Protein AF-0000000067840274 (afdb_homodimer)

Foldseek 3Di:
DADDPVLCVVQQDLVLLQLLLLCQVVLELCRSCVVVVHDSVVSVVSQVSNCVSRVHHQWDQDPVHIHGDPVNVVSNVVSVVVVVVVVQVVQLVCCVVVVAAHEAEEEEEPQCVVLLVVLVVVLCVVGVRYHYHYHYDAPAVRLVCQVVVVHQKYWYFLVNYPCSVQKDWDFQDFWFKFKKAACPAPLNPPPADEPVVLLPFAEEEEPCPGLRRVQVCVRCVVVVHDHDPDHRYDSDPVVRLVVRVVPRRYMYMDTPSSQVVCVVVNSMGTGNYDGDIRPTTITMMGGPVDDRRSSRVSSNVSSRVVSD/DADDPVLCVVQQDLVLLQLLLLCQVVLELCRSCVVSVHDSVVSVVSQVSNCVSRVHHQWDQDPVHIHGDPVNVVSNVVSVVVVVVVVLVVQLVCCVVVVAAHEAEEEEEPQCVVLLVVLVVVLCVVGVRYHYHYHYDAPAVRLVCQVVVVHQKYWYFLVNYPCSVQKDWDFQDFWFKFKKAACPAPQNPPPADEPVVLLPFAEEEEPCPGLRNVQVCVRCVVVVHDHDPDHRYDSDPVVRLVVRVVPRRYMYMDTPSVQVVCVVVNSMGTGNYDGDIRPTTIGMMGGPVDDRRSSRVSSNVSSRVVSD

Secondary structure (DSSP, 8-state):
----HHHHHHH--HHHHHHHHHHHHHSSHHHHHHHHT--HHHHHHHHHHHHHHHTS--EEEETTEEEE-HHHHHHHHHHHHHHHHHHHHHHHHHHHHHSS--EEEEEE-GGGHHHHHHHHHHHHHH-SS-EEEEEE--HHHHHHHHHTTS-SEEEE-GGGSS-GGGEEEEEEE---EEEEE-TT-TTTT-S---GGGGTTS-EEE--TTSHHHHHHHHHHHHTTPPPPSS-EEE--HHHHHHHHHH-TT-EEEEEHHHHHHHHHTTS-EE-S---PPPSS-EEEEEETTSPPPHHHHHHHHHHHHTT-/----HHHHHHH--HHHHHHHHHHHHHSSHHHHHHHHT--HHHHHHHHHHHHHHHTS--EEEETTEEEE-HHHHHHHHHHHHHHHHHHHHHHHHHHHHHSS--EEEEEE-GGGHHHHHHHHHHHHHH-SS-EEEEEE--HHHHHHHHHTTS-SEEEE-GGGSS-GGGEEEEEEE---EEEEE-TT-TTTT-S---GGGGTTS-EEE--TTSHHHHHHHHHHHHTTPPPPSS-EEE--HHHHHHHHHH-TT-EEEEEHHHHHHHHHTTS-EE-S---PPPSSPEEEEEETTSPPPHHHHHHHHHHHHTT-

InterPro domains:
  IPR000847 LysR, HTH, N-terminal domain [PF00126] (14-72)
  IPR000847 LysR, HTH, N-terminal domain [PR00039] (29-40)
  IPR000847 LysR, HTH, N-terminal domain [PR00039] (40-50)
  IPR000847 LysR, HTH, N-terminal domain [PR00039] (50-61)
  IPR000847 LysR, HTH, N-terminal domain [PS50931] (12-69)
  IPR005119 LysR, substrate-binding [PF03466] (98-304)
  IPR036388 Winged helix-like DNA-binding domain superfamily [G3DSA:1.10.10.10] (12-96)
  IPR036390 Winged helix DNA-binding domain superfamily [SSF46785] (11-116)
  IPR050950 HTH-type LysR transcriptional regulators [PTHR30419] (11-305)

Radius of gyration: 25.47 Å; Cα contacts (8 Å, |Δi|>4): 1169; chains: 2; bounding box: 73×76×60 Å

Sequence (616 aa):
MIPSLDAIFSRLRLRQLRLLIELDRCGSLHKAAEAMAISQPGATKALREVEEVLGVPLFQRMPSGLVANDVGRCVVRYARLIHSDLGHLREEVLGIVQGQGGRLAVGSIMGAMPTLVSALGRLRRKQPQLAVEIAENTSANLLAQLDEGRLDLAICRPGLGRNAAEYGFVELTQEPLAVVAHPQHPLAGAAALKISDLSHYRWVVYPANMPMRQALERELSEAGVEVSRYPLETFSTFATFMLLEDDPTLVAVIPRAVAAFAEQRGLLVSLAVPLRALSEPFGIVHRVAAPLSPAARLLVEELTAGEVMIPSLDAIFSRLRLRQLRLLIELDRCGSLHKAAEAMAISQPGATKALREVEEVLGVPLFQRMPSGLVANDVGRCVVRYARLIHSDLGHLREEVLGIVQGQGGRLAVGSIMGAMPTLVSALGRLRRKQPQLAVEIAENTSANLLAQLDEGRLDLAICRPGLGRNAAEYGFVELTQEPLAVVAHPQHPLAGAAALKISDLSHYRWVVYPANMPMRQALERELSEAGVEVSRYPLETFSTFATFMLLEDDPTLVAVIPRAVAAFAEQRGLLVSLAVPLRALSEPFGIVHRVAAPLSPAARLLVEELTAGEV

pLDDT: mean 84.51, std 11.59, range [33.91, 97.69]

Nearest PDB structures (foldseek):
  1ixc-as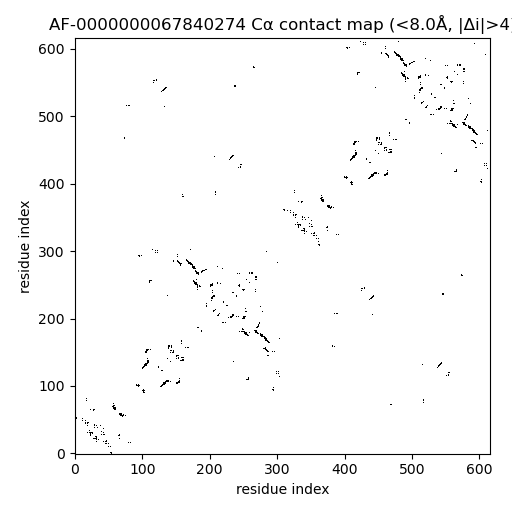sembly1_A-2  TM=7.335E-01  e=5.601E-19  Cupriavidus necator
  3k1n-assembly1_A  TM=5.564E-01  e=6.432E-20  Acinetobacter baylyi ADP1
  3k1m-assembly1_B  TM=5.172E-01  e=4.074E-19  Acinetobacter baylyi ADP1
  2esn-assembly1_A  TM=5.665E-01  e=5.838E-17  Pseudomonas aeruginosa
  2esn-assembly1_B  TM=5.688E-01  e=1.103E-16  Pseudomonas aeruginosa

Structure (mmCIF, N/CA/C/O backbone):
data_AF-0000000067840274-model_v1
#
loop_
_entity.id
_entity.type
_entity.pdbx_description
1 polymer 'Transcriptional regulator, LysR family'
#
loop_
_atom_site.group_PDB
_atom_site.id
_atom_site.type_symbol
_atom_site.label_atom_id
_atom_site.label_alt_id
_atom_site.label_comp_id
_atom_site.label_asym_id
_atom_site.label_entity_id
_atom_site.label_seq_id
_atom_site.pdbx_PDB_ins_code
_atom_site.Cartn_x
_atom_site.Cartn_y
_atom_site.Cartn_z
_atom_site.occupancy
_atom_site.B_iso_or_equiv
_atom_site.auth_seq_id
_atom_site.auth_comp_id
_atom_site.auth_asym_id
_atom_site.auth_atom_id
_atom_site.pdbx_PDB_model_num
ATOM 1 N N . MET A 1 1 ? 12.57 33.219 -7.852 1 52.06 1 MET A N 1
ATOM 2 C CA . MET A 1 1 ? 13.469 32.406 -7.02 1 52.06 1 MET A CA 1
ATOM 3 C C . MET A 1 1 ? 12.695 31.703 -5.91 1 52.06 1 MET A C 1
ATOM 5 O O . MET A 1 1 ? 11.781 32.281 -5.316 1 52.06 1 MET A O 1
ATOM 9 N N . ILE A 1 2 ? 12.836 30.531 -5.812 1 59.97 2 ILE A N 1
ATOM 10 C CA . ILE A 1 2 ? 12.148 29.766 -4.777 1 59.97 2 ILE A CA 1
ATOM 11 C C . ILE A 1 2 ? 12.742 30.109 -3.408 1 59.97 2 ILE A C 1
ATOM 13 O O . ILE A 1 2 ? 13.953 30.031 -3.213 1 59.97 2 ILE A O 1
ATOM 17 N N . PRO A 1 3 ? 11.961 30.75 -2.615 1 66.06 3 PRO A N 1
ATOM 18 C CA . PRO A 1 3 ? 12.461 31.141 -1.29 1 66.06 3 PRO A CA 1
ATOM 19 C C . PRO A 1 3 ? 13.062 29.953 -0.525 1 66.06 3 PRO A C 1
ATOM 21 O O . PRO A 1 3 ? 12.75 28.797 -0.819 1 66.06 3 PRO A O 1
ATOM 24 N N . SER A 1 4 ? 14.047 30.391 0.32 1 65.06 4 SER A N 1
ATOM 25 C CA . SER A 1 4 ? 14.641 29.359 1.179 1 65.06 4 SER A CA 1
ATOM 26 C C . SER A 1 4 ? 13.602 28.781 2.133 1 65.06 4 SER A C 1
ATOM 28 O O . SER A 1 4 ? 12.562 29.391 2.379 1 65.06 4 SER A O 1
ATOM 30 N N . LEU A 1 5 ? 13.922 27.703 2.609 1 65.06 5 LEU A N 1
ATOM 31 C CA . LEU A 1 5 ? 13.039 27.062 3.572 1 65.06 5 LEU A CA 1
ATOM 32 C C . LEU A 1 5 ? 12.859 27.938 4.812 1 65.06 5 LEU A C 1
ATOM 34 O O . LEU A 1 5 ? 11.75 28.062 5.332 1 65.06 5 LEU A O 1
ATOM 38 N N . ASP A 1 6 ? 13.953 28.453 5.25 1 64.62 6 ASP A N 1
ATOM 39 C CA . ASP A 1 6 ? 13.891 29.312 6.426 1 64.62 6 ASP A CA 1
ATOM 40 C C . ASP A 1 6 ? 13 30.531 6.176 1 64.62 6 ASP A C 1
ATOM 42 O O . ASP A 1 6 ? 12.258 30.953 7.062 1 64.62 6 ASP A O 1
ATOM 46 N N . ALA A 1 7 ? 13.141 31 5.02 1 67.44 7 ALA A N 1
ATOM 47 C CA . ALA A 1 7 ? 12.328 32.156 4.656 1 67.44 7 ALA A CA 1
ATOM 48 C C . ALA A 1 7 ? 10.844 31.797 4.637 1 67.44 7 ALA A C 1
ATOM 50 O O . ALA A 1 7 ? 10 32.562 5.102 1 67.44 7 ALA A O 1
ATOM 51 N N . ILE A 1 8 ? 10.562 30.672 4.141 1 70.81 8 ILE A N 1
ATOM 52 C CA . ILE A 1 8 ? 9.18 30.203 4.094 1 70.81 8 ILE A CA 1
ATOM 53 C C . ILE A 1 8 ? 8.641 30.031 5.516 1 70.81 8 ILE A C 1
ATOM 55 O O . ILE A 1 8 ? 7.555 30.5 5.836 1 70.81 8 ILE A O 1
ATOM 59 N N . PHE A 1 9 ? 9.438 29.469 6.367 1 64.94 9 PHE A N 1
ATOM 60 C CA . PHE A 1 9 ? 9.023 29.203 7.742 1 64.94 9 PHE A CA 1
ATOM 61 C C . PHE A 1 9 ? 8.805 30.516 8.492 1 64.94 9 PHE A C 1
ATOM 63 O O . PHE A 1 9 ? 7.93 30.594 9.359 1 64.94 9 PHE A O 1
ATOM 70 N N . SER A 1 10 ? 9.523 31.453 8.117 1 69.5 10 SER A N 1
ATOM 71 C CA . SER A 1 10 ? 9.469 32.688 8.859 1 69.5 10 SER A CA 1
ATOM 72 C C . SER A 1 10 ? 8.297 33.562 8.398 1 69.5 10 SER A C 1
ATOM 74 O O . SER A 1 10 ? 7.77 34.375 9.164 1 69.5 10 SER A O 1
ATOM 76 N N . ARG A 1 11 ? 7.91 33.344 7.219 1 73.12 11 ARG A N 1
ATOM 77 C CA . ARG A 1 11 ? 6.984 34.312 6.652 1 73.12 11 ARG A CA 1
ATOM 78 C C . ARG A 1 11 ? 5.594 33.719 6.48 1 73.12 11 ARG A C 1
ATOM 80 O O . ARG A 1 11 ? 4.594 34.438 6.496 1 73.12 11 ARG A O 1
ATOM 87 N N . LEU A 1 12 ? 5.547 32.406 6.324 1 78.56 12 LEU A N 1
ATOM 88 C CA . LEU A 1 12 ? 4.25 31.781 6.078 1 78.56 12 LEU A CA 1
ATOM 89 C C . LEU A 1 12 ? 3.535 31.484 7.395 1 78.56 12 LEU A C 1
ATOM 91 O O . LEU A 1 12 ? 4.164 31.047 8.359 1 78.56 12 LEU A O 1
ATOM 95 N N . ARG A 1 13 ? 2.25 31.891 7.434 1 78.81 13 ARG A N 1
ATOM 96 C CA . ARG A 1 13 ? 1.4 31.594 8.586 1 78.81 13 ARG A CA 1
ATOM 97 C C . ARG A 1 13 ? 0.48 30.422 8.297 1 78.81 13 ARG A C 1
ATOM 99 O O . ARG A 1 13 ? 0.031 30.234 7.16 1 78.81 13 ARG A O 1
ATOM 106 N N . LEU A 1 14 ? 0.16 29.703 9.328 1 80.75 14 LEU A N 1
ATOM 107 C CA . LEU A 1 14 ? -0.664 28.516 9.195 1 80.75 14 LEU A CA 1
ATOM 108 C C . LEU A 1 14 ? -2.064 28.859 8.711 1 80.75 14 LEU A C 1
ATOM 110 O O . LEU A 1 14 ? -2.676 28.109 7.953 1 80.75 14 LEU A O 1
ATOM 114 N N . ARG A 1 15 ? -2.508 29.984 9.102 1 81.62 15 ARG A N 1
ATOM 115 C CA . ARG A 1 15 ? -3.834 30.438 8.688 1 81.62 15 ARG A CA 1
ATOM 116 C C . ARG A 1 15 ? -3.887 30.641 7.176 1 81.62 15 ARG A C 1
ATOM 118 O O . ARG A 1 15 ? -4.926 30.422 6.547 1 81.62 15 ARG A O 1
ATOM 125 N N . GLN A 1 16 ? -2.803 31.062 6.648 1 85.81 16 GLN A N 1
ATOM 126 C CA . GLN A 1 16 ? -2.725 31.25 5.207 1 85.81 16 GLN A CA 1
ATOM 127 C C . GLN A 1 16 ? -2.852 29.922 4.465 1 85.81 16 GLN A C 1
ATOM 129 O O . GLN A 1 16 ? -3.469 29.844 3.4 1 85.81 16 GLN A O 1
ATOM 134 N N . LEU A 1 17 ? -2.273 28.891 5.051 1 81.44 17 LEU A N 1
ATOM 135 C CA . LEU A 1 17 ? -2.412 27.562 4.469 1 81.44 17 LEU A CA 1
ATOM 136 C C . LEU A 1 17 ? -3.863 27.094 4.516 1 81.44 17 LEU A C 1
ATOM 138 O O . LEU A 1 17 ? -4.352 26.469 3.568 1 81.44 17 LEU A O 1
ATOM 142 N N . ARG A 1 18 ? -4.531 27.375 5.578 1 83.31 18 ARG A N 1
ATOM 143 C CA . ARG A 1 18 ? -5.953 27.047 5.695 1 83.31 18 ARG A CA 1
ATOM 144 C C . ARG A 1 18 ? -6.77 27.781 4.637 1 83.31 18 ARG A C 1
ATOM 146 O O . ARG A 1 18 ? -7.723 27.219 4.09 1 83.31 18 ARG A O 1
ATOM 153 N N . LEU A 1 19 ? -6.402 28.984 4.371 1 89.81 19 LEU A N 1
ATOM 154 C CA . LEU A 1 19 ? -7.086 29.75 3.34 1 89.81 19 LEU A CA 1
ATOM 155 C C . LEU A 1 19 ? -6.969 29.062 1.979 1 89.81 19 LEU A C 1
ATOM 157 O O . LEU A 1 19 ? -7.941 29 1.227 1 89.81 19 LEU A O 1
ATOM 161 N N . LEU A 1 20 ? -5.801 28.578 1.679 1 89.19 20 LEU A N 1
ATOM 162 C CA . LEU A 1 20 ? -5.582 27.906 0.399 1 89.19 20 LEU A CA 1
ATOM 163 C C . LEU A 1 20 ? -6.48 26.688 0.262 1 89.19 20 LEU A C 1
ATOM 165 O O . LEU A 1 20 ? -7.023 26.422 -0.814 1 89.19 20 LEU A O 1
ATOM 169 N N . ILE A 1 21 ? -6.605 26 1.336 1 81.81 21 ILE A N 1
ATOM 170 C CA . ILE A 1 21 ? -7.445 24.812 1.342 1 81.81 21 ILE A CA 1
ATOM 171 C C . ILE A 1 21 ? -8.898 25.203 1.081 1 81.81 21 ILE A C 1
ATOM 173 O O . ILE A 1 21 ? -9.57 24.609 0.231 1 81.81 21 ILE A O 1
ATOM 177 N N . GLU A 1 22 ? -9.375 26.172 1.753 1 84.75 22 GLU A N 1
ATOM 178 C CA . GLU A 1 22 ? -10.758 26.625 1.611 1 84.75 22 GLU A CA 1
ATOM 179 C C . GLU A 1 22 ? -11.008 27.203 0.223 1 84.75 22 GLU A C 1
ATOM 181 O O . GLU A 1 22 ? -12.086 27.031 -0.342 1 84.75 22 GLU A O 1
ATOM 186 N N . LEU A 1 23 ? -10.047 27.906 -0.236 1 89.5 23 LEU A N 1
ATOM 187 C CA . LEU A 1 23 ? -10.172 28.484 -1.568 1 89.5 23 LEU A CA 1
ATOM 188 C C . LEU A 1 23 ? -10.305 27.391 -2.627 1 89.5 23 LEU A C 1
ATOM 190 O O . LEU A 1 23 ? -11.102 27.516 -3.562 1 89.5 23 LEU A O 1
ATOM 194 N N . ASP A 1 24 ? -9.539 26.469 -2.49 1 83.88 24 ASP A N 1
ATOM 195 C CA . ASP A 1 24 ? -9.594 25.344 -3.426 1 83.88 24 ASP A CA 1
ATOM 196 C C . ASP A 1 24 ? -10.945 24.641 -3.355 1 83.88 24 ASP A C 1
ATOM 198 O O . ASP A 1 24 ? -11.461 24.172 -4.371 1 83.88 24 ASP A O 1
ATOM 202 N N . ARG A 1 25 ? -11.438 24.531 -2.197 1 76.44 25 ARG A N 1
ATOM 203 C CA . ARG A 1 25 ? -12.711 23.859 -1.944 1 76.44 25 ARG A CA 1
ATOM 204 C C . ARG A 1 25 ? -13.875 24.688 -2.484 1 76.44 25 ARG A C 1
ATOM 206 O O . ARG A 1 25 ? -14.781 24.141 -3.127 1 76.44 25 ARG A O 1
ATOM 213 N N . CYS A 1 26 ? -13.82 25.984 -2.242 1 80.88 26 CYS A N 1
ATOM 214 C CA . CYS A 1 26 ? -14.961 26.859 -2.512 1 80.88 26 CYS A CA 1
ATOM 215 C C . CYS A 1 26 ? -14.891 27.422 -3.922 1 80.88 26 CYS A C 1
ATOM 217 O O . CYS A 1 26 ? -15.914 27.797 -4.5 1 80.88 26 CYS A O 1
ATOM 219 N N . GLY A 1 27 ? -13.625 27.594 -4.496 1 86.06 27 GLY A N 1
ATOM 220 C CA . GLY A 1 27 ? -13.422 28.156 -5.816 1 86.06 27 GLY A CA 1
ATOM 221 C C . GLY A 1 27 ? -13.68 29.656 -5.867 1 86.06 27 GLY A C 1
ATOM 222 O O . GLY A 1 27 ? -13.82 30.234 -6.949 1 86.06 27 GLY A O 1
ATOM 223 N N . SER A 1 28 ? -13.922 30.234 -4.719 1 91.12 28 SER A N 1
ATOM 224 C CA . SER A 1 28 ? -14.18 31.672 -4.609 1 91.12 28 SER A CA 1
ATOM 225 C C . SER A 1 28 ? -13.539 32.25 -3.354 1 91.12 28 SER A C 1
ATOM 227 O O . SER A 1 28 ? -13.609 31.656 -2.279 1 91.12 28 SER A O 1
ATOM 229 N N . LEU A 1 29 ? -12.938 33.438 -3.512 1 91.69 29 LEU A N 1
ATOM 230 C CA . LEU A 1 29 ? -12.281 34.062 -2.381 1 91.69 29 LEU A CA 1
ATOM 231 C C . LEU A 1 29 ? -13.305 34.531 -1.341 1 91.69 29 LEU A C 1
ATOM 233 O O . LEU A 1 29 ? -13.047 34.438 -0.138 1 91.69 29 LEU A O 1
ATOM 237 N N . HIS A 1 30 ? -14.445 34.969 -1.853 1 91.94 30 HIS A N 1
ATOM 238 C CA . HIS A 1 30 ? -15.492 35.406 -0.944 1 91.94 30 HIS A CA 1
ATOM 239 C C . HIS A 1 30 ? -16.016 34.25 -0.099 1 91.94 30 HIS A C 1
ATOM 241 O O . HIS A 1 30 ? -16.141 34.375 1.121 1 91.94 30 HIS A O 1
ATOM 247 N N . LYS A 1 31 ? -16.266 33.219 -0.733 1 91.19 31 LYS A N 1
ATOM 248 C CA . LYS A 1 31 ? -16.797 32.062 -0.036 1 91.19 31 LYS A CA 1
ATOM 249 C C . LYS A 1 31 ? -15.758 31.484 0.934 1 91.19 31 LYS A C 1
ATOM 251 O O . LYS A 1 31 ? -16.109 31.047 2.033 1 91.19 31 LYS A O 1
ATOM 256 N N . ALA A 1 32 ? -14.523 31.484 0.496 1 90.56 32 ALA A N 1
ATOM 257 C CA . ALA A 1 32 ? -13.453 31.016 1.368 1 90.56 32 ALA A CA 1
ATOM 258 C C . ALA A 1 32 ? -13.312 31.906 2.598 1 90.56 32 ALA A C 1
ATOM 260 O O . ALA A 1 32 ? -13.125 31.406 3.713 1 90.56 32 ALA A O 1
ATOM 261 N N . ALA A 1 33 ? -13.383 33.219 2.434 1 91.44 33 ALA A N 1
ATOM 262 C CA . ALA A 1 33 ? -13.32 34.156 3.537 1 91.44 33 ALA A CA 1
ATOM 263 C C . ALA A 1 33 ? -14.461 33.938 4.523 1 91.44 33 ALA A C 1
ATOM 265 O O . ALA A 1 33 ? -14.242 33.938 5.738 1 91.44 33 ALA A O 1
ATOM 266 N N . GLU A 1 34 ? -15.617 33.719 3.994 1 90.06 34 GLU A N 1
ATOM 267 C CA . GLU A 1 34 ? -16.781 33.438 4.832 1 90.06 34 GLU A CA 1
ATOM 268 C C . GLU A 1 34 ? -16.578 32.156 5.645 1 90.06 34 GLU A C 1
ATOM 270 O O . GLU A 1 34 ? -16.875 32.125 6.844 1 90.06 34 GLU A O 1
ATOM 275 N N . ALA A 1 35 ? -16.062 31.203 4.977 1 83.31 35 ALA A N 1
ATOM 276 C CA . ALA A 1 35 ? -15.852 29.922 5.633 1 83.31 35 ALA A CA 1
ATOM 277 C C . ALA A 1 35 ? -14.844 30.047 6.77 1 83.31 35 ALA A C 1
ATOM 279 O O . ALA A 1 35 ? -14.93 29.328 7.77 1 83.31 35 ALA A O 1
ATOM 280 N N . MET A 1 36 ? -13.922 31 6.645 1 86.38 36 MET A N 1
ATOM 281 C CA . MET A 1 36 ? -12.867 31.188 7.641 1 86.38 36 MET A CA 1
ATOM 282 C C . MET A 1 36 ? -13.203 32.312 8.586 1 86.38 36 MET A C 1
ATOM 284 O O . MET A 1 36 ? -12.422 32.625 9.492 1 86.38 36 MET A O 1
ATOM 288 N N . ALA A 1 37 ? -14.32 32.969 8.344 1 89.56 37 ALA A N 1
ATOM 289 C CA . ALA A 1 37 ? -14.781 34.094 9.164 1 89.56 37 ALA A CA 1
ATOM 290 C C . ALA A 1 37 ? -13.773 35.219 9.133 1 89.56 37 ALA A C 1
ATOM 292 O O . ALA A 1 37 ? -13.398 35.75 10.188 1 89.56 37 ALA A O 1
ATOM 293 N N . ILE A 1 38 ? -13.297 35.562 8 1 87.5 38 ILE A N 1
ATOM 294 C CA . ILE A 1 38 ? -12.445 36.719 7.781 1 87.5 38 ILE A CA 1
ATOM 295 C C . ILE A 1 38 ? -13.016 37.562 6.652 1 87.5 38 ILE A C 1
ATOM 297 O O . ILE A 1 38 ? -13.953 37.156 5.969 1 87.5 38 ILE A O 1
ATOM 301 N N . SER A 1 39 ? -12.5 38.75 6.605 1 91.25 39 SER A N 1
ATOM 302 C CA . SER A 1 39 ? -12.961 39.656 5.547 1 91.25 39 SER A CA 1
ATOM 303 C C . SER A 1 39 ? -12.359 39.281 4.199 1 91.25 39 SER A C 1
ATOM 305 O O . SER A 1 39 ? -11.266 38.688 4.141 1 91.25 39 SER A O 1
ATOM 307 N N . GLN A 1 40 ? -13.156 39.438 3.17 1 90.81 40 GLN A N 1
ATOM 308 C CA . GLN A 1 40 ? -12.688 39.156 1.822 1 90.81 40 GLN A CA 1
ATOM 309 C C . GLN A 1 40 ? -11.398 39.875 1.509 1 90.81 40 GLN A C 1
ATOM 311 O O . GLN A 1 40 ? -10.461 39.312 0.939 1 90.81 40 GLN A O 1
ATOM 316 N N . PRO A 1 41 ? -11.242 41.25 1.883 1 92.44 41 PRO A N 1
ATOM 317 C CA . PRO A 1 41 ? -9.945 41.906 1.664 1 92.44 41 PRO A CA 1
ATOM 318 C C . PRO A 1 41 ? -8.812 41.219 2.416 1 92.44 41 PRO A C 1
ATOM 320 O O . PRO A 1 41 ? -7.695 41.125 1.9 1 92.44 41 PRO A O 1
ATOM 323 N N . GLY A 1 42 ? -9.18 40.844 3.592 1 90.81 42 GLY A N 1
ATOM 324 C CA . GLY A 1 42 ? -8.195 40.062 4.359 1 90.81 42 GLY A CA 1
ATOM 325 C C . GLY A 1 42 ? -7.762 38.781 3.678 1 90.81 42 GLY A C 1
ATOM 326 O O . GLY A 1 42 ? -6.57 38.469 3.658 1 90.81 42 GLY A O 1
ATOM 327 N N . ALA A 1 43 ? -8.719 38.062 3.143 1 92.56 43 ALA A N 1
ATOM 328 C CA . ALA A 1 43 ? -8.422 36.812 2.414 1 92.56 43 ALA A CA 1
ATOM 329 C C . ALA A 1 43 ? -7.59 37.094 1.168 1 92.56 43 ALA A C 1
ATOM 331 O O . ALA A 1 43 ? -6.676 36.344 0.84 1 92.56 43 ALA A O 1
ATOM 332 N N . THR A 1 44 ? -7.883 38.125 0.47 1 93.19 44 THR A N 1
ATOM 333 C CA . THR A 1 44 ? -7.145 38.5 -0.725 1 93.19 44 THR A CA 1
ATOM 334 C C . THR A 1 44 ? -5.691 38.844 -0.383 1 93.19 44 THR A C 1
ATOM 336 O O . THR A 1 44 ? -4.773 38.406 -1.075 1 93.19 44 THR A O 1
ATOM 339 N N . LYS A 1 45 ? -5.586 39.625 0.669 1 92.31 45 LYS A N 1
ATOM 340 C CA . LYS A 1 45 ? -4.246 40 1.119 1 92.31 45 LYS A CA 1
ATOM 341 C C . LYS A 1 45 ? -3.443 38.75 1.509 1 92.31 45 LYS A C 1
ATOM 343 O O . LYS A 1 45 ? -2.266 38.625 1.168 1 92.31 45 LYS A O 1
ATOM 348 N N . ALA A 1 46 ? -4.074 37.969 2.211 1 90.94 46 ALA A N 1
ATOM 349 C CA . ALA A 1 46 ? -3.426 36.719 2.662 1 90.94 46 ALA A CA 1
ATOM 350 C C . ALA A 1 46 ? -2.961 35.906 1.476 1 90.94 46 ALA A C 1
ATOM 352 O O . ALA A 1 46 ? -1.857 35.344 1.49 1 90.94 46 ALA A O 1
ATOM 353 N N . LEU A 1 47 ? -3.826 35.688 0.481 1 93 47 LEU A N 1
ATOM 354 C CA . LEU A 1 47 ? -3.451 34.938 -0.709 1 93 47 LEU A CA 1
ATOM 355 C C . LEU A 1 47 ? -2.26 35.594 -1.41 1 93 47 LEU A C 1
ATOM 357 O O . LEU A 1 47 ? -1.322 34.875 -1.814 1 93 47 LEU A O 1
ATOM 361 N N . ARG A 1 48 ? -2.268 36.875 -1.552 1 92.12 48 ARG A N 1
ATOM 362 C CA . ARG A 1 48 ? -1.18 37.594 -2.191 1 92.12 48 ARG A CA 1
ATOM 363 C C . ARG A 1 48 ? 0.13 37.406 -1.433 1 92.12 48 ARG A C 1
ATOM 365 O O . ARG A 1 48 ? 1.191 37.281 -2.043 1 92.12 48 ARG A O 1
ATOM 372 N N . GLU A 1 49 ? 0 37.469 -0.154 1 88.38 49 GLU A N 1
ATOM 373 C CA . GLU A 1 49 ? 1.187 37.281 0.677 1 88.38 49 GLU A CA 1
ATOM 374 C C . GLU A 1 49 ? 1.806 35.906 0.453 1 88.38 49 GLU A C 1
ATOM 376 O O . GLU A 1 49 ? 3.029 35.781 0.37 1 88.38 49 GLU A O 1
ATOM 381 N N . VAL A 1 50 ? 1.022 34.875 0.429 1 88.75 50 VAL A N 1
ATOM 382 C CA . VAL A 1 50 ? 1.526 33.531 0.213 1 88.75 50 VAL A CA 1
ATOM 383 C C . VAL A 1 50 ? 2.193 33.438 -1.157 1 88.75 50 VAL A C 1
ATOM 385 O O . VAL A 1 50 ? 3.266 32.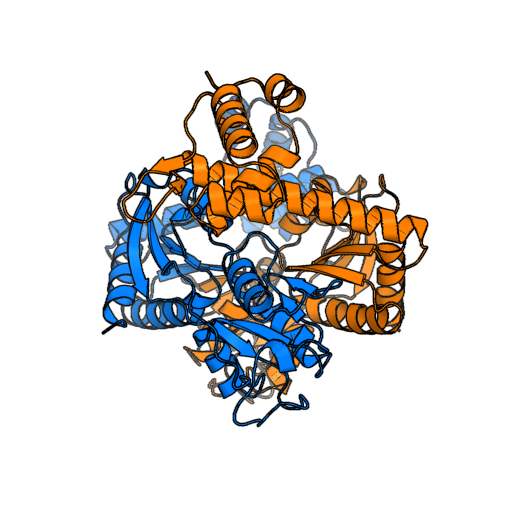844 -1.294 1 88.75 50 VAL A O 1
ATOM 388 N N . GLU A 1 51 ? 1.488 33.969 -2.143 1 90.44 51 GLU A N 1
ATOM 389 C CA . GLU A 1 51 ? 2.033 33.938 -3.498 1 90.44 51 GLU A CA 1
ATOM 390 C C . GLU A 1 51 ? 3.336 34.719 -3.586 1 90.44 51 GLU A C 1
ATOM 392 O O . GLU A 1 51 ? 4.258 34.312 -4.305 1 90.44 51 GLU A O 1
ATOM 397 N N . GLU A 1 52 ? 3.439 35.781 -2.838 1 86.38 52 GLU A N 1
ATOM 398 C CA . GLU A 1 52 ? 4.66 36.594 -2.781 1 86.38 52 GLU A CA 1
ATOM 399 C C . GLU A 1 52 ? 5.797 35.812 -2.125 1 86.38 52 GLU A C 1
ATOM 401 O O . GLU A 1 52 ? 6.934 35.844 -2.6 1 86.38 52 GLU A O 1
ATOM 406 N N . VAL A 1 53 ? 5.508 35.188 -1.083 1 81.38 53 VAL A N 1
ATOM 407 C CA . VAL A 1 53 ? 6.516 34.438 -0.359 1 81.38 53 VAL A CA 1
ATOM 408 C C . VAL A 1 53 ? 7.047 33.312 -1.246 1 81.38 53 VAL A C 1
ATOM 410 O O . VAL A 1 53 ? 8.25 33.062 -1.267 1 81.38 53 VAL A O 1
ATOM 413 N N . LEU A 1 54 ? 6.129 32.719 -1.956 1 82 54 LEU A N 1
ATOM 414 C CA . LEU A 1 54 ? 6.527 31.562 -2.777 1 82 54 LEU A CA 1
ATOM 415 C C . LEU A 1 54 ? 7.027 32.031 -4.141 1 82 54 LEU A C 1
ATOM 417 O O . LEU A 1 54 ? 7.652 31.266 -4.875 1 82 54 LEU A O 1
ATOM 421 N N . GLY A 1 55 ? 6.703 33.188 -4.512 1 81.81 55 GLY A N 1
ATOM 422 C CA . GLY A 1 55 ? 7.23 33.844 -5.711 1 81.81 55 GLY A CA 1
ATOM 423 C C . GLY A 1 55 ? 6.469 33.469 -6.969 1 81.81 55 GLY A C 1
ATOM 424 O O . GLY A 1 55 ? 6.926 33.719 -8.078 1 81.81 55 GLY A O 1
ATOM 425 N N . VAL A 1 56 ? 5.348 32.781 -6.805 1 85.25 56 VAL A N 1
ATOM 426 C CA . VAL A 1 56 ? 4.562 32.344 -7.949 1 85.25 56 VAL A CA 1
ATOM 427 C C . VAL A 1 56 ? 3.074 32.438 -7.633 1 85.25 56 VAL A C 1
ATOM 429 O O . VAL A 1 56 ? 2.66 32.25 -6.492 1 85.25 56 VAL A O 1
ATOM 432 N N . PRO A 1 57 ? 2.303 32.75 -8.641 1 89.75 57 PRO A N 1
ATOM 433 C CA . PRO A 1 57 ? 0.855 32.688 -8.43 1 89.75 57 PRO A CA 1
ATOM 434 C C . PRO A 1 57 ? 0.371 31.234 -8.227 1 89.75 57 PRO A C 1
ATOM 436 O O . PRO A 1 57 ? 0.92 30.312 -8.812 1 89.75 57 PRO A O 1
ATOM 439 N N . LEU A 1 58 ? -0.629 31.141 -7.383 1 89.88 58 LEU A N 1
ATOM 440 C CA . LEU A 1 58 ? -1.119 29.812 -7.051 1 89.88 58 LEU A CA 1
ATOM 441 C C . LEU A 1 58 ? -2.488 29.562 -7.672 1 89.88 58 LEU A C 1
ATOM 443 O O . LEU A 1 58 ? -2.867 28.406 -7.91 1 89.88 58 LEU A O 1
ATOM 447 N N . PHE A 1 59 ? -3.223 30.609 -7.887 1 92.19 59 PHE A N 1
ATOM 448 C CA . PHE A 1 59 ? -4.578 30.484 -8.406 1 92.19 59 PHE A CA 1
ATOM 449 C C . PHE A 1 59 ? -4.777 31.375 -9.633 1 92.19 59 PHE A C 1
ATOM 451 O O . PHE A 1 59 ? -4.113 32.406 -9.773 1 92.19 59 PHE A O 1
ATOM 458 N N . GLN A 1 60 ? -5.652 30.844 -10.469 1 90.25 60 GLN A N 1
ATOM 459 C CA . GLN A 1 60 ? -5.988 31.609 -11.672 1 90.25 60 GLN A CA 1
ATOM 460 C C . GLN A 1 60 ? -7.496 31.75 -11.82 1 90.25 60 GLN A C 1
ATOM 462 O O . GLN A 1 60 ? -8.258 30.891 -11.391 1 90.25 60 GLN A O 1
ATOM 467 N N . ARG A 1 61 ? -7.867 32.812 -12.391 1 87.75 61 ARG A N 1
ATOM 468 C CA . ARG A 1 61 ? -9.281 33.094 -12.633 1 87.75 61 ARG A CA 1
ATOM 469 C C . ARG A 1 61 ? -9.766 32.375 -13.898 1 87.75 61 ARG A C 1
ATOM 471 O O . ARG A 1 61 ? -9.148 32.5 -14.953 1 87.75 61 ARG A O 1
ATOM 478 N N . MET A 1 62 ? -10.664 31.578 -13.742 1 83.12 62 MET A N 1
ATOM 479 C CA . MET A 1 62 ? -11.359 30.891 -14.836 1 83.12 62 MET A CA 1
ATOM 480 C C . MET A 1 62 ? -12.852 31.203 -14.82 1 83.12 62 MET A C 1
ATOM 482 O O . MET A 1 62 ? -13.359 31.75 -13.836 1 83.12 62 MET A O 1
ATOM 486 N N . PRO A 1 63 ? -13.516 30.906 -15.922 1 80.12 63 PRO A N 1
ATOM 487 C CA . PRO A 1 63 ? -14.961 31.125 -15.914 1 80.12 63 PRO A CA 1
ATOM 488 C C . PRO A 1 63 ? -15.664 30.391 -14.766 1 80.12 63 PRO A C 1
ATOM 490 O O . PRO A 1 63 ? -16.672 30.875 -14.242 1 80.12 63 PRO A O 1
ATOM 493 N N . SER A 1 64 ? -15.117 29.375 -14.352 1 77.5 64 SER A N 1
ATOM 494 C CA . SER A 1 64 ? -15.711 28.562 -13.305 1 77.5 64 SER A CA 1
ATOM 495 C C . SER A 1 64 ? -15.359 29.094 -11.922 1 77.5 64 SER A C 1
ATOM 497 O O . SER A 1 64 ? -15.875 28.609 -10.914 1 77.5 64 SER A O 1
ATOM 499 N N . GLY A 1 65 ? -14.523 30.141 -11.922 1 85.56 65 GLY A N 1
ATOM 500 C CA . GLY A 1 65 ? -14.086 30.703 -10.648 1 85.56 65 GLY A CA 1
ATOM 501 C C . GLY A 1 65 ? -12.57 30.703 -10.492 1 85.56 65 GLY A C 1
ATOM 502 O O . GLY A 1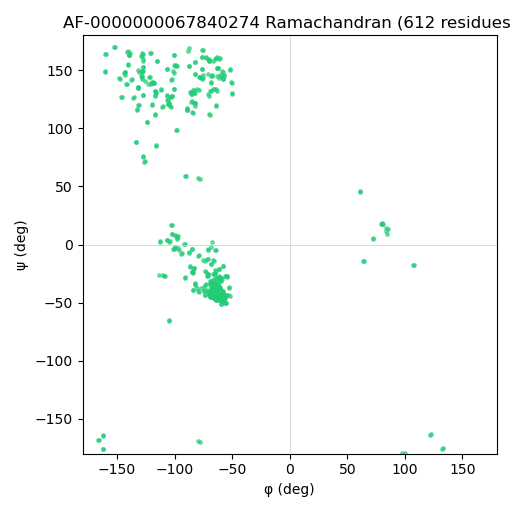 65 ? -11.836 30.703 -11.484 1 85.56 65 GLY A O 1
ATOM 503 N N . LEU A 1 66 ? -12.219 30.875 -9.242 1 88 66 LEU A N 1
ATOM 504 C CA . LEU A 1 66 ? -10.797 30.844 -8.922 1 88 66 LEU A CA 1
ATOM 505 C C . LEU A 1 66 ? -10.305 29.422 -8.719 1 88 66 LEU A C 1
ATOM 507 O O . LEU A 1 66 ? -10.758 28.719 -7.801 1 88 66 LEU A O 1
ATOM 511 N N . VAL A 1 67 ? -9.445 28.984 -9.617 1 86.94 67 VAL A N 1
ATOM 512 C CA . VAL A 1 67 ? -8.992 27.594 -9.594 1 86.94 67 VAL A CA 1
ATOM 513 C C . VAL A 1 67 ? -7.48 27.531 -9.398 1 86.94 67 VAL A C 1
ATOM 515 O O . VAL A 1 67 ? -6.75 28.344 -9.961 1 86.94 67 VAL A O 1
ATOM 518 N N . ALA A 1 68 ? -7.066 26.609 -8.625 1 84.38 68 ALA A N 1
ATOM 519 C CA . ALA A 1 68 ? -5.633 26.422 -8.414 1 84.38 68 ALA A CA 1
ATOM 520 C C . ALA A 1 68 ? -4.938 26.016 -9.711 1 84.38 68 ALA A C 1
ATOM 522 O O . ALA A 1 68 ? -5.438 25.172 -10.453 1 84.38 68 ALA A O 1
ATOM 523 N N . ASN A 1 69 ? -3.779 26.672 -10.016 1 78.75 69 ASN A N 1
ATOM 524 C CA . ASN A 1 69 ? -2.941 26.203 -11.117 1 78.75 69 ASN A CA 1
ATOM 525 C C . ASN A 1 69 ? -2.086 25.016 -10.695 1 78.75 69 ASN A C 1
ATOM 527 O O . ASN A 1 69 ? -2.289 24.453 -9.617 1 78.75 69 ASN A O 1
ATOM 531 N N . ASP A 1 70 ? -1.177 24.672 -11.5 1 65.19 70 ASP A N 1
ATOM 532 C CA . ASP A 1 70 ? -0.395 23.469 -11.227 1 65.19 70 ASP A CA 1
ATOM 533 C C . ASP A 1 70 ? 0.392 23.609 -9.922 1 65.19 70 ASP A C 1
ATOM 535 O O . ASP A 1 70 ? 0.376 22.703 -9.086 1 65.19 70 ASP A O 1
ATOM 539 N N . VAL A 1 71 ? 1.034 24.703 -9.781 1 72.44 71 VAL A N 1
ATOM 540 C CA . VAL A 1 71 ? 1.79 24.953 -8.562 1 72.44 71 VAL A CA 1
ATOM 541 C C . VAL A 1 71 ? 0.832 25.078 -7.375 1 72.44 71 VAL A C 1
ATOM 543 O O . VAL A 1 71 ? 1.124 24.609 -6.277 1 72.44 71 VAL A O 1
ATOM 546 N N . GLY A 1 72 ? -0.286 25.734 -7.652 1 81.31 72 GLY A N 1
ATOM 547 C CA . GLY A 1 72 ? -1.305 25.875 -6.625 1 81.31 72 GLY A CA 1
ATOM 548 C C . GLY A 1 72 ? -1.817 24.547 -6.109 1 81.31 72 GLY A C 1
ATOM 549 O O . GLY A 1 72 ? -1.979 24.359 -4.902 1 81.31 72 GLY A O 1
ATOM 550 N N . ARG A 1 73 ? -2.023 23.656 -6.969 1 72.06 73 ARG A N 1
ATOM 551 C CA . ARG A 1 73 ? -2.48 22.328 -6.582 1 72.06 73 ARG A CA 1
ATOM 552 C C . ARG A 1 73 ? -1.458 21.641 -5.684 1 72.06 73 ARG A C 1
ATOM 554 O O . ARG A 1 73 ? -1.823 20.984 -4.703 1 72.06 73 ARG A O 1
ATOM 561 N N . CYS A 1 74 ? -0.24 21.812 -6.031 1 67.5 74 CYS A N 1
ATOM 562 C CA . CYS A 1 74 ? 0.837 21.25 -5.219 1 67.5 74 CYS A CA 1
ATOM 563 C C . CYS A 1 74 ? 0.852 21.875 -3.83 1 67.5 74 CYS A C 1
ATOM 565 O O . CYS A 1 74 ? 0.901 21.156 -2.826 1 67.5 74 CYS A O 1
ATOM 567 N N . VAL A 1 75 ? 0.743 23.141 -3.799 1 75.31 75 VAL A N 1
ATOM 568 C CA . VAL A 1 75 ? 0.816 23.859 -2.531 1 75.31 75 VAL A CA 1
ATOM 569 C C . VAL A 1 75 ? -0.4 23.516 -1.672 1 75.31 75 VAL A C 1
ATOM 571 O O . VAL A 1 75 ? -0.277 23.312 -0.459 1 75.31 75 VAL A O 1
ATOM 574 N N . VAL A 1 76 ? -1.554 23.391 -2.303 1 79.19 76 VAL A N 1
ATOM 575 C CA . VAL A 1 76 ? -2.77 23.047 -1.573 1 79.19 76 VAL A CA 1
ATOM 576 C C . VAL A 1 76 ? -2.643 21.641 -0.989 1 79.19 76 VAL A C 1
ATOM 578 O O . VAL A 1 76 ? -3.061 21.406 0.145 1 79.19 76 VAL A O 1
ATOM 581 N N . ARG A 1 77 ? -2.1 20.812 -1.775 1 66.75 77 ARG A N 1
ATOM 582 C CA . ARG A 1 77 ? -1.872 19.453 -1.289 1 66.75 77 ARG A CA 1
ATOM 583 C C . ARG A 1 77 ? -1.014 19.469 -0.029 1 66.75 77 ARG A C 1
ATOM 585 O O . ARG A 1 77 ? -1.357 18.828 0.966 1 66.75 77 ARG A O 1
ATOM 592 N N . TYR A 1 78 ? 0.091 20.156 -0.054 1 65.38 78 TYR A N 1
ATOM 593 C CA . TYR A 1 78 ? 0.971 20.203 1.107 1 65.38 78 TYR A CA 1
ATOM 594 C C . TYR A 1 78 ? 0.32 20.969 2.252 1 65.38 78 TYR A C 1
ATOM 596 O O . TYR A 1 78 ? 0.532 20.641 3.424 1 65.38 78 TYR A O 1
ATOM 604 N N . ALA A 1 79 ? -0.468 21.969 1.896 1 75.75 79 ALA A N 1
ATOM 605 C CA . ALA A 1 79 ? -1.224 22.672 2.936 1 75.75 79 ALA A CA 1
ATOM 606 C C . ALA A 1 79 ? -2.145 21.703 3.68 1 75.75 79 ALA A C 1
ATOM 608 O O . ALA A 1 79 ? -2.24 21.75 4.91 1 75.75 79 ALA A O 1
ATOM 609 N N . ARG A 1 80 ? -2.76 20.875 2.959 1 71.19 80 ARG A N 1
ATOM 610 C CA . ARG A 1 80 ? -3.645 19.875 3.559 1 71.19 80 ARG A CA 1
ATOM 611 C C . ARG A 1 80 ? -2.861 18.906 4.438 1 71.19 80 ARG A C 1
ATOM 613 O O . ARG A 1 80 ? -3.314 18.547 5.523 1 71.19 80 ARG A O 1
ATOM 620 N N . LEU A 1 81 ? -1.704 18.5 3.98 1 63.22 81 LEU A N 1
ATOM 621 C CA . LEU A 1 81 ? -0.858 17.609 4.758 1 63.22 81 LEU A CA 1
ATOM 622 C C . LEU A 1 81 ? -0.431 18.266 6.066 1 63.22 81 LEU A C 1
ATOM 624 O O . LEU A 1 81 ? -0.516 17.641 7.133 1 63.22 81 LEU A O 1
ATOM 628 N N . ILE A 1 82 ? -0.002 19.484 5.98 1 65.06 82 ILE A N 1
ATOM 629 C CA . ILE A 1 82 ? 0.433 20.234 7.16 1 65.06 82 ILE A CA 1
ATOM 630 C C . ILE A 1 82 ? -0.741 20.406 8.117 1 65.06 82 ILE A C 1
ATOM 632 O O . ILE A 1 82 ? -0.59 20.234 9.328 1 65.06 82 ILE A O 1
ATOM 636 N N . HIS A 1 83 ? -1.871 20.75 7.535 1 69 83 HIS A N 1
ATOM 637 C CA . HIS A 1 83 ? -3.062 20.906 8.359 1 69 83 HIS A CA 1
ATOM 638 C C . HIS A 1 83 ? -3.406 19.594 9.078 1 69 83 HIS A C 1
ATOM 640 O O . HIS A 1 83 ? -3.746 19.609 10.258 1 69 83 HIS A O 1
ATOM 646 N N . SER A 1 84 ? -3.344 18.578 8.359 1 64.5 84 SER A N 1
ATOM 647 C CA . SER A 1 84 ? -3.582 17.25 8.945 1 64.5 84 SER A CA 1
ATOM 648 C C . SER A 1 84 ? -2.57 16.953 10.039 1 64.5 84 SER A C 1
ATOM 650 O O . SER A 1 84 ? -2.936 16.453 11.109 1 64.5 84 SER A O 1
ATOM 652 N N . ASP A 1 85 ? -1.312 17.25 9.781 1 60.12 85 ASP A N 1
ATOM 653 C CA . ASP A 1 85 ? -0.259 17.016 10.766 1 60.12 85 ASP A CA 1
ATOM 654 C C . ASP A 1 85 ? -0.511 17.812 12.039 1 60.12 85 ASP A C 1
ATOM 656 O O . ASP A 1 85 ? -0.299 17.312 13.141 1 60.12 85 ASP A O 1
ATOM 660 N N . LEU A 1 86 ? -0.985 19 11.836 1 64.25 86 LEU A N 1
ATOM 661 C CA . LEU A 1 86 ? -1.306 19.844 12.984 1 64.25 86 LEU A CA 1
ATOM 662 C C . LEU A 1 86 ? -2.488 19.281 13.758 1 64.25 86 LEU A C 1
ATOM 664 O O . LEU A 1 86 ? -2.516 19.344 14.992 1 64.25 86 LEU A O 1
ATOM 668 N N . GLY A 1 87 ? -3.477 18.781 13.008 1 63.84 87 GLY A N 1
ATOM 669 C CA . GLY A 1 87 ? -4.578 18.078 13.648 1 63.84 87 GLY A CA 1
ATOM 670 C C . GLY A 1 87 ? -4.129 16.875 14.461 1 63.84 87 GLY A C 1
ATOM 671 O O . GLY A 1 87 ? -4.574 16.688 15.594 1 63.84 87 GLY A O 1
ATOM 672 N N . HIS A 1 88 ? -3.275 16.188 13.867 1 60.66 88 HIS A N 1
ATOM 673 C CA . HIS A 1 88 ? -2.715 15.039 14.57 1 60.66 88 HIS A CA 1
ATOM 674 C C . HIS A 1 88 ? -1.971 15.469 15.828 1 60.66 88 HIS A C 1
ATOM 676 O O . HIS A 1 88 ? -2.086 14.828 16.875 1 60.66 88 HIS A O 1
ATOM 682 N N . LEU A 1 89 ? -1.207 16.516 15.695 1 58.94 89 LEU A N 1
ATOM 683 C CA . LEU A 1 89 ? -0.492 17.062 16.844 1 58.94 89 LEU A CA 1
ATOM 684 C C . LEU A 1 89 ? -1.459 17.422 17.969 1 58.94 89 LEU A C 1
ATOM 686 O O . LEU A 1 89 ? -1.219 17.078 19.125 1 58.94 89 LEU A O 1
ATOM 690 N N . ARG A 1 90 ? -2.459 18.062 17.594 1 62.56 90 ARG A N 1
ATOM 691 C CA . ARG A 1 90 ? -3.457 18.484 18.578 1 62.56 90 ARG A CA 1
ATOM 692 C C . ARG A 1 90 ? -4.055 17.266 19.281 1 62.56 90 ARG A C 1
ATOM 694 O O . ARG A 1 90 ? -4.176 17.266 20.5 1 62.56 90 ARG A O 1
ATOM 701 N N . GLU A 1 91 ? -4.418 16.328 18.547 1 61.78 91 GLU A N 1
ATOM 702 C CA . GLU A 1 91 ? -5.027 15.125 19.109 1 61.78 91 GLU A CA 1
ATOM 703 C C . GLU A 1 91 ? -4.059 14.406 20.047 1 61.78 91 GLU A C 1
ATOM 705 O O . GLU A 1 91 ? -4.461 13.906 21.094 1 61.78 91 GLU A O 1
ATOM 710 N N . GLU A 1 92 ? -2.891 14.383 19.641 1 57.78 92 GLU A N 1
ATOM 711 C CA . GLU A 1 92 ? -1.876 13.766 20.484 1 57.78 92 GLU A CA 1
ATOM 712 C C . GLU A 1 92 ? -1.729 14.516 21.797 1 57.78 92 GLU A C 1
ATOM 714 O O . GLU A 1 92 ? -1.647 13.898 22.875 1 57.78 92 GLU A O 1
ATOM 719 N N . VAL A 1 93 ? -1.663 15.828 21.688 1 60.28 93 VAL A N 1
ATOM 720 C CA . VAL A 1 93 ? -1.528 16.672 22.875 1 60.28 93 VAL A CA 1
ATOM 721 C C . VAL A 1 93 ? -2.742 16.469 23.781 1 60.28 93 VAL A C 1
ATOM 723 O O . VAL A 1 93 ? -2.602 16.344 25 1 60.28 93 VAL A O 1
ATOM 726 N N . LEU A 1 94 ? -3.893 16.453 23.203 1 60.81 94 LEU A N 1
ATOM 727 C CA . LEU A 1 94 ? -5.117 16.25 23.969 1 60.81 94 LEU A CA 1
ATOM 728 C C . LEU A 1 94 ? -5.094 14.891 24.672 1 60.81 94 LEU A C 1
ATOM 730 O O . LEU A 1 94 ? -5.488 14.789 25.828 1 60.81 94 LEU A O 1
ATOM 734 N N . GLY A 1 95 ? -4.691 13.93 23.953 1 58.09 95 GLY A N 1
ATOM 735 C CA . GLY A 1 95 ? -4.578 12.609 24.547 1 58.09 95 GLY A CA 1
ATOM 736 C C . GLY A 1 95 ? -3.637 12.578 25.75 1 58.09 95 GLY A C 1
ATOM 737 O O . GLY A 1 95 ? -3.93 11.938 26.75 1 58.09 95 GLY A O 1
ATOM 738 N N . ILE A 1 96 ? -2.641 13.266 25.594 1 56.12 96 ILE A N 1
ATOM 739 C CA . ILE A 1 96 ? -1.647 13.312 26.656 1 56.12 96 ILE A CA 1
ATOM 740 C C . ILE A 1 96 ? -2.217 14.07 27.859 1 56.12 96 ILE A C 1
ATOM 742 O O . ILE A 1 96 ? -2.086 13.617 29 1 56.12 96 ILE A O 1
ATOM 746 N N . VAL A 1 97 ? -2.838 15.172 27.562 1 58.53 97 VAL A N 1
ATOM 747 C CA . VAL A 1 97 ? -3.328 16.047 28.625 1 58.53 97 VAL A CA 1
ATOM 748 C C . VAL A 1 97 ? -4.523 15.383 29.312 1 58.53 97 VAL A C 1
ATOM 750 O O . VAL A 1 97 ? -4.66 15.453 30.531 1 58.53 97 VAL A O 1
ATOM 753 N N . GLN A 1 98 ? -5.352 14.758 28.516 1 59.84 98 GLN A N 1
ATOM 754 C CA . GLN A 1 98 ? -6.582 14.195 29.062 1 59.84 98 GLN A CA 1
ATOM 755 C C . GLN A 1 98 ? -6.383 12.75 29.5 1 59.84 98 GLN A C 1
ATOM 757 O O . GLN A 1 98 ? -7.254 12.164 30.156 1 59.84 98 GLN A O 1
ATOM 762 N N . GLY A 1 99 ? -5.227 12.289 29.328 1 54.47 99 GLY A N 1
ATOM 763 C CA . GLY A 1 99 ? -4.941 10.906 29.688 1 54.47 99 GLY A CA 1
ATOM 764 C C . GLY A 1 99 ? -5.73 9.906 28.875 1 54.47 99 GLY A C 1
ATOM 765 O O . GLY A 1 99 ? -5.703 8.703 29.156 1 54.47 99 GLY A O 1
ATOM 766 N N . GLN A 1 100 ? -6.801 10.484 28.156 1 56.75 100 GLN A N 1
ATOM 767 C CA . GLN A 1 100 ? -7.645 9.68 27.281 1 56.75 100 GLN A CA 1
ATOM 768 C C . GLN A 1 100 ? -7.742 10.297 25.891 1 56.75 100 GLN A C 1
ATOM 770 O O . GLN A 1 100 ? -7.543 11.508 25.719 1 56.75 100 GLN A O 1
ATOM 775 N N . GLY A 1 101 ? -7.758 9.492 24.938 1 62.28 101 GLY A N 1
ATOM 776 C CA . GLY A 1 101 ? -7.824 9.992 23.578 1 62.28 101 GLY A CA 1
ATOM 777 C C . GLY A 1 101 ? -6.477 10.016 22.875 1 62.28 101 GLY A C 1
ATOM 778 O O . GLY A 1 101 ? -5.555 9.297 23.281 1 62.28 101 GLY A O 1
ATOM 779 N N . GLY A 1 102 ? -6.512 10.422 21.781 1 74.12 102 GLY A N 1
ATOM 780 C CA . GLY A 1 102 ? -5.25 10.594 21.078 1 74.12 102 GLY A CA 1
ATOM 781 C C . GLY A 1 102 ? -5.262 10.023 19.672 1 74.12 102 GLY A C 1
ATOM 782 O O . GLY A 1 102 ? -6.328 9.781 19.109 1 74.12 102 GLY A O 1
ATOM 783 N N . ARG A 1 103 ? -4.141 10.125 19.188 1 81.19 103 ARG A N 1
ATOM 784 C CA . ARG A 1 103 ? -3.926 9.633 17.828 1 81.19 103 ARG A CA 1
ATOM 785 C C . ARG A 1 103 ? -2.863 8.539 17.797 1 81.19 103 ARG A C 1
ATOM 787 O O . ARG A 1 103 ? -1.89 8.602 18.562 1 81.19 103 ARG A O 1
ATOM 794 N N . LEU A 1 104 ? -3.162 7.59 17.031 1 89.62 104 LEU A N 1
ATOM 795 C CA . LEU A 1 104 ? -2.24 6.469 16.875 1 89.62 104 LEU A CA 1
ATOM 796 C C . LEU A 1 104 ? -2.02 6.148 15.406 1 89.62 104 LEU A C 1
ATOM 798 O O . LEU A 1 104 ? -2.982 5.965 14.656 1 89.62 104 LEU A O 1
ATOM 802 N N . ALA A 1 105 ? -0.819 6.234 14.953 1 90.5 105 ALA A N 1
ATOM 803 C CA . ALA A 1 105 ? -0.445 5.801 13.609 1 90.5 105 ALA A CA 1
ATOM 804 C C . ALA A 1 105 ? 0.279 4.457 13.648 1 90.5 105 ALA A C 1
ATOM 806 O O . ALA A 1 105 ? 1.379 4.355 14.203 1 90.5 105 ALA A O 1
ATOM 807 N N . VAL A 1 106 ? -0.329 3.418 12.977 1 96.31 106 VAL A N 1
ATOM 808 C CA . VAL A 1 106 ? 0.237 2.076 13.07 1 96.31 106 VAL A CA 1
ATOM 809 C C . VAL A 1 106 ? 0.351 1.467 11.672 1 96.31 106 VAL A C 1
ATOM 811 O O . VAL A 1 106 ? -0.539 1.644 10.836 1 96.31 106 VAL A O 1
ATOM 814 N N . GLY A 1 107 ? 1.44 0.884 11.406 1 97.06 107 GLY A N 1
ATOM 815 C CA . GLY A 1 107 ? 1.657 0.139 10.18 1 97.06 107 GLY A CA 1
ATOM 816 C C . GLY A 1 107 ? 1.663 -1.364 10.383 1 97.06 107 GLY A C 1
ATOM 817 O O . GLY A 1 107 ? 2.072 -1.85 11.438 1 97.06 107 GLY A O 1
ATOM 818 N N . SER A 1 108 ? 1.262 -2.076 9.344 1 97.06 108 SER A N 1
ATOM 819 C CA . SER A 1 108 ? 1.228 -3.531 9.438 1 97.06 108 SER A CA 1
ATOM 820 C C . SER A 1 108 ? 1.521 -4.184 8.094 1 97.06 108 SER A C 1
ATOM 822 O O . SER A 1 108 ? 1.083 -3.693 7.051 1 97.06 108 SER A O 1
ATOM 824 N N . ILE A 1 109 ? 2.211 -5.254 8.18 1 95.12 109 ILE A N 1
ATOM 825 C CA . ILE A 1 109 ? 2.318 -6.129 7.016 1 95.12 109 ILE A CA 1
ATOM 826 C C . ILE A 1 109 ? 1.025 -6.922 6.848 1 95.12 109 ILE A C 1
ATOM 828 O O . ILE A 1 109 ? 0.208 -6.992 7.766 1 95.12 109 ILE A O 1
ATOM 832 N N . MET A 1 110 ? 0.898 -7.547 5.707 1 93.06 110 MET A N 1
ATOM 833 C CA . MET A 1 110 ? -0.317 -8.266 5.332 1 93.06 110 MET A CA 1
ATOM 834 C C . MET A 1 110 ? -0.671 -9.312 6.383 1 93.06 110 MET A C 1
ATOM 836 O O . MET A 1 110 ? -1.797 -9.344 6.879 1 93.06 110 MET A O 1
ATOM 840 N N . GLY A 1 111 ? 0.294 -10.109 6.734 1 93.69 111 GLY A N 1
ATOM 841 C CA . GLY A 1 111 ? 0.044 -11.25 7.594 1 93.69 111 GLY A CA 1
ATOM 842 C C . GLY A 1 111 ? -0.336 -10.867 9.008 1 93.69 111 GLY A C 1
ATOM 843 O O . GLY A 1 111 ? -0.894 -11.68 9.75 1 93.69 111 GLY A O 1
ATOM 844 N N . ALA A 1 112 ? -0.068 -9.68 9.344 1 95.75 112 ALA A N 1
ATOM 845 C CA . ALA A 1 112 ? -0.312 -9.242 10.719 1 95.75 112 ALA A CA 1
ATOM 846 C C . ALA A 1 112 ? -1.605 -8.438 10.812 1 95.75 112 ALA A C 1
ATOM 848 O O . ALA A 1 112 ? -2.037 -8.078 11.914 1 95.75 112 ALA A O 1
ATOM 849 N N . MET A 1 113 ? -2.227 -8.195 9.734 1 95.62 113 MET A N 1
ATOM 850 C CA . MET A 1 113 ? -3.389 -7.316 9.695 1 95.62 113 MET A CA 1
ATOM 851 C C . MET A 1 113 ? -4.527 -7.879 10.531 1 95.62 113 MET A C 1
ATOM 853 O O . MET A 1 113 ? -5.164 -7.148 11.297 1 95.62 113 MET A O 1
ATOM 857 N N . PRO A 1 114 ? -4.809 -9.195 10.477 1 94.31 114 PRO A N 1
ATOM 858 C CA . PRO A 1 114 ? -5.875 -9.727 11.328 1 94.31 114 PRO A CA 1
ATOM 859 C C . PRO A 1 114 ? -5.613 -9.492 12.812 1 94.31 114 PRO A C 1
ATOM 861 O O . PRO A 1 114 ? -6.523 -9.102 13.555 1 94.31 114 PRO A O 1
ATOM 864 N N . THR A 1 115 ? -4.395 -9.695 13.188 1 94.56 115 THR A N 1
ATOM 865 C CA . THR A 1 115 ? -4.004 -9.477 14.57 1 94.56 115 THR A CA 1
ATOM 866 C C . THR A 1 115 ? -4.16 -8.008 14.961 1 94.56 115 THR A C 1
ATOM 868 O O . THR A 1 115 ? -4.668 -7.699 16.047 1 94.56 115 THR A O 1
ATOM 871 N N . LEU A 1 116 ? -3.719 -7.129 14.109 1 97 116 LEU A N 1
ATOM 872 C CA . LEU A 1 116 ? -3.803 -5.699 14.375 1 97 116 LEU A CA 1
ATOM 873 C C . LEU A 1 116 ? -5.258 -5.254 14.5 1 97 116 LEU A C 1
ATOM 875 O O . LEU A 1 116 ? -5.613 -4.527 15.43 1 97 116 LEU A O 1
ATOM 879 N N . VAL A 1 117 ? -6.094 -5.652 13.594 1 96.5 117 VAL A N 1
ATOM 880 C CA . VAL A 1 117 ? -7.488 -5.219 13.562 1 96.5 117 VAL A CA 1
ATOM 881 C C . VAL A 1 117 ? -8.203 -5.703 14.82 1 96.5 117 VAL A C 1
ATOM 883 O O . VAL A 1 117 ? -8.953 -4.949 15.445 1 96.5 117 VAL A O 1
ATOM 886 N N . SER A 1 118 ? -7.961 -6.941 15.195 1 95 118 SER A N 1
ATOM 887 C CA . SER A 1 118 ? -8.57 -7.484 16.406 1 95 118 SER A CA 1
ATOM 888 C C . SER A 1 118 ? -8.141 -6.699 17.641 1 95 118 SER A C 1
ATOM 890 O O . SER A 1 118 ? -8.977 -6.352 18.484 1 95 118 SER A O 1
ATOM 892 N N . ALA A 1 119 ? -6.871 -6.441 17.703 1 96.62 119 ALA A N 1
ATOM 893 C CA . ALA A 1 119 ? -6.34 -5.688 18.844 1 96.62 119 ALA A CA 1
ATOM 894 C C . ALA A 1 119 ? -6.918 -4.277 18.875 1 96.62 119 ALA A C 1
ATOM 896 O O . ALA A 1 119 ? -7.234 -3.758 19.953 1 96.62 119 ALA A O 1
ATOM 897 N N . LEU A 1 120 ? -6.977 -3.648 17.719 1 95.81 120 LEU A N 1
ATOM 898 C CA . LEU A 1 120 ? -7.543 -2.305 17.641 1 95.81 120 LEU A CA 1
ATOM 899 C C . LEU A 1 120 ? -9.008 -2.303 18.078 1 95.81 120 LEU A C 1
ATOM 901 O O . LEU A 1 120 ? -9.469 -1.352 18.703 1 95.81 120 LEU A O 1
ATOM 905 N N . GLY A 1 121 ? -9.719 -3.354 17.672 1 94.38 121 GLY A N 1
ATOM 906 C CA . GLY A 1 121 ? -11.094 -3.48 18.125 1 94.38 121 GLY A CA 1
ATOM 907 C C . GLY A 1 121 ? -11.234 -3.484 19.641 1 94.38 121 GLY A C 1
ATOM 908 O O . GLY A 1 121 ? -12.055 -2.756 20.188 1 94.38 121 GLY A O 1
ATOM 909 N N . ARG A 1 122 ? -10.422 -4.234 20.281 1 94.62 122 ARG A N 1
ATOM 910 C CA . ARG A 1 122 ? -10.43 -4.305 21.734 1 94.62 122 ARG A CA 1
ATOM 911 C C . ARG A 1 122 ? -10.031 -2.969 22.344 1 94.62 122 ARG A C 1
ATOM 913 O O . ARG A 1 122 ? -10.648 -2.514 23.312 1 94.62 122 ARG A O 1
ATOM 920 N N . LEU A 1 123 ? -9.039 -2.385 21.797 1 93.75 123 LEU A N 1
ATOM 921 C CA . LEU A 1 123 ? -8.547 -1.114 22.312 1 93.75 123 LEU A CA 1
ATOM 922 C C . LEU A 1 123 ? -9.609 -0.03 22.203 1 93.75 123 LEU A C 1
ATOM 924 O O . LEU A 1 123 ? -9.805 0.746 23.156 1 93.75 123 LEU A O 1
ATOM 928 N N . ARG A 1 124 ? -10.234 0.028 21.094 1 91.81 124 ARG A N 1
ATOM 929 C CA . ARG A 1 124 ? -11.195 1.097 20.844 1 91.81 124 ARG A CA 1
ATOM 930 C C . ARG A 1 124 ? -12.453 0.91 21.688 1 91.81 124 ARG A C 1
ATOM 932 O O . ARG A 1 124 ? -13.195 1.866 21.938 1 91.81 124 ARG A O 1
ATOM 939 N N . ARG A 1 125 ? -12.75 -0.304 22.078 1 90 125 ARG A N 1
ATOM 940 C CA . ARG A 1 125 ? -13.836 -0.531 23.031 1 90 125 ARG A CA 1
ATOM 941 C C . ARG A 1 125 ? -13.5 0.068 24.391 1 90 125 ARG A C 1
ATOM 943 O O . ARG A 1 125 ? -14.375 0.587 25.094 1 90 125 ARG A O 1
ATOM 950 N N . LYS A 1 126 ? -12.242 0.022 24.688 1 88.25 126 LYS A N 1
ATOM 951 C CA . LYS A 1 126 ? -11.766 0.573 25.953 1 88.25 126 LYS A CA 1
ATOM 952 C C . LYS A 1 126 ? -11.57 2.084 25.859 1 88.25 126 LYS A C 1
ATOM 954 O O . LYS A 1 126 ? -11.758 2.803 26.844 1 88.25 126 LYS A O 1
ATOM 959 N N . GLN A 1 127 ? -11.195 2.488 24.719 1 87.38 127 GLN A N 1
ATOM 960 C CA . GLN A 1 127 ? -10.93 3.9 24.453 1 87.38 127 GLN A CA 1
ATOM 961 C C . GLN A 1 127 ? -11.578 4.352 23.156 1 87.38 127 GLN A C 1
ATOM 963 O O . GLN A 1 127 ? -10.898 4.535 22.141 1 87.38 127 GLN A O 1
ATOM 968 N N . PRO A 1 128 ? -12.734 4.754 23.234 1 84.06 128 PRO A N 1
ATOM 969 C CA . PRO A 1 128 ? -13.469 5.094 22.016 1 84.06 128 PRO A CA 1
ATOM 970 C C . PRO A 1 128 ? -12.992 6.398 21.375 1 84.06 128 PRO A C 1
ATOM 972 O O . PRO A 1 128 ? -13.188 6.617 20.172 1 84.06 128 PRO A O 1
ATOM 975 N N . GLN A 1 129 ? -12.391 7.23 22.219 1 83.19 129 GLN A N 1
ATOM 976 C CA . GLN A 1 129 ? -11.922 8.516 21.703 1 83.19 129 GLN A CA 1
ATOM 977 C C . GLN A 1 129 ? -10.484 8.414 21.203 1 83.19 129 GLN A C 1
ATOM 979 O O . GLN A 1 129 ? -9.609 9.141 21.672 1 83.19 129 GLN A O 1
ATOM 984 N N . LEU A 1 130 ? -10.312 7.531 20.25 1 87.44 130 LEU A N 1
ATOM 985 C CA . LEU A 1 130 ? -8.992 7.293 19.688 1 87.44 130 LEU A CA 1
ATOM 986 C C . LEU A 1 130 ? -9.055 7.285 18.156 1 87.44 130 LEU A C 1
ATOM 988 O O . LEU A 1 130 ? -9.781 6.484 17.562 1 87.44 130 LEU A O 1
ATOM 992 N N . ALA A 1 131 ? -8.352 8.273 17.609 1 86.94 131 ALA A N 1
ATOM 993 C CA . ALA A 1 131 ? -8.172 8.25 16.156 1 86.94 131 ALA A CA 1
ATOM 994 C C . ALA A 1 131 ? -7 7.359 15.766 1 86.94 131 ALA A C 1
ATOM 996 O O . ALA A 1 131 ? -5.941 7.395 16.391 1 86.94 131 ALA A O 1
ATOM 997 N N . VAL A 1 132 ? -7.25 6.512 14.781 1 92.56 132 VAL A N 1
ATOM 998 C CA . VAL A 1 132 ? -6.207 5.562 14.391 1 92.56 132 VAL A CA 1
ATOM 999 C C . VAL A 1 132 ? -5.965 5.648 12.891 1 92.56 132 VAL A C 1
ATOM 1001 O O . VAL A 1 132 ? -6.91 5.652 12.094 1 92.56 132 VAL A O 1
ATOM 1004 N N . GLU A 1 133 ? -4.742 5.809 12.508 1 92.12 133 GLU A N 1
ATOM 1005 C CA . GLU A 1 133 ? -4.309 5.656 11.125 1 92.12 133 GLU A CA 1
ATOM 1006 C C . GLU A 1 133 ? -3.613 4.316 10.906 1 92.12 133 GLU A C 1
ATOM 1008 O O . GLU A 1 133 ? -2.697 3.959 11.656 1 92.12 133 GLU A O 1
ATOM 1013 N N . ILE A 1 134 ? -4.059 3.584 9.922 1 96.56 134 ILE A N 1
ATOM 1014 C CA . ILE A 1 134 ? -3.525 2.254 9.648 1 96.56 134 ILE A CA 1
ATOM 1015 C C . ILE A 1 134 ? -2.881 2.236 8.266 1 96.56 134 ILE A C 1
ATOM 1017 O O . ILE A 1 134 ? -3.514 2.609 7.273 1 96.56 134 ILE A O 1
ATOM 1021 N N . ALA A 1 135 ? -1.696 1.793 8.188 1 94.31 135 ALA A N 1
ATOM 1022 C CA . ALA A 1 135 ? -0.999 1.611 6.918 1 94.31 135 ALA A CA 1
ATOM 1023 C C . ALA A 1 135 ? -0.665 0.141 6.684 1 94.31 135 ALA A C 1
ATOM 1025 O O . ALA A 1 135 ? -0.17 -0.542 7.582 1 94.31 135 ALA A O 1
ATOM 1026 N N . GLU A 1 136 ? -0.964 -0.342 5.484 1 95.12 136 GLU A N 1
ATOM 1027 C CA . GLU A 1 136 ? -0.525 -1.66 5.035 1 95.12 136 GLU A CA 1
ATOM 1028 C C . GLU A 1 136 ? 0.615 -1.549 4.027 1 95.12 136 GLU A C 1
ATOM 1030 O O . GLU A 1 136 ? 0.468 -0.908 2.984 1 95.12 136 GLU A O 1
ATOM 1035 N N . ASN A 1 137 ? 1.713 -2.17 4.398 1 92.69 137 ASN A N 1
ATOM 1036 C CA . ASN A 1 137 ? 2.871 -2.109 3.512 1 92.69 137 ASN A CA 1
ATOM 1037 C C . ASN A 1 137 ? 3.885 -3.201 3.838 1 92.69 137 ASN A C 1
ATOM 1039 O O . ASN A 1 137 ? 3.625 -4.062 4.68 1 92.69 137 ASN A O 1
ATOM 1043 N N . THR A 1 138 ? 5.023 -3.162 3.117 1 90.25 138 THR A N 1
ATOM 1044 C CA . THR A 1 138 ? 6.133 -4.066 3.404 1 90.25 138 THR A CA 1
ATOM 1045 C C . THR A 1 138 ? 6.895 -3.611 4.645 1 90.25 138 THR A C 1
ATOM 1047 O O . THR A 1 138 ? 6.844 -2.438 5.016 1 90.25 138 THR A O 1
ATOM 1050 N N . SER A 1 139 ? 7.648 -4.543 5.199 1 90.81 139 SER A N 1
ATOM 1051 C CA . SER A 1 139 ? 8.445 -4.219 6.379 1 90.81 139 SER A CA 1
ATOM 1052 C C . SER A 1 139 ? 9.422 -3.082 6.094 1 90.81 139 SER A C 1
ATOM 1054 O O . SER A 1 139 ? 9.555 -2.152 6.891 1 90.81 139 SER A O 1
ATOM 1056 N N . ALA A 1 140 ? 10.102 -3.164 4.988 1 83.44 140 ALA A N 1
ATOM 1057 C CA . ALA A 1 140 ? 11.086 -2.141 4.641 1 83.44 140 ALA A CA 1
ATOM 1058 C C . ALA A 1 140 ? 10.438 -0.756 4.598 1 83.44 140 ALA A C 1
ATOM 1060 O O . ALA A 1 140 ? 10.984 0.201 5.156 1 83.44 140 ALA A O 1
ATOM 1061 N N . ASN A 1 141 ? 9.305 -0.661 3.971 1 84.31 141 ASN A N 1
ATOM 1062 C CA . ASN A 1 141 ? 8.609 0.616 3.859 1 84.31 141 ASN A CA 1
ATOM 1063 C C . ASN A 1 141 ? 8.07 1.081 5.211 1 84.31 141 ASN A C 1
ATOM 1065 O O . ASN A 1 141 ? 8.109 2.271 5.523 1 84.31 141 ASN A O 1
ATOM 1069 N N . LEU A 1 142 ? 7.539 0.184 5.961 1 91.81 142 LEU A N 1
ATOM 1070 C CA . LEU A 1 142 ? 7.004 0.524 7.273 1 91.81 142 LEU A CA 1
ATOM 1071 C C . LEU A 1 142 ? 8.102 1.039 8.195 1 91.81 142 LEU A C 1
ATOM 1073 O O . LEU A 1 142 ? 7.898 2.006 8.938 1 91.81 142 LEU A O 1
ATOM 1077 N N . LEU A 1 143 ? 9.242 0.421 8.133 1 86.19 143 LEU A N 1
ATOM 1078 C CA . LEU A 1 143 ? 10.359 0.84 8.969 1 86.19 143 LEU A CA 1
ATOM 1079 C C . LEU A 1 143 ? 10.875 2.215 8.547 1 86.19 143 LEU A C 1
ATOM 1081 O O . LEU A 1 143 ? 11.242 3.033 9.398 1 86.19 143 LEU A O 1
ATOM 1085 N N . ALA A 1 144 ? 10.859 2.4 7.258 1 78.38 144 ALA A N 1
ATOM 1086 C CA . ALA A 1 144 ? 11.211 3.73 6.766 1 78.38 144 ALA A CA 1
ATOM 1087 C C . ALA A 1 144 ? 10.25 4.785 7.309 1 78.38 144 ALA A C 1
ATOM 1089 O O . ALA A 1 144 ? 10.68 5.867 7.723 1 78.38 144 ALA A O 1
ATOM 1090 N N . GLN A 1 145 ? 8.992 4.492 7.316 1 82.38 145 GLN A N 1
ATOM 1091 C CA . GLN A 1 145 ? 7.984 5.406 7.84 1 82.38 145 GLN A CA 1
ATOM 1092 C C . GLN A 1 145 ? 8.148 5.605 9.344 1 82.38 145 GLN A C 1
ATOM 1094 O O . GLN A 1 145 ? 7.898 6.695 9.859 1 82.38 145 GLN A O 1
ATOM 1099 N N . LEU A 1 146 ? 8.523 4.574 9.984 1 83.38 146 LEU A N 1
ATOM 1100 C CA . LEU A 1 146 ? 8.797 4.652 11.414 1 83.38 146 LEU A CA 1
ATOM 1101 C C . LEU A 1 146 ? 9.977 5.586 11.68 1 83.38 146 LEU A C 1
ATOM 1103 O O . LEU A 1 146 ? 9.914 6.422 12.586 1 83.38 146 LEU A O 1
ATOM 1107 N N . ASP A 1 147 ? 10.969 5.426 10.867 1 73.62 147 ASP A N 1
ATOM 1108 C CA . ASP A 1 147 ? 12.164 6.254 11.016 1 73.62 147 ASP A CA 1
ATOM 1109 C C . ASP A 1 147 ? 11.844 7.727 10.773 1 73.62 147 ASP A C 1
ATOM 1111 O O . ASP A 1 147 ? 12.43 8.609 11.406 1 73.62 147 ASP A O 1
ATOM 1115 N N . GLU A 1 148 ? 10.93 7.902 9.852 1 67.12 148 GLU A N 1
ATOM 1116 C CA . GLU A 1 148 ? 10.531 9.258 9.492 1 67.12 148 GLU A CA 1
ATOM 1117 C C . GLU A 1 148 ? 9.555 9.836 10.516 1 67.12 148 GLU A C 1
ATOM 1119 O O . GLU A 1 148 ? 9.188 11.008 10.43 1 67.12 148 GLU A O 1
ATOM 1124 N N . GLY A 1 149 ? 9.109 9.016 11.367 1 71.75 149 GLY A N 1
ATOM 1125 C CA . GLY A 1 149 ? 8.188 9.477 12.391 1 71.75 149 GLY A CA 1
ATOM 1126 C C . GLY A 1 149 ? 6.746 9.492 11.93 1 71.75 149 GLY A C 1
ATOM 1127 O O . GLY A 1 149 ? 5.887 10.086 12.586 1 71.75 149 GLY A O 1
ATOM 1128 N N . ARG A 1 150 ? 6.457 8.883 10.867 1 75.88 150 ARG A N 1
ATOM 1129 C CA . ARG A 1 150 ? 5.109 8.852 10.305 1 75.88 150 ARG A CA 1
ATOM 1130 C C . ARG A 1 150 ? 4.266 7.77 10.969 1 75.88 150 ARG A C 1
ATOM 1132 O O . ARG A 1 150 ? 3.035 7.82 10.938 1 75.88 150 ARG A O 1
ATOM 1139 N N . LEU A 1 151 ? 4.934 6.824 11.586 1 87.62 151 LEU A N 1
ATOM 1140 C CA . LEU A 1 151 ? 4.281 5.762 12.344 1 87.62 151 LEU A CA 1
ATOM 1141 C C . LEU A 1 151 ? 4.754 5.754 13.797 1 87.62 151 LEU A C 1
ATOM 1143 O O . LEU A 1 151 ? 5.93 6.012 14.07 1 87.62 151 LEU A O 1
ATOM 1147 N N . ASP A 1 152 ? 3.834 5.438 14.648 1 85.38 152 ASP A N 1
ATOM 1148 C CA . ASP A 1 152 ? 4.191 5.25 16.047 1 85.38 152 ASP A CA 1
ATOM 1149 C C . ASP A 1 152 ? 4.703 3.832 16.297 1 85.38 152 ASP A C 1
ATOM 1151 O O . ASP A 1 152 ? 5.566 3.621 17.156 1 85.38 152 ASP A O 1
ATOM 1155 N N . LEU A 1 153 ? 4.023 2.916 15.617 1 93.19 153 LEU A N 1
ATOM 1156 C CA . LEU A 1 153 ? 4.305 1.489 15.742 1 93.19 153 LEU A CA 1
ATOM 1157 C C . LEU A 1 153 ? 4.156 0.787 14.398 1 93.19 153 LEU A C 1
ATOM 1159 O O . LEU A 1 153 ? 3.375 1.22 13.547 1 93.19 153 LEU A O 1
ATOM 1163 N N . ALA A 1 154 ? 4.953 -0.208 14.289 1 95.56 154 ALA A N 1
ATOM 1164 C CA . ALA A 1 154 ? 4.785 -1.08 13.125 1 95.56 154 ALA A CA 1
ATOM 1165 C C . ALA A 1 154 ? 4.773 -2.549 13.539 1 95.56 154 ALA A C 1
ATOM 1167 O O . ALA A 1 154 ? 5.52 -2.955 14.43 1 95.56 154 ALA A O 1
ATOM 1168 N N . ILE A 1 155 ? 3.871 -3.271 12.992 1 97.44 155 ILE A N 1
ATOM 1169 C CA . ILE A 1 155 ? 3.891 -4.723 13.141 1 97.44 155 ILE A CA 1
ATOM 1170 C C . ILE A 1 155 ? 4.512 -5.359 11.898 1 97.44 155 ILE A C 1
ATOM 1172 O O . ILE A 1 155 ? 3.828 -5.582 10.898 1 97.44 155 ILE A O 1
ATOM 1176 N N . CYS A 1 156 ? 5.754 -5.672 12.055 1 95.5 156 CYS A N 1
ATOM 1177 C CA . CYS A 1 156 ? 6.535 -6.121 10.906 1 95.5 156 CYS A CA 1
ATOM 1178 C C . CYS A 1 156 ? 7.805 -6.836 11.359 1 95.5 156 CYS A C 1
ATOM 1180 O O . CYS A 1 156 ? 7.871 -7.348 12.477 1 95.5 156 CYS A O 1
ATOM 1182 N N . ARG A 1 157 ? 8.703 -6.992 10.461 1 90.69 157 ARG A N 1
ATOM 1183 C CA . ARG A 1 157 ? 9.984 -7.637 10.734 1 90.69 157 ARG A CA 1
ATOM 1184 C C . ARG A 1 157 ? 11.109 -6.605 10.805 1 90.69 157 ARG A C 1
ATOM 1186 O O . ARG A 1 157 ? 11.391 -5.918 9.82 1 90.69 157 ARG A O 1
ATOM 1193 N N . PRO A 1 158 ? 11.773 -6.543 11.914 1 82.31 158 PRO A N 1
ATOM 1194 C CA . PRO A 1 158 ? 12.75 -5.473 12.133 1 82.31 158 PRO A CA 1
ATOM 1195 C C . PRO A 1 158 ? 14.008 -5.637 11.281 1 82.31 158 PRO A C 1
ATOM 1197 O O . PRO A 1 158 ? 14.688 -4.652 10.977 1 82.31 158 PRO A O 1
ATOM 1200 N N . GLY A 1 159 ? 14.367 -6.82 10.914 1 75.44 159 GLY A N 1
ATOM 1201 C CA . GLY A 1 159 ? 15.617 -7.109 10.219 1 75.44 159 GLY A CA 1
ATOM 1202 C C . GLY A 1 159 ? 15.695 -6.469 8.852 1 75.44 159 GLY A C 1
ATOM 1203 O O . GLY A 1 159 ? 16.766 -6.434 8.242 1 75.44 159 GLY A O 1
ATOM 1204 N N . LEU A 1 160 ? 14.727 -5.871 8.422 1 67.5 160 LEU A N 1
ATOM 1205 C CA . LEU A 1 160 ? 14.688 -5.305 7.078 1 67.5 160 LEU A CA 1
ATOM 1206 C C . LEU A 1 160 ? 14.859 -3.791 7.121 1 67.5 160 LEU A C 1
ATOM 1208 O O . LEU A 1 160 ? 14.797 -3.127 6.082 1 67.5 160 LEU A O 1
ATOM 1212 N N . GLY A 1 161 ? 15.055 -3.314 8.32 1 64.38 161 GLY A N 1
ATOM 1213 C CA . GLY A 1 161 ? 15.242 -1.881 8.492 1 64.38 161 GLY A CA 1
ATOM 1214 C C . GLY A 1 161 ? 16.688 -1.445 8.336 1 64.38 161 GLY A C 1
ATOM 1215 O O . GLY A 1 161 ? 17.594 -2.283 8.234 1 64.38 161 GLY A O 1
ATOM 1216 N N . ARG A 1 162 ? 16.859 -0.139 8.258 1 58.22 162 ARG A N 1
ATOM 1217 C CA . ARG A 1 162 ? 18.172 0.463 8.078 1 58.22 162 ARG A CA 1
ATOM 1218 C C . ARG A 1 162 ? 18.969 0.456 9.391 1 58.22 162 ARG A C 1
ATOM 1220 O O . ARG A 1 162 ? 20.188 0.321 9.383 1 58.22 162 ARG A O 1
ATOM 1227 N N . ASN A 1 163 ? 18.25 0.68 10.406 1 61.16 163 ASN A N 1
ATOM 1228 C CA . ASN A 1 163 ? 18.891 0.829 11.703 1 61.16 163 ASN A CA 1
ATOM 1229 C C . ASN A 1 163 ? 18.281 -0.095 12.75 1 61.16 163 ASN A C 1
ATOM 1231 O O . ASN A 1 163 ? 17.578 0.365 13.656 1 61.16 163 ASN A O 1
ATOM 1235 N N . ALA A 1 164 ? 18.594 -1.284 12.688 1 65.62 164 ALA A N 1
ATOM 1236 C CA . ALA A 1 164 ? 17.953 -2.287 13.539 1 65.62 164 ALA A CA 1
ATOM 1237 C C . ALA A 1 164 ? 18.188 -1.984 15.016 1 65.62 164 ALA A C 1
ATOM 1239 O O . ALA A 1 164 ? 17.312 -2.248 15.852 1 65.62 164 ALA A O 1
ATOM 1240 N N . ALA A 1 165 ? 19.281 -1.415 15.227 1 66.25 165 ALA A N 1
ATOM 1241 C CA . ALA A 1 165 ? 19.641 -1.14 16.609 1 66.25 165 ALA A CA 1
ATOM 1242 C C . ALA A 1 165 ? 18.766 -0.032 17.188 1 66.25 165 ALA A C 1
ATOM 1244 O O . ALA A 1 165 ? 18.688 0.125 18.422 1 66.25 165 ALA A O 1
ATOM 1245 N N . GLU A 1 166 ? 18.125 0.576 16.438 1 73.56 166 GLU A N 1
ATOM 1246 C CA . GLU A 1 166 ? 17.328 1.718 16.875 1 73.56 166 GLU A CA 1
ATOM 1247 C C . GLU A 1 166 ? 15.875 1.322 17.094 1 73.56 166 GLU A C 1
ATOM 1249 O O . GLU A 1 166 ? 15.047 2.156 17.469 1 73.56 166 GLU A O 1
ATOM 1254 N N . TYR A 1 167 ? 15.703 0.034 16.938 1 85.44 167 TYR A N 1
ATOM 1255 C CA . TYR A 1 167 ? 14.32 -0.415 17.062 1 85.44 167 TYR A CA 1
ATOM 1256 C C . TYR A 1 167 ? 14.133 -1.263 18.312 1 85.44 167 TYR A C 1
ATOM 1258 O O . TYR A 1 167 ? 15 -2.07 18.656 1 85.44 167 TYR A O 1
ATOM 1266 N N . GLY A 1 168 ? 13.133 -1.019 19.078 1 89.75 168 GLY A N 1
ATOM 1267 C CA . GLY A 1 168 ? 12.586 -2.027 19.969 1 89.75 168 GLY A CA 1
ATOM 1268 C C . GLY A 1 168 ? 11.742 -3.064 19.266 1 89.75 168 GLY A C 1
ATOM 1269 O O . GLY A 1 168 ? 11.023 -2.74 18.312 1 89.75 168 GLY A O 1
ATOM 1270 N N . PHE A 1 169 ? 11.867 -4.27 19.719 1 92.31 169 PHE A N 1
ATOM 1271 C CA . PHE A 1 169 ? 11.148 -5.355 19.062 1 92.31 169 PHE A CA 1
ATOM 1272 C C . PHE A 1 169 ? 10.484 -6.266 20.094 1 92.31 169 PHE A C 1
ATOM 1274 O O . PHE A 1 169 ? 11.133 -6.723 21.031 1 92.31 169 PHE A O 1
ATOM 1281 N N . VAL A 1 170 ? 9.211 -6.473 19.938 1 93.56 170 VAL A N 1
ATOM 1282 C CA . VAL A 1 170 ? 8.461 -7.465 20.688 1 93.56 170 VAL A CA 1
ATOM 1283 C C . VAL A 1 170 ? 7.898 -8.531 19.75 1 93.56 170 VAL A C 1
ATOM 1285 O O . VAL A 1 170 ? 6.98 -8.258 18.969 1 93.56 170 VAL A O 1
ATOM 1288 N N . GLU A 1 171 ? 8.422 -9.68 19.875 1 93.38 171 GLU A N 1
ATOM 1289 C CA . GLU A 1 171 ? 7.996 -10.766 19 1 93.38 171 GLU A CA 1
ATOM 1290 C C . GLU A 1 171 ? 6.543 -11.148 19.266 1 93.38 171 GLU A C 1
ATOM 1292 O O . GLU A 1 171 ? 6.121 -11.242 20.422 1 93.38 171 GLU A O 1
ATOM 1297 N N . LEU A 1 172 ? 5.797 -11.297 18.25 1 93.69 172 LEU A N 1
ATOM 1298 C CA . LEU A 1 172 ? 4.418 -11.75 18.406 1 93.69 172 LEU A CA 1
ATOM 1299 C C . LEU A 1 172 ? 4.273 -13.211 17.984 1 93.69 172 LEU A C 1
ATOM 1301 O O . LEU A 1 172 ? 3.924 -14.062 18.797 1 93.69 172 LEU A O 1
ATOM 1305 N N . THR A 1 173 ? 4.48 -13.508 16.688 1 87.69 173 THR A N 1
ATOM 1306 C CA . THR A 1 173 ? 4.262 -14.883 16.25 1 87.69 173 THR A CA 1
ATOM 1307 C C . THR A 1 173 ? 4.988 -15.156 14.938 1 87.69 173 THR A C 1
ATOM 1309 O O . THR A 1 173 ? 5.43 -14.227 14.258 1 87.69 173 THR A O 1
ATOM 1312 N N . GLN A 1 174 ? 5.09 -16.469 14.711 1 88.81 174 GLN A N 1
ATOM 1313 C CA . GLN A 1 174 ? 5.527 -16.922 13.398 1 88.81 174 GLN A CA 1
ATOM 1314 C C . GLN A 1 174 ? 4.453 -16.656 12.344 1 88.81 174 GLN A C 1
ATOM 1316 O O . GLN A 1 174 ? 3.291 -16.422 12.68 1 88.81 174 GLN A O 1
ATOM 1321 N N . GLU A 1 175 ? 4.926 -16.625 11.117 1 89.81 175 GLU A N 1
ATOM 1322 C CA . GLU A 1 175 ? 3.998 -16.391 10.023 1 89.81 175 GLU A CA 1
ATOM 1323 C C . GLU A 1 175 ? 3.924 -17.578 9.086 1 89.81 175 GLU A C 1
ATOM 1325 O O . GLU A 1 175 ? 4.621 -17.625 8.07 1 89.81 175 GLU A O 1
ATOM 1330 N N . PRO A 1 176 ? 3.072 -18.531 9.445 1 92.06 176 PRO A N 1
ATOM 1331 C CA . PRO A 1 176 ? 2.869 -19.625 8.5 1 92.06 176 PRO A CA 1
ATOM 1332 C C . PRO A 1 176 ? 2.262 -19.156 7.18 1 92.06 176 PRO A C 1
ATOM 1334 O O . PRO A 1 176 ? 1.523 -18.172 7.148 1 92.06 176 PRO A O 1
ATOM 1337 N N . LEU A 1 177 ? 2.568 -19.891 6.156 1 94.06 177 LEU A N 1
ATOM 1338 C CA . LEU A 1 177 ? 2.098 -19.562 4.812 1 94.06 177 LEU A CA 1
ATOM 1339 C C . LEU A 1 177 ? 1.152 -20.641 4.289 1 94.06 177 LEU A C 1
ATOM 1341 O O . LEU A 1 177 ? 1.146 -21.766 4.793 1 94.06 177 LEU A O 1
ATOM 1345 N N . ALA A 1 178 ? 0.376 -20.266 3.377 1 95.12 178 ALA A N 1
ATOM 1346 C CA . ALA A 1 178 ? -0.529 -21.172 2.689 1 95.12 178 ALA A CA 1
ATOM 1347 C C . ALA A 1 178 ? -0.545 -20.906 1.187 1 95.12 178 ALA A C 1
ATOM 1349 O O . ALA A 1 178 ? -0.422 -19.766 0.754 1 95.12 178 ALA A O 1
ATOM 1350 N N . VAL A 1 179 ? -0.623 -21.953 0.453 1 95.81 179 VAL A N 1
ATOM 1351 C CA . VAL A 1 179 ? -0.929 -21.828 -0.968 1 95.81 179 VAL A CA 1
ATOM 1352 C C . VAL A 1 179 ? -2.441 -21.766 -1.167 1 95.81 179 VAL A C 1
ATOM 1354 O O . VAL A 1 179 ? -3.178 -22.609 -0.651 1 95.81 179 VAL A O 1
ATOM 1357 N N . VAL A 1 180 ? -2.885 -20.75 -1.924 1 97.25 180 VAL A N 1
ATOM 1358 C CA . VAL A 1 180 ? -4.324 -20.562 -2.068 1 97.25 180 VAL A CA 1
ATOM 1359 C C . VAL A 1 180 ? -4.688 -20.484 -3.549 1 97.25 180 VAL A C 1
ATOM 1361 O O . VAL A 1 180 ? -3.834 -20.188 -4.391 1 97.25 180 VAL A O 1
ATOM 1364 N N . ALA A 1 181 ? -5.906 -20.734 -3.789 1 97.69 181 ALA A N 1
ATOM 1365 C CA . ALA A 1 181 ? -6.473 -20.672 -5.133 1 97.69 181 ALA A CA 1
ATOM 1366 C C . ALA A 1 181 ? -7.965 -20.359 -5.086 1 97.69 181 ALA A C 1
ATOM 1368 O O . ALA A 1 181 ? -8.547 -20.25 -4.004 1 97.69 181 ALA A O 1
ATOM 1369 N N . HIS A 1 182 ? -8.453 -20.094 -6.266 1 96.81 182 HIS A N 1
ATOM 1370 C CA . HIS A 1 182 ? -9.898 -19.984 -6.395 1 96.81 182 HIS A CA 1
ATOM 1371 C C . HIS A 1 182 ? -10.602 -21.266 -5.957 1 96.81 182 HIS A C 1
ATOM 1373 O O . HIS A 1 182 ? -10.062 -22.359 -6.148 1 96.81 182 HIS A O 1
ATOM 1379 N N . PRO A 1 183 ? -11.836 -21.188 -5.41 1 95.31 183 PRO A N 1
ATOM 1380 C CA . PRO A 1 183 ? -12.562 -22.375 -4.977 1 95.31 183 PRO A CA 1
ATOM 1381 C C . PRO A 1 183 ? -12.844 -23.359 -6.121 1 95.31 183 PRO A C 1
ATOM 1383 O O . PRO A 1 183 ? -13.008 -24.547 -5.887 1 95.31 183 PRO A O 1
ATOM 1386 N N . GLN A 1 184 ? -12.82 -22.922 -7.277 1 95.5 184 GLN A N 1
ATOM 1387 C CA . GLN A 1 184 ? -13.094 -23.75 -8.438 1 95.5 184 GLN A CA 1
ATOM 1388 C C . GLN A 1 184 ? -11.797 -24.234 -9.078 1 95.5 184 GLN A C 1
ATOM 1390 O O . GLN A 1 184 ? -11.812 -24.797 -10.18 1 95.5 184 GLN A O 1
ATOM 1395 N N . HIS A 1 185 ? -10.719 -23.969 -8.445 1 96.25 185 HIS A N 1
ATOM 1396 C CA . HIS A 1 185 ? -9.453 -24.469 -8.969 1 96.25 185 HIS A CA 1
ATOM 1397 C C . HIS A 1 185 ? -9.469 -25.984 -9.109 1 96.25 185 HIS A C 1
ATOM 1399 O O . HIS A 1 185 ? -10 -26.688 -8.242 1 96.25 185 HIS A O 1
ATOM 1405 N N . PRO A 1 186 ? -8.805 -26.531 -10.102 1 95.12 186 PRO A N 1
ATOM 1406 C CA . PRO A 1 186 ? -8.828 -27.969 -10.344 1 95.12 186 PRO A CA 1
ATOM 1407 C C . PRO A 1 186 ? -8.305 -28.781 -9.164 1 95.12 186 PRO A C 1
ATOM 1409 O O . PRO A 1 186 ? -8.727 -29.922 -8.953 1 95.12 186 PRO A O 1
ATOM 1412 N N . LEU A 1 187 ? -7.484 -28.234 -8.477 1 95.44 187 LEU A N 1
ATOM 1413 C CA . LEU A 1 187 ? -6.867 -28.969 -7.375 1 95.44 187 LEU A CA 1
ATOM 1414 C C . LEU A 1 187 ? -7.527 -28.609 -6.047 1 95.44 187 LEU A C 1
ATOM 1416 O O . LEU A 1 187 ? -7.059 -29.016 -4.984 1 95.44 187 LEU A O 1
ATOM 1420 N N . ALA A 1 188 ? -8.609 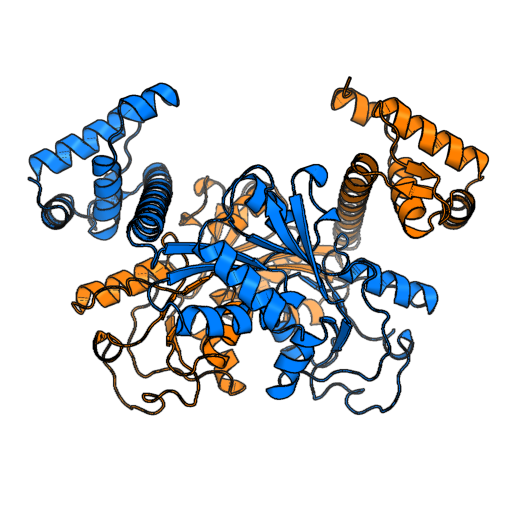-27.844 -6.301 1 93.44 188 ALA A N 1
ATOM 1421 C CA . ALA A 1 188 ? -9.344 -27.5 -5.086 1 93.44 188 ALA A CA 1
ATOM 1422 C C . ALA A 1 188 ? -9.922 -28.766 -4.43 1 93.44 188 ALA A C 1
ATOM 1424 O O . ALA A 1 188 ? -10.492 -29.609 -5.109 1 93.44 188 ALA A O 1
ATOM 1425 N N . GLY A 1 189 ? -9.656 -29.203 -3.244 1 90.56 189 GLY A N 1
ATOM 1426 C CA . GLY A 1 189 ? -10.219 -30.359 -2.568 1 90.56 189 GLY A CA 1
ATOM 1427 C C . GLY A 1 189 ? -9.242 -31.516 -2.447 1 90.56 189 GLY A C 1
ATOM 1428 O O . GLY A 1 189 ? -9.531 -32.5 -1.784 1 90.56 189 GLY A O 1
ATOM 1429 N N . ALA A 1 190 ? -8.219 -31.406 -3.289 1 92.06 190 ALA A N 1
ATOM 1430 C CA . ALA A 1 190 ? -7.199 -32.438 -3.143 1 92.06 190 ALA A CA 1
ATOM 1431 C C . ALA A 1 190 ? -6.754 -32.594 -1.689 1 92.06 190 ALA A C 1
ATOM 1433 O O . ALA A 1 190 ? -6.613 -31.578 -0.983 1 92.06 190 ALA A O 1
ATOM 1434 N N . ALA A 1 191 ? -6.57 -33.781 -1.232 1 89.69 191 ALA A N 1
ATOM 1435 C CA . ALA A 1 191 ? -6.281 -34.031 0.175 1 89.69 191 ALA A CA 1
ATOM 1436 C C . ALA A 1 191 ? -4.809 -33.781 0.487 1 89.69 191 ALA A C 1
ATOM 1438 O O . ALA A 1 191 ? -4.461 -33.406 1.605 1 89.69 191 ALA A O 1
ATOM 1439 N N . ALA A 1 192 ? -3.941 -34.156 -0.499 1 92.81 192 ALA A N 1
ATOM 1440 C CA . ALA A 1 192 ? -2.502 -34 -0.31 1 92.81 192 ALA A CA 1
ATOM 1441 C C . ALA A 1 192 ? -1.812 -33.656 -1.627 1 92.81 192 ALA A C 1
ATOM 1443 O O . ALA A 1 192 ? -2.018 -34.312 -2.637 1 92.81 192 ALA A O 1
ATOM 1444 N N . LEU A 1 193 ? -1.059 -32.562 -1.532 1 94.31 193 LEU A N 1
ATOM 1445 C CA . LEU A 1 193 ? -0.349 -32.125 -2.723 1 94.31 193 LEU A CA 1
ATOM 1446 C C . LEU A 1 193 ? 1.116 -31.828 -2.408 1 94.31 193 LEU A C 1
ATOM 1448 O O . LEU A 1 193 ? 1.466 -31.547 -1.261 1 94.31 193 LEU A O 1
ATOM 1452 N N . LYS A 1 194 ? 1.829 -32.062 -3.455 1 93.62 194 LYS A N 1
ATOM 1453 C CA . LYS A 1 194 ? 3.199 -31.562 -3.441 1 93.62 194 LYS A CA 1
ATOM 1454 C C . LYS A 1 194 ? 3.314 -30.266 -4.227 1 93.62 194 LYS A C 1
ATOM 1456 O O . LYS A 1 194 ? 2.533 -30.016 -5.145 1 93.62 194 LYS A O 1
ATOM 1461 N N . ILE A 1 195 ? 4.277 -29.5 -3.836 1 91.62 195 ILE A N 1
ATOM 1462 C CA . ILE A 1 195 ? 4.461 -28.219 -4.512 1 91.62 195 ILE A CA 1
ATOM 1463 C C . ILE A 1 195 ? 4.738 -28.453 -5.996 1 91.62 195 ILE A C 1
ATOM 1465 O O . ILE A 1 195 ? 4.363 -27.625 -6.84 1 91.62 195 ILE A O 1
ATOM 1469 N N . SER A 1 196 ? 5.316 -29.594 -6.344 1 91.88 196 SER A N 1
ATOM 1470 C CA . SER A 1 196 ? 5.621 -29.953 -7.727 1 91.88 196 SER A CA 1
ATOM 1471 C C . SER A 1 196 ? 4.348 -30.141 -8.539 1 91.88 196 SER A C 1
ATOM 1473 O O . SER A 1 196 ? 4.355 -29.984 -9.766 1 91.88 196 SER A O 1
ATOM 1475 N N . ASP A 1 197 ? 3.26 -30.484 -7.844 1 92.88 197 ASP A N 1
ATOM 1476 C CA . ASP A 1 197 ? 1.977 -30.656 -8.523 1 92.88 197 ASP A CA 1
ATOM 1477 C C . ASP A 1 197 ? 1.479 -29.312 -9.078 1 92.88 197 ASP A C 1
ATOM 1479 O O . ASP A 1 197 ? 0.58 -29.297 -9.922 1 92.88 197 ASP A O 1
ATOM 1483 N N . LEU A 1 198 ? 2.098 -28.203 -8.633 1 91.25 198 LEU A N 1
ATOM 1484 C CA . LEU A 1 198 ? 1.655 -26.875 -9.023 1 91.25 198 LEU A CA 1
ATOM 1485 C C . LEU A 1 198 ? 2.562 -26.297 -10.102 1 91.25 198 LEU A C 1
ATOM 1487 O O . LEU A 1 198 ? 2.41 -25.141 -10.492 1 91.25 198 LEU A O 1
ATOM 1491 N N . SER A 1 199 ? 3.445 -27.094 -10.625 1 88.12 199 SER A N 1
ATOM 1492 C CA . SER A 1 199 ? 4.484 -26.609 -11.531 1 88.12 199 SER A CA 1
ATOM 1493 C C . SER A 1 199 ? 3.883 -26.078 -12.828 1 88.12 199 SER A C 1
ATOM 1495 O O . SER A 1 199 ? 4.484 -25.234 -13.484 1 88.12 199 SER A O 1
ATOM 1497 N N . HIS A 1 200 ? 2.703 -26.484 -13.156 1 87.81 200 HIS A N 1
ATOM 1498 C CA . HIS A 1 200 ? 2.107 -26.109 -14.43 1 87.81 200 HIS A CA 1
ATOM 1499 C C . HIS A 1 200 ? 1.191 -24.891 -14.273 1 87.81 200 HIS A C 1
ATOM 1501 O O . HIS A 1 200 ? 0.68 -24.359 -15.258 1 87.81 200 HIS A O 1
ATOM 1507 N N . TYR A 1 201 ? 1.009 -24.453 -13.109 1 90.44 201 TYR A N 1
ATOM 1508 C CA . TYR A 1 201 ? 0.132 -23.312 -12.867 1 90.44 201 TYR A CA 1
ATOM 1509 C C . TYR A 1 201 ? 0.938 -22.016 -12.711 1 90.44 201 TYR A C 1
ATOM 1511 O O . TYR A 1 201 ? 2.105 -22.062 -12.312 1 90.44 201 TYR A O 1
ATOM 1519 N N . ARG A 1 202 ? 0.293 -20.953 -13.008 1 91 202 ARG A N 1
ATOM 1520 C CA . ARG A 1 202 ? 0.909 -19.641 -12.836 1 91 202 ARG A CA 1
ATOM 1521 C C . ARG A 1 202 ? 0.676 -19.109 -11.422 1 91 202 ARG A C 1
ATOM 1523 O O . ARG A 1 202 ? -0.35 -19.406 -10.805 1 91 202 ARG A O 1
ATOM 1530 N N . TRP A 1 203 ? 1.622 -18.266 -11.039 1 93.12 203 TRP A N 1
ATOM 1531 C CA . TRP A 1 203 ? 1.62 -17.844 -9.641 1 93.12 203 TRP A CA 1
ATOM 1532 C C . TRP A 1 203 ? 1.419 -16.328 -9.523 1 93.12 203 TRP A C 1
ATOM 1534 O O . TRP A 1 203 ? 1.951 -15.57 -10.328 1 93.12 203 TRP A O 1
ATOM 1544 N N . VAL A 1 204 ? 0.619 -15.961 -8.562 1 95.25 204 VAL A N 1
ATOM 1545 C CA . VAL A 1 204 ? 0.692 -14.625 -7.988 1 95.25 204 VAL A CA 1
ATOM 1546 C C . VAL A 1 204 ? 1.676 -14.617 -6.82 1 95.25 204 VAL A C 1
ATOM 1548 O O . VAL A 1 204 ? 1.479 -15.32 -5.832 1 95.25 204 VAL A O 1
ATOM 1551 N N . VAL A 1 205 ? 2.729 -13.844 -6.973 1 92.69 205 VAL A N 1
ATOM 1552 C CA . VAL A 1 205 ? 3.791 -13.898 -5.973 1 92.69 205 VAL A CA 1
ATOM 1553 C C . VAL A 1 205 ? 4.121 -12.484 -5.488 1 92.69 205 VAL A C 1
ATOM 1555 O O . VAL A 1 205 ? 3.766 -11.5 -6.141 1 92.69 205 VAL A O 1
ATOM 1558 N N . TYR A 1 206 ? 4.766 -12.453 -4.375 1 90.5 206 TYR A N 1
ATOM 1559 C CA . TYR A 1 206 ? 5.293 -11.18 -3.889 1 90.5 206 TYR A CA 1
ATOM 1560 C C . TYR A 1 206 ? 6.496 -10.742 -4.715 1 90.5 206 TYR A C 1
ATOM 1562 O O . TYR A 1 206 ? 7.164 -11.562 -5.34 1 90.5 206 TYR A O 1
ATOM 1570 N N . PRO A 1 207 ? 6.824 -9.508 -4.66 1 82.5 207 PRO A N 1
ATOM 1571 C CA . PRO A 1 207 ? 8.031 -9.047 -5.344 1 82.5 207 PRO A CA 1
ATOM 1572 C C . PRO A 1 207 ? 9.305 -9.688 -4.797 1 82.5 207 PRO A C 1
ATOM 1574 O O . PRO A 1 207 ? 9.336 -10.125 -3.645 1 82.5 207 PRO A O 1
ATOM 1577 N N . ALA A 1 208 ? 10.422 -9.867 -5.578 1 69.31 208 ALA A N 1
ATOM 1578 C CA . ALA A 1 208 ? 11.617 -10.695 -5.41 1 69.31 208 ALA A CA 1
ATOM 1579 C C . ALA A 1 208 ? 12.297 -10.414 -4.074 1 69.31 208 ALA A C 1
ATOM 1581 O O . ALA A 1 208 ? 12.898 -11.312 -3.479 1 69.31 208 ALA A O 1
ATOM 1582 N N . ASN A 1 209 ? 12.219 -9.281 -3.426 1 68.38 209 ASN A N 1
ATOM 1583 C CA . ASN A 1 209 ? 13.008 -8.969 -2.238 1 68.38 209 ASN A CA 1
ATOM 1584 C C . ASN A 1 209 ? 12.172 -9.086 -0.966 1 68.38 209 ASN A C 1
ATOM 1586 O O . ASN A 1 209 ? 12.68 -8.875 0.137 1 68.38 209 ASN A O 1
ATOM 1590 N N . MET A 1 210 ? 11.148 -9.719 -1.15 1 80.5 210 MET A N 1
ATOM 1591 C CA . MET A 1 210 ? 10.305 -9.875 0.029 1 80.5 210 MET A CA 1
ATOM 1592 C C . MET A 1 210 ? 10.438 -11.273 0.614 1 80.5 210 MET A C 1
ATOM 1594 O O . MET A 1 210 ? 10.578 -12.25 -0.125 1 80.5 210 MET A O 1
ATOM 1598 N N . PRO A 1 211 ? 10.438 -11.438 1.921 1 82.62 211 PRO A N 1
ATOM 1599 C CA . PRO A 1 211 ? 10.625 -12.727 2.59 1 82.62 211 PRO A CA 1
ATOM 1600 C C . PRO A 1 211 ? 9.672 -13.805 2.072 1 82.62 211 PRO A C 1
ATOM 1602 O O . PRO A 1 211 ? 10.07 -14.953 1.892 1 82.62 211 PRO A O 1
ATOM 1605 N N . MET A 1 212 ? 8.5 -13.461 1.776 1 86 212 MET A N 1
ATOM 1606 C CA . MET A 1 212 ? 7.512 -14.438 1.313 1 86 212 MET A CA 1
ATOM 1607 C C . MET A 1 212 ? 7.898 -14.992 -0.051 1 86 212 MET A C 1
ATOM 1609 O O . MET A 1 212 ? 7.688 -16.172 -0.326 1 86 212 MET A O 1
ATOM 1613 N N . ARG A 1 213 ? 8.43 -14.141 -0.859 1 86.62 213 ARG A N 1
ATOM 1614 C CA . ARG A 1 213 ? 8.914 -14.578 -2.166 1 86.62 213 ARG A CA 1
ATOM 1615 C C . ARG A 1 213 ? 10.078 -15.555 -2.025 1 86.62 213 ARG A C 1
ATOM 1617 O O . ARG A 1 213 ? 10.102 -16.594 -2.672 1 86.62 213 ARG A O 1
ATOM 1624 N N . GLN A 1 214 ? 10.969 -15.188 -1.17 1 81.88 214 GLN A N 1
ATOM 1625 C CA . GLN A 1 214 ? 12.141 -16.031 -0.938 1 81.88 214 GLN A CA 1
ATOM 1626 C C . GLN A 1 214 ? 11.742 -17.391 -0.389 1 81.88 214 GLN A C 1
ATOM 1628 O O . GLN A 1 214 ? 12.328 -18.406 -0.758 1 81.88 214 GLN A O 1
ATOM 1633 N N . ALA A 1 215 ? 10.828 -17.344 0.486 1 85.19 215 ALA A N 1
ATOM 1634 C CA . ALA A 1 215 ? 10.344 -18.594 1.062 1 85.19 215 ALA A CA 1
ATOM 1635 C C . ALA A 1 215 ? 9.758 -19.5 -0.014 1 85.19 215 ALA A C 1
ATOM 1637 O O . ALA A 1 215 ? 10.023 -20.703 -0.028 1 85.19 215 ALA A O 1
ATOM 1638 N N . LEU A 1 216 ? 9 -18.953 -0.874 1 87.06 216 LEU A N 1
ATOM 1639 C CA . LEU A 1 216 ? 8.414 -19.719 -1.966 1 87.06 216 LEU A CA 1
ATOM 1640 C C . LEU A 1 216 ? 9.5 -20.266 -2.895 1 87.06 216 LEU A C 1
ATOM 1642 O O . LEU A 1 216 ? 9.461 -21.438 -3.277 1 87.06 216 LEU A O 1
ATOM 1646 N N . GLU A 1 217 ? 10.391 -19.438 -3.191 1 83.75 217 GLU A N 1
ATOM 1647 C CA . GLU A 1 217 ? 11.453 -19.828 -4.109 1 83.75 217 GLU A CA 1
ATOM 1648 C C . GLU A 1 217 ? 12.297 -20.953 -3.518 1 83.75 217 GLU A C 1
ATOM 1650 O O . GLU A 1 217 ? 12.727 -21.859 -4.238 1 83.75 217 GLU A O 1
ATOM 1655 N N . ARG A 1 218 ? 12.555 -20.812 -2.293 1 83.75 218 ARG A N 1
ATOM 1656 C CA . ARG A 1 218 ? 13.297 -21.875 -1.605 1 83.75 218 ARG A CA 1
ATOM 1657 C C . ARG A 1 218 ? 12.562 -23.203 -1.699 1 83.75 218 ARG A C 1
ATOM 1659 O O . ARG A 1 218 ? 13.164 -24.234 -2.006 1 83.75 218 ARG A O 1
ATOM 1666 N N . GLU A 1 219 ? 11.266 -23.172 -1.485 1 85.56 219 GLU A N 1
ATOM 1667 C CA . GLU A 1 219 ? 10.453 -24.391 -1.541 1 85.56 219 GLU A CA 1
ATOM 1668 C C . GLU A 1 219 ? 10.43 -24.969 -2.951 1 85.56 219 GLU A C 1
ATOM 1670 O O . GLU A 1 219 ? 10.531 -26.188 -3.125 1 85.56 219 GLU A O 1
ATOM 1675 N N . LEU A 1 220 ? 10.289 -24.156 -3.869 1 86.5 220 LEU A N 1
ATOM 1676 C CA . LEU A 1 220 ? 10.25 -24.594 -5.258 1 86.5 220 LEU A CA 1
ATOM 1677 C C . LEU A 1 220 ? 11.594 -25.188 -5.68 1 86.5 220 LEU A C 1
ATOM 1679 O O . LEU A 1 220 ? 11.641 -26.234 -6.316 1 86.5 220 LEU A O 1
ATOM 1683 N N . SER A 1 221 ? 12.578 -24.484 -5.301 1 84.38 221 SER A N 1
ATOM 1684 C CA . SER A 1 221 ? 13.922 -24.938 -5.645 1 84.38 221 SER A CA 1
ATOM 1685 C C . SER A 1 221 ? 14.203 -26.312 -5.043 1 84.38 221 SER A C 1
ATOM 1687 O O . SER A 1 221 ? 14.742 -27.188 -5.719 1 84.38 221 SER A O 1
ATOM 1689 N N . GLU A 1 222 ? 13.914 -26.484 -3.889 1 86.38 222 GLU A N 1
ATOM 1690 C CA . GLU A 1 222 ? 14.133 -27.734 -3.188 1 86.38 222 GLU A CA 1
ATOM 1691 C C . GLU A 1 222 ? 13.328 -28.875 -3.814 1 86.38 222 GLU A C 1
ATOM 1693 O O . GLU A 1 222 ? 13.742 -30.031 -3.768 1 86.38 222 GLU A O 1
ATOM 1698 N N . ALA A 1 223 ? 12.219 -28.5 -4.391 1 87.12 223 ALA A N 1
ATOM 1699 C CA . ALA A 1 223 ? 11.367 -29.5 -5.043 1 87.12 223 ALA A CA 1
ATOM 1700 C C . ALA A 1 223 ? 11.789 -29.719 -6.496 1 87.12 223 ALA A C 1
ATOM 1702 O O . ALA A 1 223 ? 11.203 -30.531 -7.203 1 87.12 223 ALA A O 1
ATOM 1703 N N . GLY A 1 224 ? 12.695 -28.906 -6.938 1 85.5 224 GLY A N 1
ATOM 1704 C CA . GLY A 1 224 ? 13.172 -29.031 -8.305 1 85.5 224 GLY A CA 1
ATOM 1705 C C . GLY A 1 224 ? 12.242 -28.375 -9.32 1 85.5 224 GLY A C 1
ATOM 1706 O O . GLY A 1 224 ? 12.211 -28.781 -10.484 1 85.5 224 GLY A O 1
ATOM 1707 N N . VAL A 1 225 ? 11.461 -27.578 -8.805 1 84 225 VAL A N 1
ATOM 1708 C CA . VAL A 1 225 ? 10.508 -26.891 -9.664 1 84 225 VAL A CA 1
ATOM 1709 C C . VAL A 1 225 ? 11.023 -25.469 -9.961 1 84 225 VAL A C 1
ATOM 1711 O O . VAL A 1 225 ? 11.531 -24.797 -9.07 1 84 225 VAL A O 1
ATOM 1714 N N . GLU A 1 226 ? 10.945 -25.141 -11.188 1 79.12 226 GLU A N 1
ATOM 1715 C CA . GLU A 1 226 ? 11.359 -23.781 -11.562 1 79.12 226 GLU A CA 1
ATOM 1716 C C . GLU A 1 226 ? 10.281 -22.766 -11.227 1 79.12 226 GLU A C 1
ATOM 1718 O O . GLU A 1 226 ? 9.086 -23.047 -11.336 1 79.12 226 GLU A O 1
ATOM 1723 N N . VAL A 1 227 ? 10.82 -21.625 -10.828 1 72.25 227 VAL A N 1
ATOM 1724 C CA . VAL A 1 227 ? 9.891 -20.531 -10.578 1 72.25 227 VAL A CA 1
ATOM 1725 C C . VAL A 1 227 ? 9.258 -20.062 -11.891 1 72.25 227 VAL A C 1
ATOM 1727 O O . VAL A 1 227 ? 9.906 -20.094 -12.938 1 72.25 227 VAL A O 1
ATOM 1730 N N . SER A 1 228 ? 8.023 -19.781 -11.82 1 74 228 SER A N 1
ATOM 1731 C CA . SER A 1 228 ? 7.328 -19.312 -13.016 1 74 228 SER A CA 1
ATOM 1732 C C . SER A 1 228 ? 8.086 -18.172 -13.68 1 74 228 SER A C 1
ATOM 1734 O O . SER A 1 228 ? 8.555 -17.25 -13.008 1 74 228 SER A O 1
ATOM 1736 N N . ARG A 1 229 ? 8.273 -18.328 -14.938 1 74.19 229 ARG A N 1
ATOM 1737 C CA . ARG A 1 229 ? 9.023 -17.359 -15.719 1 74.19 229 ARG A CA 1
ATOM 1738 C C . ARG A 1 229 ? 8.25 -16.047 -15.844 1 74.19 229 ARG A C 1
ATOM 1740 O O . ARG A 1 229 ? 8.852 -14.969 -15.938 1 74.19 229 ARG A O 1
ATOM 1747 N N . TYR A 1 230 ? 6.934 -16.188 -15.859 1 83.44 230 TYR A N 1
ATOM 1748 C CA . TYR A 1 230 ? 6.125 -14.992 -16.078 1 83.44 230 TYR A CA 1
ATOM 1749 C C . TYR A 1 230 ? 5.098 -14.82 -14.969 1 83.44 230 TYR A C 1
ATOM 1751 O O . TYR A 1 230 ? 3.891 -14.883 -15.211 1 83.44 230 TYR A O 1
ATOM 1759 N N . PRO A 1 231 ? 5.559 -14.461 -13.789 1 86.81 231 PRO A N 1
ATOM 1760 C CA . PRO A 1 231 ? 4.656 -14.359 -12.641 1 86.81 231 PRO A CA 1
ATOM 1761 C C . PRO A 1 231 ? 3.906 -13.023 -12.602 1 86.81 231 PRO A C 1
ATOM 1763 O O . PRO A 1 231 ? 4.281 -12.078 -13.305 1 86.81 231 PRO A O 1
ATOM 1766 N N . LEU A 1 232 ? 2.799 -13.031 -11.93 1 93.38 232 LEU A N 1
ATOM 1767 C CA . LEU A 1 232 ? 2.158 -11.812 -11.461 1 93.38 232 LEU A CA 1
ATOM 1768 C C . LEU A 1 232 ? 2.676 -11.422 -10.078 1 93.38 232 LEU A C 1
ATOM 1770 O O . LEU A 1 232 ? 2.506 -12.18 -9.117 1 93.38 232 LEU A O 1
ATOM 1774 N N . GLU A 1 233 ? 3.33 -10.289 -10.023 1 92.75 233 GLU A N 1
ATOM 1775 C CA . GLU A 1 233 ? 3.949 -9.867 -8.773 1 92.75 233 GLU A CA 1
ATOM 1776 C C . GLU A 1 233 ? 3.172 -8.727 -8.125 1 92.75 233 GLU A C 1
ATOM 1778 O O . GLU A 1 233 ? 2.855 -7.73 -8.789 1 92.75 233 GLU A O 1
ATOM 1783 N N . THR A 1 234 ? 2.832 -8.906 -6.852 1 94.5 234 THR A N 1
ATOM 1784 C CA . THR A 1 234 ? 2.145 -7.836 -6.137 1 94.5 234 THR A CA 1
ATOM 1785 C C . THR A 1 234 ? 2.271 -8.031 -4.629 1 94.5 234 THR A C 1
ATOM 1787 O O . THR A 1 234 ? 2.373 -9.164 -4.148 1 94.5 234 THR A O 1
ATOM 1790 N N . PHE A 1 235 ? 2.285 -6.93 -3.936 1 90.38 235 PHE A N 1
ATOM 1791 C CA . PHE A 1 235 ? 2.199 -7.016 -2.482 1 90.38 235 PHE A CA 1
ATOM 1792 C C . PHE A 1 235 ? 0.826 -6.574 -1.994 1 90.38 235 PHE A C 1
ATOM 1794 O O . PHE A 1 235 ? 0.582 -6.512 -0.787 1 90.38 235 PHE A O 1
ATOM 1801 N N . SER A 1 236 ? -0.053 -6.277 -2.895 1 93.94 236 SER A N 1
ATOM 1802 C CA . SER A 1 236 ? -1.417 -5.891 -2.549 1 93.94 236 SER A CA 1
ATOM 1803 C C . SER A 1 236 ? -2.289 -7.113 -2.289 1 93.94 236 SER A C 1
ATOM 1805 O O . SER A 1 236 ? -2.453 -7.965 -3.166 1 93.94 236 SER A O 1
ATOM 1807 N N . THR A 1 237 ? -2.826 -7.105 -1.078 1 94.56 237 THR A N 1
ATOM 1808 C CA . THR A 1 237 ? -3.74 -8.188 -0.719 1 94.56 237 THR A CA 1
ATOM 1809 C C . THR A 1 237 ? -4.988 -8.148 -1.598 1 94.56 237 THR A C 1
ATOM 1811 O O . THR A 1 237 ? -5.449 -9.195 -2.068 1 94.56 237 THR A O 1
ATOM 1814 N N . PHE A 1 238 ? -5.465 -7.027 -1.831 1 93.88 238 PHE A N 1
ATOM 1815 C CA . PHE A 1 238 ? -6.668 -6.855 -2.633 1 93.88 238 PHE A CA 1
ATOM 1816 C C . PHE A 1 238 ? -6.426 -7.285 -4.074 1 93.88 238 PHE A C 1
ATOM 1818 O O . PHE A 1 238 ? -7.246 -7.988 -4.664 1 93.88 238 PHE A O 1
ATOM 1825 N N . ALA A 1 239 ? -5.293 -6.855 -4.66 1 95.81 239 ALA A N 1
ATOM 1826 C CA . ALA A 1 239 ? -4.945 -7.285 -6.012 1 95.81 239 ALA A CA 1
ATOM 1827 C C . ALA A 1 239 ? -4.859 -8.805 -6.098 1 95.81 239 ALA A C 1
ATOM 1829 O O . ALA A 1 239 ? -5.32 -9.406 -7.07 1 95.81 239 ALA A O 1
ATOM 1830 N N . THR A 1 240 ? -4.281 -9.391 -5.105 1 96.06 240 THR A N 1
ATOM 1831 C CA . THR A 1 240 ? -4.141 -10.844 -5.078 1 96.06 240 THR A CA 1
ATOM 1832 C C . THR A 1 240 ? -5.508 -11.523 -5.137 1 96.06 240 THR A C 1
ATOM 1834 O O . THR A 1 240 ? -5.727 -12.422 -5.953 1 96.06 240 THR A O 1
ATOM 1837 N N . PHE A 1 241 ? -6.43 -11.047 -4.348 1 94.81 241 PHE A N 1
ATOM 1838 C CA . PHE A 1 241 ? -7.777 -11.609 -4.34 1 94.81 241 PHE A CA 1
ATOM 1839 C C . PHE A 1 241 ? -8.43 -11.461 -5.707 1 94.81 241 PHE A C 1
ATOM 1841 O O . PHE A 1 241 ? -9.016 -12.414 -6.227 1 94.81 241 PHE A O 1
ATOM 1848 N N . MET A 1 242 ? -8.273 -10.352 -6.246 1 94.69 242 MET A N 1
ATOM 1849 C CA . MET A 1 242 ? -8.945 -10.07 -7.512 1 94.69 242 MET A CA 1
ATOM 1850 C C . MET A 1 242 ? -8.367 -10.922 -8.641 1 94.69 242 MET A C 1
ATOM 1852 O O . MET A 1 242 ? -9.109 -11.391 -9.508 1 94.69 242 MET A O 1
AT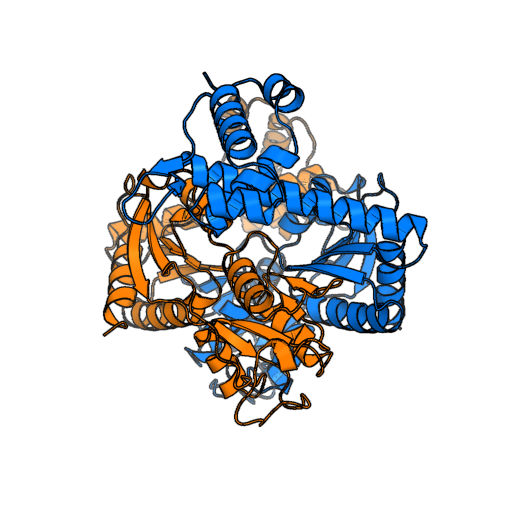OM 1856 N N . LEU A 1 243 ? -7.09 -11.062 -8.641 1 95.94 243 LEU A N 1
ATOM 1857 C CA . LEU A 1 243 ? -6.434 -11.859 -9.672 1 95.94 243 LEU A CA 1
ATOM 1858 C C . LEU A 1 243 ? -6.895 -13.312 -9.617 1 95.94 243 LEU A C 1
ATOM 1860 O O . LEU A 1 243 ? -7.211 -13.906 -10.648 1 95.94 243 LEU A O 1
ATOM 1864 N N . LEU A 1 244 ? -6.922 -13.828 -8.414 1 95.81 244 LEU A N 1
ATOM 1865 C CA . LEU A 1 244 ? -7.348 -15.211 -8.234 1 95.81 244 LEU A CA 1
ATOM 1866 C C . LEU A 1 244 ? -8.805 -15.391 -8.633 1 95.81 244 LEU A C 1
ATOM 1868 O O . LEU A 1 244 ? -9.188 -16.438 -9.148 1 95.81 244 LEU A O 1
ATOM 1872 N N . GLU A 1 245 ? -9.562 -14.414 -8.359 1 92.38 245 GLU A N 1
ATOM 1873 C CA . GLU A 1 245 ? -10.969 -14.453 -8.742 1 92.38 245 GLU A CA 1
ATOM 1874 C C . GLU A 1 245 ? -11.125 -14.406 -10.266 1 92.38 245 GLU A C 1
ATOM 1876 O O . GLU A 1 245 ? -12.008 -15.062 -10.82 1 92.38 245 GLU A O 1
ATOM 1881 N N . ASP A 1 246 ? -10.344 -13.641 -10.867 1 93.19 246 ASP A N 1
ATOM 1882 C CA . ASP A 1 246 ? -10.43 -13.43 -12.312 1 93.19 246 ASP A CA 1
ATOM 1883 C C . ASP A 1 246 ? -9.992 -14.68 -13.078 1 93.19 246 ASP A C 1
ATOM 1885 O O . ASP A 1 246 ? -10.547 -14.992 -14.133 1 93.19 246 ASP A O 1
ATOM 1889 N N . ASP A 1 247 ? -8.953 -15.312 -12.633 1 94.25 247 ASP A N 1
ATOM 1890 C CA . ASP A 1 247 ? -8.406 -16.516 -13.25 1 94.25 247 ASP A CA 1
ATOM 1891 C C . ASP A 1 247 ? -8.328 -17.656 -12.25 1 94.25 247 ASP A C 1
ATOM 1893 O O . ASP A 1 247 ? -7.379 -17.75 -11.469 1 94.25 247 ASP A O 1
ATOM 1897 N N . PRO A 1 248 ? -9.219 -18.625 -12.352 1 94.69 248 PRO A N 1
ATOM 1898 C CA . PRO A 1 248 ? -9.312 -19.703 -11.375 1 94.69 248 PRO A CA 1
ATOM 1899 C C . PRO A 1 248 ? -8.133 -20.672 -11.461 1 94.69 248 PRO A C 1
ATOM 1901 O O . PRO A 1 248 ? -7.98 -21.547 -10.602 1 94.69 248 PRO A O 1
ATOM 1904 N N . THR A 1 249 ? -7.266 -20.516 -12.398 1 93.56 249 THR A N 1
ATOM 1905 C CA . THR A 1 249 ? -6.137 -21.438 -12.531 1 93.56 249 THR A CA 1
ATOM 1906 C C . THR A 1 249 ? -4.91 -20.891 -11.797 1 93.56 249 THR A C 1
ATOM 1908 O O . THR A 1 249 ? -3.924 -21.609 -11.625 1 93.56 249 THR A O 1
ATOM 1911 N N . LEU A 1 250 ? -4.992 -19.703 -11.328 1 95.06 250 LEU A N 1
ATOM 1912 C CA . LEU A 1 250 ? -3.869 -19.094 -10.625 1 95.06 250 LEU A CA 1
ATOM 1913 C C . LEU A 1 250 ? -3.748 -19.656 -9.211 1 95.06 250 LEU A C 1
ATOM 1915 O O . LEU A 1 250 ? -4.746 -20.062 -8.609 1 95.06 250 LEU A O 1
ATOM 1919 N N . VAL A 1 251 ? -2.518 -19.656 -8.742 1 95.75 251 VAL A N 1
ATOM 1920 C CA . VAL A 1 251 ? -2.242 -19.969 -7.344 1 95.75 251 VAL A CA 1
ATOM 1921 C C . VAL A 1 251 ? -1.395 -18.875 -6.719 1 95.75 251 VAL A C 1
ATOM 1923 O O . VAL A 1 251 ? -0.704 -18.125 -7.426 1 95.75 251 VAL A O 1
ATOM 1926 N N . ALA A 1 252 ? -1.529 -18.719 -5.418 1 96.12 252 ALA A N 1
ATOM 1927 C CA . ALA A 1 252 ? -0.76 -17.703 -4.699 1 96.12 252 ALA A CA 1
ATOM 1928 C C . ALA A 1 252 ? -0.289 -18.234 -3.346 1 96.12 252 ALA A C 1
ATOM 1930 O O . ALA A 1 252 ? -0.857 -19.188 -2.812 1 96.12 252 ALA A O 1
ATOM 1931 N N . VAL A 1 253 ? 0.793 -17.656 -2.852 1 93.81 253 VAL A N 1
ATOM 1932 C CA . VAL A 1 253 ? 1.23 -17.891 -1.479 1 93.81 253 VAL A CA 1
ATOM 1933 C C . VAL A 1 253 ? 0.933 -16.656 -0.625 1 93.81 253 VAL A C 1
ATOM 1935 O O . VAL A 1 253 ? 1.344 -15.547 -0.961 1 93.81 253 VAL A O 1
ATOM 1938 N N . ILE A 1 254 ? 0.188 -16.906 0.444 1 95.12 254 ILE A N 1
ATOM 1939 C CA . ILE A 1 254 ? -0.136 -15.797 1.346 1 95.12 254 ILE A CA 1
ATOM 1940 C C . ILE A 1 254 ? -0.057 -16.281 2.793 1 95.12 254 ILE A C 1
ATOM 1942 O O . ILE A 1 254 ? -0.014 -17.484 3.053 1 95.12 254 ILE A O 1
ATOM 1946 N N . PRO A 1 255 ? 0.014 -15.344 3.738 1 94.69 255 PRO A N 1
ATOM 1947 C CA . PRO A 1 255 ? -0.027 -15.758 5.145 1 94.69 255 PRO A CA 1
ATOM 1948 C C . PRO A 1 255 ? -1.292 -16.547 5.492 1 94.69 255 PRO A C 1
ATOM 1950 O O . PRO A 1 255 ? -2.381 -16.203 5.02 1 94.69 255 PRO A O 1
ATOM 1953 N N . ARG A 1 256 ? -1.148 -17.516 6.316 1 95 256 ARG A N 1
ATOM 1954 C CA . ARG A 1 256 ? -2.254 -18.406 6.668 1 95 256 ARG A CA 1
ATOM 1955 C C . ARG A 1 256 ? -3.396 -17.625 7.312 1 95 256 ARG A C 1
ATOM 1957 O O . ARG A 1 256 ? -4.566 -17.953 7.102 1 95 256 ARG A O 1
ATOM 1964 N N . ALA A 1 257 ? -3.074 -16.672 8.125 1 93.69 257 ALA A N 1
ATOM 1965 C CA . ALA A 1 257 ? -4.102 -15.883 8.789 1 93.69 257 ALA A CA 1
ATOM 1966 C C . ALA A 1 257 ? -4.98 -15.156 7.773 1 93.69 257 ALA A C 1
ATOM 1968 O O . ALA A 1 257 ? -6.184 -15.008 7.98 1 93.69 257 ALA A O 1
ATOM 1969 N N . VAL A 1 258 ? -4.395 -14.703 6.711 1 95 258 VAL A N 1
ATOM 1970 C CA . VAL A 1 258 ? -5.117 -14.008 5.652 1 95 258 VAL A CA 1
ATOM 1971 C C . VAL A 1 258 ? -5.93 -15.008 4.836 1 95 258 VAL A C 1
ATOM 1973 O O . VAL A 1 258 ? -7.066 -14.727 4.449 1 95 258 VAL A O 1
ATOM 1976 N N . ALA A 1 259 ? -5.312 -16.141 4.598 1 95.75 259 ALA A N 1
ATOM 1977 C CA . ALA A 1 259 ? -6.023 -17.203 3.895 1 95.75 259 ALA A CA 1
ATOM 1978 C C . ALA A 1 259 ? -7.289 -17.609 4.645 1 95.75 259 ALA A C 1
ATOM 1980 O O . ALA A 1 259 ? -8.344 -17.797 4.035 1 95.75 259 ALA A O 1
ATOM 1981 N N . ALA A 1 260 ? -7.156 -17.734 5.93 1 94.12 260 ALA A N 1
ATOM 1982 C CA . ALA A 1 260 ? -8.297 -18.125 6.758 1 94.12 260 ALA A CA 1
ATOM 1983 C C . ALA A 1 260 ? -9.438 -17.125 6.629 1 94.12 260 ALA A C 1
ATOM 1985 O O . ALA A 1 260 ? -10.602 -17.516 6.512 1 94.12 260 ALA A O 1
ATOM 1986 N N . PHE A 1 261 ? -9.078 -15.922 6.633 1 90.5 261 PHE A N 1
ATOM 1987 C CA . PHE A 1 261 ? -10.062 -14.859 6.457 1 90.5 261 PHE A CA 1
ATOM 1988 C C . PHE A 1 261 ? -10.781 -15.008 5.125 1 90.5 261 PHE A C 1
ATOM 1990 O O . PHE A 1 261 ? -12.016 -14.953 5.066 1 90.5 261 PHE A O 1
ATOM 1997 N N . ALA A 1 262 ? -10.039 -15.141 4.074 1 92.19 262 ALA A N 1
ATOM 1998 C CA . ALA A 1 262 ? -10.594 -15.234 2.727 1 92.19 262 ALA A CA 1
ATOM 1999 C C . ALA A 1 262 ? -11.43 -16.5 2.559 1 92.19 262 ALA A C 1
ATOM 2001 O O . ALA A 1 262 ? -12.461 -16.484 1.88 1 92.19 262 ALA A O 1
ATOM 2002 N N . GLU A 1 263 ? -10.992 -17.562 3.195 1 93.19 263 GLU A N 1
ATOM 2003 C CA . GLU A 1 263 ? -11.695 -18.844 3.098 1 93.19 263 GLU A CA 1
ATOM 2004 C C . GLU A 1 263 ? -13.055 -18.766 3.775 1 93.19 263 GLU A C 1
ATOM 2006 O O . GLU A 1 263 ? -14.039 -19.328 3.266 1 93.19 263 GLU A O 1
ATOM 2011 N N . GLN A 1 264 ? -13.094 -18.203 4.883 1 88.38 264 GLN A N 1
ATOM 2012 C CA . GLN A 1 264 ? -14.328 -18.094 5.648 1 88.38 264 GLN A CA 1
ATOM 2013 C C . GLN A 1 264 ? -15.406 -17.375 4.848 1 88.38 264 GLN A C 1
ATOM 2015 O O . GLN A 1 264 ? -16.594 -17.625 5.047 1 88.38 264 GLN A O 1
ATOM 2020 N N . ARG A 1 265 ? -15.023 -16.688 3.857 1 86.81 265 ARG A N 1
ATOM 2021 C CA . ARG A 1 265 ? -15.969 -15.891 3.08 1 86.81 265 ARG A CA 1
ATOM 2022 C C . ARG A 1 265 ? -16.125 -16.453 1.672 1 86.81 265 ARG A C 1
ATOM 2024 O O . ARG A 1 265 ? -16.734 -15.82 0.807 1 86.81 265 ARG A O 1
ATOM 2031 N N . GLY A 1 266 ? -15.453 -17.516 1.45 1 87.19 266 GLY A N 1
ATOM 2032 C CA . GLY A 1 266 ? -15.602 -18.219 0.188 1 87.19 266 GLY A CA 1
ATOM 2033 C C . GLY A 1 266 ? -14.828 -17.578 -0.948 1 87.19 266 GLY A C 1
ATOM 2034 O O . GLY A 1 266 ? -15.094 -17.859 -2.119 1 87.19 266 GLY A O 1
ATOM 2035 N N . LEU A 1 267 ? -13.898 -16.766 -0.6 1 90.19 267 LEU A N 1
ATOM 2036 C CA . LEU A 1 267 ? -13.117 -16.078 -1.619 1 90.19 267 LEU A CA 1
ATOM 2037 C C . LEU A 1 267 ? -12.047 -16.984 -2.195 1 90.19 267 LEU A C 1
ATOM 2039 O O . LEU A 1 267 ? -11.781 -16.969 -3.398 1 90.19 267 LEU A O 1
ATOM 2043 N N . LEU A 1 268 ? -11.461 -17.734 -1.295 1 95.25 268 LEU A N 1
ATOM 2044 C CA . LEU A 1 268 ? -10.336 -18.578 -1.664 1 95.25 268 LEU A CA 1
ATOM 2045 C C . LEU A 1 268 ? -10.414 -19.922 -0.939 1 95.25 268 LEU A C 1
ATOM 2047 O O . LEU A 1 268 ? -11.234 -20.094 -0.032 1 95.25 268 LEU A O 1
ATOM 2051 N N . VAL A 1 269 ? -9.625 -20.844 -1.415 1 96.81 269 VAL A N 1
ATOM 2052 C CA . VAL A 1 269 ? -9.398 -22.094 -0.708 1 96.81 269 VAL A CA 1
ATOM 2053 C C . VAL A 1 269 ? -7.895 -22.344 -0.568 1 96.81 269 VAL A C 1
ATOM 2055 O O . VAL A 1 269 ? -7.109 -21.938 -1.431 1 96.81 269 VAL A O 1
ATOM 2058 N N . SER A 1 270 ? -7.562 -22.906 0.555 1 96.75 270 SER A N 1
ATOM 2059 C CA . SER A 1 270 ? -6.18 -23.344 0.744 1 96.75 270 SER A CA 1
ATOM 2060 C C . SER A 1 270 ? -5.934 -24.703 0.113 1 96.75 270 SER A C 1
ATOM 2062 O O . SER A 1 270 ? -6.727 -25.625 0.297 1 96.75 270 SER A O 1
ATOM 2064 N N . LEU A 1 271 ? -4.891 -24.766 -0.659 1 96.75 271 LEU A N 1
ATOM 2065 C CA . LEU A 1 271 ? -4.484 -26.062 -1.202 1 96.75 271 LEU A CA 1
ATOM 2066 C C . LEU A 1 271 ? -3.66 -26.844 -0.184 1 96.75 271 LEU A C 1
ATOM 2068 O O . LEU A 1 271 ? -2.93 -26.25 0.616 1 96.75 271 LEU A O 1
ATOM 2072 N N . ALA A 1 272 ? -3.775 -28.125 -0.184 1 94.88 272 ALA A N 1
ATOM 2073 C CA . ALA A 1 272 ? -3.127 -29 0.799 1 94.88 272 ALA A CA 1
ATOM 2074 C C . ALA A 1 272 ? -1.65 -29.188 0.468 1 94.88 272 ALA A C 1
ATOM 2076 O O . ALA A 1 272 ? -1.186 -30.328 0.32 1 94.88 272 ALA A O 1
ATOM 2077 N N . VAL A 1 273 ? -0.956 -28.094 0.382 1 93.62 273 VAL A N 1
ATOM 2078 C CA . VAL A 1 273 ? 0.483 -28.094 0.141 1 93.62 273 VAL A CA 1
ATOM 2079 C C . VAL A 1 273 ? 1.217 -27.625 1.393 1 93.62 273 VAL A C 1
ATOM 2081 O O . VAL A 1 273 ? 0.979 -26.516 1.875 1 93.62 273 VAL A O 1
ATOM 2084 N N . PRO A 1 274 ? 2.016 -28.469 1.91 1 88.62 274 PRO A N 1
ATOM 2085 C CA . PRO A 1 274 ? 2.791 -28.016 3.066 1 88.62 274 PRO A CA 1
ATOM 2086 C C . PRO A 1 274 ? 3.857 -26.984 2.691 1 88.62 274 PRO A C 1
ATOM 2088 O O . PRO A 1 274 ? 4.578 -27.172 1.707 1 88.62 274 PRO A O 1
ATOM 2091 N N . LEU A 1 275 ? 3.883 -25.906 3.332 1 87.75 275 LEU A N 1
ATOM 2092 C CA . LEU A 1 275 ? 4.941 -24.906 3.217 1 87.75 275 LEU A CA 1
ATOM 2093 C C . LEU A 1 275 ? 5.566 -24.625 4.578 1 87.75 275 LEU A C 1
ATOM 2095 O O . LEU A 1 275 ? 4.871 -24.609 5.594 1 87.75 275 LEU A O 1
ATOM 2099 N N . ARG A 1 276 ? 6.895 -24.516 4.527 1 82.31 276 ARG A N 1
ATOM 2100 C CA . ARG A 1 276 ? 7.562 -24.094 5.754 1 82.31 276 ARG A CA 1
ATOM 2101 C C . ARG A 1 276 ? 7.242 -22.641 6.086 1 82.31 276 ARG A C 1
ATOM 2103 O O . ARG A 1 276 ? 7.074 -21.812 5.184 1 82.31 276 ARG A O 1
ATOM 2110 N N . ALA A 1 277 ? 7.133 -22.344 7.363 1 76.44 277 ALA A N 1
ATOM 2111 C CA . ALA A 1 277 ? 6.957 -20.969 7.82 1 76.44 277 ALA A CA 1
ATOM 2112 C C . ALA A 1 277 ? 8.18 -20.125 7.488 1 76.44 277 ALA A C 1
ATOM 2114 O O . ALA A 1 277 ? 9.25 -20.656 7.199 1 76.44 277 ALA A O 1
ATOM 2115 N N . LEU A 1 278 ? 7.816 -18.797 7.508 1 82.62 278 LEU A N 1
ATOM 2116 C CA . LEU A 1 278 ? 8.945 -17.875 7.379 1 82.62 278 LEU A CA 1
ATOM 2117 C C . LEU A 1 278 ? 9.898 -18.031 8.562 1 82.62 278 LEU A C 1
ATOM 2119 O O . LEU A 1 278 ? 9.469 -18.281 9.688 1 82.62 278 LEU A O 1
ATOM 2123 N N . SER A 1 279 ? 11.086 -17.875 8.266 1 73.06 279 SER A N 1
ATOM 2124 C CA . SER A 1 279 ? 12.109 -18.094 9.281 1 73.06 279 SER A CA 1
ATOM 2125 C C . SER A 1 279 ? 12.07 -17.016 10.359 1 73.06 279 SER A C 1
ATOM 2127 O O . SER A 1 279 ? 12.281 -17.297 11.539 1 73.06 279 SER A O 1
ATOM 2129 N N . GLU A 1 280 ? 11.727 -15.859 9.945 1 81.56 280 GLU A N 1
ATOM 2130 C CA . GLU A 1 280 ? 11.711 -14.758 10.898 1 81.56 280 GLU A CA 1
ATOM 2131 C C . GLU A 1 280 ? 10.289 -14.406 11.312 1 81.56 280 GLU A C 1
ATOM 2133 O O . GLU A 1 280 ? 9.422 -14.188 10.461 1 81.56 280 GLU A O 1
ATOM 2138 N N . PRO A 1 281 ? 10.125 -14.398 12.648 1 88.88 281 PRO A N 1
ATOM 2139 C CA . PRO A 1 281 ? 8.812 -13.961 13.133 1 88.88 281 PRO A CA 1
ATOM 2140 C C . PRO A 1 281 ? 8.57 -12.469 12.914 1 88.88 281 PRO A C 1
ATOM 2142 O O . PRO A 1 281 ? 9.516 -11.711 12.68 1 88.88 281 PRO A O 1
ATOM 2145 N N . PHE A 1 282 ? 7.312 -12.125 12.891 1 93.69 282 PHE A N 1
ATOM 2146 C CA . PHE A 1 282 ? 7.016 -10.695 12.93 1 93.69 282 PHE A CA 1
ATOM 2147 C C . PHE A 1 282 ? 6.621 -10.266 14.336 1 93.69 282 PHE A C 1
ATOM 2149 O O . PHE A 1 282 ? 6.344 -11.109 15.195 1 93.69 282 PHE A O 1
ATOM 2156 N N . GLY A 1 283 ? 6.676 -9.023 14.539 1 96.06 283 GLY A N 1
ATOM 2157 C CA . GLY A 1 283 ? 6.344 -8.477 15.844 1 96.06 283 GLY A CA 1
ATOM 2158 C C . GLY A 1 283 ? 6.137 -6.977 15.828 1 96.06 283 GLY A C 1
ATOM 2159 O O . GLY A 1 283 ? 5.934 -6.387 14.766 1 96.06 283 GLY A O 1
ATOM 2160 N N . ILE A 1 284 ? 6.086 -6.469 17.047 1 96.88 284 ILE A N 1
ATOM 2161 C CA . ILE A 1 284 ? 5.902 -5.031 17.25 1 96.88 284 ILE A CA 1
ATOM 2162 C C . ILE A 1 284 ? 7.258 -4.328 17.188 1 96.88 284 ILE A C 1
ATOM 2164 O O . ILE A 1 284 ? 8.18 -4.684 17.922 1 96.88 284 ILE A O 1
ATOM 2168 N N . VAL A 1 285 ? 7.355 -3.395 16.297 1 94.44 285 VAL A N 1
ATOM 2169 C CA . VAL A 1 285 ? 8.586 -2.615 16.188 1 94.44 285 VAL A CA 1
ATOM 2170 C C . VAL A 1 285 ? 8.297 -1.151 16.516 1 94.44 285 VAL A C 1
ATOM 2172 O O . VAL A 1 285 ? 7.312 -0.583 16.047 1 94.44 285 VAL A O 1
ATOM 2175 N N . HIS A 1 286 ? 9.062 -0.577 17.344 1 89.62 286 HIS A N 1
ATOM 2176 C CA . HIS A 1 286 ? 8.992 0.84 17.672 1 89.62 286 HIS A CA 1
ATOM 2177 C C . HIS A 1 286 ? 10.391 1.446 17.797 1 89.62 286 HIS A C 1
ATOM 2179 O O . HIS A 1 286 ? 11.383 0.719 17.875 1 89.62 286 HIS A O 1
ATOM 2185 N N . ARG A 1 287 ? 10.445 2.705 17.781 1 77.94 287 ARG A N 1
ATOM 2186 C CA . ARG A 1 287 ? 11.727 3.381 17.938 1 77.94 287 ARG A CA 1
ATOM 2187 C C . ARG A 1 287 ? 12.133 3.447 19.406 1 77.94 287 ARG A C 1
ATOM 2189 O O . ARG A 1 287 ? 11.344 3.869 20.25 1 77.94 287 ARG A O 1
ATOM 2196 N N . VAL A 1 288 ? 13.312 3.137 19.719 1 77.5 288 VAL A N 1
ATOM 2197 C CA . VAL A 1 288 ? 13.797 3.107 21.094 1 77.5 288 VAL A CA 1
ATOM 2198 C C . VAL A 1 288 ? 13.969 4.535 21.609 1 77.5 288 VAL A C 1
ATOM 2200 O O . VAL A 1 288 ? 13.75 4.801 22.797 1 77.5 288 VAL A O 1
ATOM 2203 N N . ALA A 1 289 ? 14.352 5.395 20.734 1 64 289 ALA A N 1
ATOM 2204 C CA . ALA A 1 289 ? 14.688 6.762 21.109 1 64 289 ALA A CA 1
ATOM 2205 C C . ALA A 1 289 ? 13.43 7.566 21.422 1 64 289 ALA A C 1
ATOM 2207 O O . ALA A 1 289 ? 13.5 8.641 22.016 1 64 289 ALA A O 1
ATOM 2208 N N . ALA A 1 290 ? 12.328 7.102 21.078 1 64.75 290 ALA A N 1
ATOM 2209 C CA . ALA A 1 290 ? 11.086 7.832 21.312 1 64.75 290 ALA A CA 1
ATOM 2210 C C . ALA A 1 290 ? 10.141 7.039 22.203 1 64.75 290 ALA A C 1
ATOM 2212 O O . ALA A 1 290 ? 9.812 5.891 21.906 1 64.75 290 ALA A O 1
ATOM 2213 N N . PRO A 1 291 ? 9.797 7.602 23.328 1 68.06 291 PRO A N 1
ATOM 2214 C CA . PRO A 1 291 ? 8.828 6.902 24.172 1 68.06 291 PRO A CA 1
ATOM 2215 C C . PRO A 1 291 ? 7.492 6.672 23.469 1 68.06 291 PRO A C 1
ATOM 2217 O O . PRO A 1 291 ? 7.043 7.52 22.703 1 68.06 291 PRO A O 1
ATOM 2220 N N . LEU A 1 292 ? 6.93 5.566 23.797 1 79.62 292 LEU A N 1
ATOM 2221 C CA . LEU A 1 292 ? 5.605 5.266 23.266 1 79.62 292 LEU A CA 1
ATOM 2222 C C . LEU A 1 292 ? 4.551 6.191 23.859 1 79.62 292 LEU A C 1
ATOM 2224 O O . LEU A 1 292 ? 4.562 6.453 25.062 1 79.62 292 LEU A O 1
ATOM 2228 N N . SER A 1 293 ? 3.746 6.734 22.984 1 75.44 293 SER A N 1
ATOM 2229 C CA . SER A 1 293 ? 2.586 7.465 23.484 1 75.44 293 SER A CA 1
ATOM 2230 C C . SER A 1 293 ? 1.668 6.555 24.297 1 75.44 293 SER A C 1
ATOM 2232 O O . SER A 1 293 ? 1.762 5.328 24.203 1 75.44 293 SER A O 1
ATOM 2234 N N . PRO A 1 294 ? 0.822 7.074 25.125 1 80.12 294 PRO A N 1
ATOM 2235 C CA . PRO A 1 294 ? -0.127 6.254 25.875 1 80.12 294 PRO A CA 1
ATOM 2236 C C . PRO A 1 294 ? -0.971 5.352 24.984 1 80.12 294 PRO A C 1
ATOM 2238 O O . PRO A 1 294 ? -1.161 4.172 25.281 1 80.12 294 PRO A O 1
ATOM 2241 N N . ALA A 1 295 ? -1.461 5.859 23.875 1 84.44 295 ALA A N 1
ATOM 2242 C CA . ALA A 1 295 ? -2.26 5.066 22.953 1 84.44 295 ALA A CA 1
ATOM 2243 C C . ALA A 1 295 ? -1.446 3.91 22.375 1 84.44 295 ALA A C 1
ATOM 2245 O O . ALA A 1 295 ? -1.956 2.797 22.234 1 84.44 295 ALA A O 1
ATOM 2246 N N . ALA A 1 296 ? -0.174 4.195 22.047 1 89.12 296 ALA A N 1
ATOM 2247 C CA . ALA A 1 296 ? 0.705 3.162 21.5 1 89.12 296 ALA A CA 1
ATOM 2248 C C . ALA A 1 296 ? 0.974 2.072 22.547 1 89.12 296 ALA A C 1
ATOM 2250 O O . ALA A 1 296 ? 1.002 0.886 22.203 1 89.12 296 ALA A O 1
ATOM 2251 N N . ARG A 1 297 ? 1.181 2.477 23.766 1 88.69 297 ARG A N 1
ATOM 2252 C CA . ARG A 1 297 ? 1.41 1.521 24.844 1 88.69 297 ARG A CA 1
ATOM 2253 C C . ARG A 1 297 ? 0.201 0.612 25.031 1 88.69 297 ARG A C 1
ATOM 2255 O O . ARG A 1 297 ? 0.351 -0.594 25.234 1 88.69 297 ARG A O 1
ATOM 2262 N N . LEU A 1 298 ? -0.947 1.194 24.984 1 90.69 298 LEU A N 1
ATOM 2263 C CA . LEU A 1 298 ? -2.168 0.412 25.141 1 90.69 298 LEU A CA 1
ATOM 2264 C C . LEU A 1 298 ? -2.312 -0.598 24 1 90.69 298 LEU A C 1
ATOM 2266 O O . LEU A 1 298 ? -2.76 -1.726 24.219 1 90.69 298 LEU A O 1
ATOM 2270 N N . LEU A 1 299 ? -1.991 -0.173 22.781 1 94.75 299 LEU A N 1
ATOM 2271 C CA . LEU A 1 299 ? -2.068 -1.105 21.672 1 94.75 299 LEU A CA 1
ATOM 2272 C C . LEU A 1 299 ? -1.08 -2.252 21.844 1 94.75 299 LEU A C 1
ATOM 2274 O O . LEU A 1 299 ? -1.398 -3.404 21.547 1 94.75 299 LEU A O 1
ATOM 2278 N N . VAL A 1 300 ? 0.113 -1.915 22.312 1 95 300 VAL A N 1
ATOM 2279 C CA . VAL A 1 300 ? 1.118 -2.941 22.562 1 95 300 VAL A CA 1
ATOM 2280 C C . VAL A 1 300 ? 0.576 -3.959 23.562 1 95 300 VAL A C 1
ATOM 2282 O O . VAL A 1 300 ? 0.746 -5.168 23.391 1 95 300 VAL A O 1
ATOM 2285 N N . GLU A 1 301 ? -0.057 -3.51 24.562 1 95.06 301 GLU A N 1
ATOM 2286 C CA . GLU A 1 301 ? -0.651 -4.387 25.562 1 95.06 301 GLU A CA 1
ATOM 2287 C C . GLU A 1 301 ? -1.723 -5.281 24.953 1 95.06 301 GLU A C 1
ATOM 2289 O O . GLU A 1 301 ? -1.767 -6.484 25.219 1 95.06 301 GLU A O 1
ATOM 2294 N N . GLU A 1 302 ? -2.555 -4.738 24.125 1 95.62 302 GLU A N 1
ATOM 2295 C CA . GLU A 1 302 ? -3.613 -5.52 23.484 1 95.62 302 GLU A CA 1
ATOM 2296 C C . GLU A 1 302 ? -3.031 -6.57 22.547 1 95.62 302 GLU A C 1
ATOM 2298 O O . GLU A 1 302 ? -3.568 -7.676 22.422 1 95.62 302 GLU A O 1
ATOM 2303 N N . LEU A 1 303 ? -2.012 -6.172 21.797 1 96.06 303 LEU A N 1
ATOM 2304 C CA . LEU A 1 303 ? -1.39 -7.07 20.828 1 96.06 303 LEU A CA 1
ATOM 2305 C C . LEU A 1 303 ? -0.708 -8.234 21.547 1 96.06 303 LEU A C 1
ATOM 2307 O O . LEU A 1 303 ? -0.67 -9.352 21.016 1 96.06 303 LEU A O 1
ATOM 2311 N N . THR A 1 304 ? -0.174 -7.957 22.672 1 94 304 THR A N 1
ATOM 2312 C CA . THR A 1 304 ? 0.565 -8.984 23.406 1 94 304 THR A CA 1
ATOM 2313 C C . THR A 1 304 ? -0.38 -9.828 24.25 1 94 304 THR A C 1
ATOM 2315 O O . THR A 1 304 ? -0.044 -10.953 24.625 1 94 304 THR A O 1
ATOM 2318 N N . ALA A 1 305 ? -1.514 -9.352 24.609 1 84.75 305 ALA A N 1
ATOM 2319 C CA . ALA A 1 305 ? -2.496 -10.094 25.406 1 84.75 305 ALA A CA 1
ATOM 2320 C C . ALA A 1 305 ? -3.178 -11.164 24.547 1 84.75 305 ALA A C 1
ATOM 2322 O O . ALA A 1 305 ? -3.586 -12.211 25.062 1 84.75 305 ALA A O 1
ATOM 2323 N N . GLY A 1 306 ? -3.586 -10.922 23.344 1 69.25 306 GLY A N 1
ATOM 2324 C CA . GLY A 1 306 ? -4.297 -11.844 22.469 1 69.25 306 GLY A CA 1
ATOM 2325 C C . GLY A 1 306 ? -3.465 -13.055 22.078 1 69.25 306 GLY A C 1
ATOM 2326 O O . GLY A 1 306 ? -3.979 -14 21.484 1 69.25 306 GLY A O 1
ATOM 2327 N N . GLU A 1 307 ? -2.088 -13.055 22.078 1 55.69 307 GLU A N 1
ATOM 2328 C CA . GLU A 1 307 ? -1.214 -14.188 21.797 1 55.69 307 GLU A CA 1
ATOM 2329 C C . GLU A 1 307 ? -1.301 -15.242 22.891 1 55.69 307 GLU A C 1
ATOM 2331 O O . GLU A 1 307 ? -0.697 -16.312 22.781 1 55.69 307 GLU A O 1
ATOM 2336 N N . VAL A 1 308 ? -2.105 -15.031 24 1 34.5 308 VAL A N 1
ATOM 2337 C CA . VAL A 1 308 ? -2.266 -16.125 24.953 1 34.5 308 VAL A CA 1
ATOM 2338 C C . VAL A 1 308 ? -3.371 -17.062 24.484 1 34.5 308 VAL A C 1
ATOM 2340 O O . VAL A 1 308 ? -4.406 -16.625 23.984 1 34.5 308 VAL A O 1
ATOM 2343 N N . MET B 1 1 ? 35.719 4.875 5.613 1 51.72 1 MET B N 1
ATOM 2344 C CA . MET B 1 1 ? 35.094 5.895 4.773 1 51.72 1 MET B CA 1
ATOM 2345 C C . MET B 1 1 ? 34.156 5.262 3.744 1 51.72 1 MET B C 1
ATOM 2347 O O . MET B 1 1 ? 34.5 4.215 3.176 1 51.72 1 MET B O 1
ATOM 2351 N N . ILE B 1 2 ? 33.062 5.664 3.699 1 59.31 2 ILE B N 1
ATOM 2352 C CA . ILE B 1 2 ? 32.094 5.129 2.738 1 59.31 2 ILE B CA 1
ATOM 2353 C C . ILE B 1 2 ? 32.5 5.559 1.326 1 59.31 2 ILE B C 1
ATOM 2355 O O . ILE B 1 2 ? 32.688 6.746 1.063 1 59.31 2 ILE B O 1
ATOM 2359 N N . PRO B 1 3 ? 32.906 4.609 0.572 1 66.12 3 PRO B N 1
ATOM 2360 C CA . PRO B 1 3 ? 33.344 4.934 -0.794 1 66.12 3 PRO B CA 1
ATOM 2361 C C . PRO B 1 3 ? 32.281 5.762 -1.547 1 66.12 3 PRO B C 1
ATOM 2363 O O . PRO B 1 3 ? 31.109 5.738 -1.196 1 66.12 3 PRO B O 1
ATOM 2366 N N . SER B 1 4 ? 32.906 6.578 -2.484 1 64.94 4 SER B N 1
ATOM 2367 C CA . SER B 1 4 ? 32 7.348 -3.338 1 64.94 4 SER B CA 1
ATOM 2368 C C . SER B 1 4 ? 31.141 6.43 -4.215 1 64.94 4 SER B C 1
ATOM 2370 O O . SER B 1 4 ? 31.5 5.27 -4.426 1 64.94 4 SER B O 1
ATOM 2372 N N . LEU B 1 5 ? 30.141 6.965 -4.648 1 64.75 5 LEU B N 1
ATOM 2373 C CA . LEU B 1 5 ? 29.281 6.203 -5.539 1 64.75 5 LEU B CA 1
ATOM 2374 C C . LEU B 1 5 ? 30.031 5.785 -6.801 1 64.75 5 LEU B C 1
ATOM 2376 O O . LEU B 1 5 ? 29.875 4.652 -7.266 1 64.75 5 LEU B O 1
ATOM 2380 N N . ASP B 1 6 ? 30.766 6.707 -7.301 1 64.31 6 ASP B N 1
ATOM 2381 C CA . ASP B 1 6 ? 31.531 6.406 -8.5 1 64.31 6 ASP B CA 1
ATOM 2382 C C . ASP B 1 6 ? 32.531 5.277 -8.25 1 64.31 6 ASP B C 1
ATOM 2384 O O . ASP B 1 6 ? 32.75 4.422 -9.109 1 64.31 6 ASP B O 1
ATOM 2388 N N . ALA B 1 7 ? 33.062 5.352 -7.125 1 67 7 ALA B N 1
ATOM 2389 C CA . ALA B 1 7 ? 34.031 4.312 -6.762 1 67 7 ALA B CA 1
ATOM 2390 C C . ALA B 1 7 ? 33.344 2.951 -6.656 1 67 7 ALA B C 1
ATOM 2392 O O . ALA B 1 7 ? 33.906 1.94 -7.105 1 67 7 ALA B O 1
ATOM 2393 N N . ILE B 1 8 ? 32.219 2.943 -6.113 1 70.19 8 ILE B N 1
ATOM 2394 C CA . ILE B 1 8 ? 31.453 1.708 -5.98 1 70.19 8 ILE B CA 1
ATOM 2395 C C . ILE B 1 8 ? 31.094 1.167 -7.363 1 70.19 8 ILE B C 1
ATOM 2397 O O . ILE B 1 8 ? 31.312 -0.015 -7.648 1 70.19 8 ILE B O 1
ATOM 2401 N N . PHE B 1 9 ? 30.672 2.059 -8.227 1 64.31 9 PHE B N 1
ATOM 2402 C CA . PHE B 1 9 ? 30.281 1.659 -9.57 1 64.31 9 PHE B CA 1
ATOM 2403 C C . PHE B 1 9 ? 31.469 1.127 -10.359 1 64.31 9 PHE B C 1
ATOM 2405 O O . PHE B 1 9 ? 31.328 0.214 -11.172 1 64.31 9 PHE B O 1
ATOM 2412 N N . SER B 1 10 ? 32.562 1.604 -10.047 1 69.19 10 SER B N 1
ATOM 2413 C CA . SER B 1 10 ? 33.75 1.232 -10.828 1 69.19 10 SER B CA 1
ATOM 2414 C C . SER B 1 10 ? 34.344 -0.079 -10.336 1 69.19 10 SER B C 1
ATOM 2416 O O . SER B 1 10 ? 34.969 -0.812 -11.102 1 69.19 10 SER B O 1
ATOM 2418 N N . ARG B 1 11 ? 34.062 -0.372 -9.156 1 72.81 11 ARG B N 1
ATOM 2419 C CA . ARG B 1 11 ? 34.844 -1.472 -8.578 1 72.81 11 ARG B CA 1
ATOM 2420 C C . ARG B 1 11 ? 33.938 -2.68 -8.312 1 72.81 11 ARG B C 1
ATOM 2422 O O . ARG B 1 11 ? 34.438 -3.816 -8.297 1 72.81 11 ARG B O 1
ATOM 2429 N N . LEU B 1 12 ? 32.688 -2.418 -8.117 1 78.31 12 LEU B N 1
ATOM 2430 C CA . LEU B 1 12 ? 31.812 -3.527 -7.793 1 78.31 12 LEU B CA 1
ATOM 2431 C C . LEU B 1 12 ? 31.297 -4.203 -9.062 1 78.31 12 LEU B C 1
ATOM 2433 O O . LEU B 1 12 ? 30.953 -3.531 -10.031 1 78.31 12 LEU B O 1
ATOM 2437 N N . ARG B 1 13 ? 31.422 -5.582 -9.062 1 77.06 13 ARG B N 1
ATOM 2438 C CA . ARG B 1 13 ? 30.906 -6.387 -10.156 1 77.06 13 ARG B CA 1
ATOM 2439 C C . ARG B 1 13 ? 29.562 -7.012 -9.789 1 77.06 13 ARG B C 1
ATOM 2441 O O . ARG B 1 13 ? 29.328 -7.363 -8.625 1 77.06 13 ARG B O 1
ATOM 2448 N N . LEU B 1 14 ? 28.719 -7.176 -10.766 1 79.44 14 LEU B N 1
ATOM 2449 C CA . LEU B 1 14 ? 27.375 -7.715 -10.562 1 79.44 14 LEU B CA 1
ATOM 2450 C C . LEU B 1 14 ? 27.438 -9.141 -10.016 1 79.44 14 LEU B C 1
ATOM 2452 O O . LEU B 1 14 ? 26.594 -9.539 -9.211 1 79.44 14 LEU B O 1
ATOM 2456 N N . ARG B 1 15 ? 28.422 -9.836 -10.43 1 82.31 15 ARG B N 1
ATOM 2457 C CA . ARG B 1 15 ? 28.578 -11.203 -9.969 1 82.31 15 ARG B CA 1
ATOM 2458 C C . ARG B 1 15 ? 28.844 -11.242 -8.461 1 82.31 15 ARG B C 1
ATOM 2460 O O . ARG B 1 15 ? 28.438 -12.188 -7.777 1 82.31 15 ARG B O 1
ATOM 2467 N N . GLN B 1 16 ? 29.516 -10.266 -7.996 1 85.75 16 GLN B N 1
ATOM 2468 C CA . GLN B 1 16 ? 29.781 -10.18 -6.562 1 85.75 16 GLN B CA 1
ATOM 2469 C C . GLN B 1 16 ? 28.484 -9.977 -5.773 1 85.75 16 GLN B C 1
ATOM 2471 O O . GLN B 1 16 ? 28.328 -10.523 -4.676 1 85.75 16 GLN B O 1
ATOM 2476 N N . LEU B 1 17 ? 27.578 -9.211 -6.363 1 81.38 17 LEU B N 1
ATOM 2477 C CA . LEU B 1 17 ? 26.281 -9.031 -5.727 1 81.38 17 LEU B CA 1
ATOM 2478 C C . LEU B 1 17 ? 25.516 -10.344 -5.688 1 81.38 17 LEU B C 1
ATOM 2480 O O . LEU B 1 17 ? 24.844 -10.641 -4.699 1 81.38 17 LEU B O 1
ATOM 2484 N N . ARG B 1 18 ? 25.594 -11.07 -6.707 1 83.69 18 ARG B N 1
ATOM 2485 C CA . ARG B 1 18 ? 24.969 -12.391 -6.75 1 83.69 18 ARG B CA 1
ATOM 2486 C C . ARG B 1 18 ? 25.547 -13.305 -5.676 1 83.69 18 ARG B C 1
ATOM 2488 O O . ARG B 1 18 ? 24.812 -14.094 -5.066 1 83.69 18 ARG B O 1
ATOM 2495 N N . LEU B 1 19 ? 26.797 -13.219 -5.473 1 89.56 19 LEU B N 1
ATOM 2496 C CA . LEU B 1 19 ? 27.453 -14.016 -4.441 1 89.56 19 LEU B CA 1
ATOM 2497 C C . LEU B 1 19 ? 26.875 -13.703 -3.066 1 89.56 19 LEU B C 1
ATOM 2499 O O . LEU B 1 19 ? 26.625 -14.602 -2.266 1 89.56 19 LEU B O 1
ATOM 2503 N N . LEU B 1 20 ? 26.672 -12.453 -2.809 1 89 20 LEU B N 1
ATOM 2504 C CA . LEU B 1 20 ? 26.125 -12.047 -1.517 1 89 20 LEU B CA 1
ATOM 2505 C C . LEU B 1 20 ? 24.75 -12.641 -1.293 1 89 20 LEU B C 1
ATOM 2507 O O . LEU B 1 20 ? 24.422 -13.078 -0.185 1 89 20 LEU B O 1
ATOM 2511 N N . ILE B 1 21 ? 24 -12.641 -2.328 1 81.81 21 ILE B N 1
ATOM 2512 C CA . ILE B 1 21 ? 22.641 -13.195 -2.252 1 81.81 21 ILE B CA 1
ATOM 2513 C C . ILE B 1 21 ? 22.719 -14.688 -1.939 1 81.81 21 ILE B C 1
ATOM 2515 O O . ILE B 1 21 ? 22.031 -15.18 -1.037 1 81.81 21 ILE B O 1
ATOM 2519 N N . GLU B 1 22 ? 23.531 -15.383 -2.617 1 84.88 22 GLU B N 1
ATOM 2520 C CA . GLU B 1 22 ? 23.672 -16.828 -2.43 1 84.88 22 GLU B CA 1
ATOM 2521 C C . GLU B 1 22 ? 24.25 -17.156 -1.053 1 84.88 22 GLU B C 1
ATOM 2523 O O . GLU B 1 22 ? 23.859 -18.141 -0.43 1 84.88 22 GLU B O 1
ATOM 2528 N N . LEU B 1 23 ? 25.156 -16.359 -0.668 1 89.38 23 LEU B N 1
ATOM 2529 C CA . LEU B 1 23 ? 25.75 -16.562 0.646 1 89.38 23 LEU B CA 1
ATOM 2530 C C . LEU B 1 23 ? 24.703 -16.406 1.75 1 89.38 23 LEU B C 1
ATOM 2532 O O . LEU B 1 23 ? 24.703 -17.172 2.713 1 89.38 23 LEU B O 1
ATOM 2536 N N . ASP B 1 24 ? 23.984 -15.453 1.61 1 83.56 24 ASP B N 1
ATOM 2537 C CA . ASP B 1 24 ? 22.92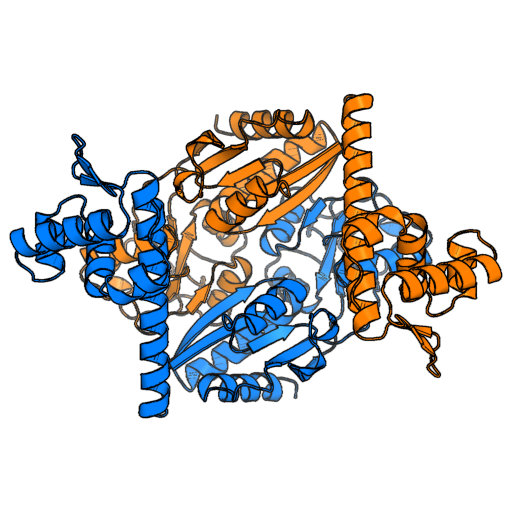2 -15.227 2.59 1 83.56 24 ASP B CA 1
ATOM 2538 C C . ASP B 1 24 ? 21.938 -16.391 2.609 1 83.56 24 ASP B C 1
ATOM 2540 O O . ASP B 1 24 ? 21.422 -16.75 3.668 1 83.56 24 ASP B O 1
ATOM 2544 N N . ARG B 1 25 ? 21.656 -16.891 1.483 1 76.56 25 ARG B N 1
ATOM 2545 C CA . ARG B 1 25 ? 20.719 -17.984 1.314 1 76.56 25 ARG B CA 1
ATOM 2546 C C . ARG B 1 25 ? 21.281 -19.281 1.878 1 76.56 25 ARG B C 1
ATOM 2548 O O . ARG B 1 25 ? 20.578 -20.016 2.59 1 76.56 25 ARG B O 1
ATOM 2555 N N . CYS B 1 26 ? 22.547 -19.531 1.58 1 81.12 26 CYS B N 1
ATOM 2556 C CA . CYS B 1 26 ? 23.156 -20.828 1.873 1 81.12 26 CYS B CA 1
ATOM 2557 C C . CYS B 1 26 ? 23.797 -20.828 3.254 1 81.12 26 CYS B C 1
ATOM 2559 O O . CYS B 1 26 ? 23.953 -21.875 3.869 1 81.12 26 CYS B O 1
ATOM 2561 N N . GLY B 1 27 ? 24.266 -19.609 3.764 1 86.25 27 GLY B N 1
ATOM 2562 C CA . GLY B 1 27 ? 24.938 -19.5 5.055 1 86.25 27 GLY B CA 1
ATOM 2563 C C . GLY B 1 27 ? 26.328 -20.062 5.062 1 86.25 27 GLY B C 1
ATOM 2564 O O . GLY B 1 27 ? 26.922 -20.281 6.125 1 86.25 27 GLY B O 1
ATOM 2565 N N . SER B 1 28 ? 26.781 -20.484 3.906 1 91.12 28 SER B N 1
ATOM 2566 C CA . SER B 1 28 ? 28.109 -21.047 3.756 1 91.12 28 SER B CA 1
ATOM 2567 C C . SER B 1 28 ? 28.766 -20.609 2.453 1 91.12 28 SER B C 1
ATOM 2569 O O . SER B 1 28 ? 28.125 -20.578 1.405 1 91.12 28 SER B O 1
ATOM 2571 N N . LEU B 1 29 ? 30.062 -20.281 2.545 1 91.75 29 LEU B N 1
ATOM 2572 C CA . LEU B 1 29 ? 30.781 -19.828 1.363 1 91.75 29 LEU B CA 1
ATOM 2573 C C . LEU B 1 29 ? 30.938 -20.953 0.357 1 91.75 29 LEU B C 1
ATOM 2575 O O . LEU B 1 29 ? 30.875 -20.734 -0.854 1 91.75 29 LEU B O 1
ATOM 2579 N N . HIS B 1 30 ? 31.156 -22.141 0.89 1 91.94 30 HIS B N 1
ATOM 2580 C CA . HIS B 1 30 ? 31.297 -23.297 0.016 1 91.94 30 HIS B CA 1
ATOM 2581 C C . HIS B 1 30 ? 30.016 -23.578 -0.759 1 91.94 30 HIS B C 1
ATOM 2583 O O . HIS B 1 30 ? 30.062 -23.766 -1.977 1 91.94 30 HIS B O 1
ATOM 2589 N N . LYS B 1 31 ? 28.984 -23.562 -0.064 1 91.19 31 LYS B N 1
ATOM 2590 C CA . LYS B 1 31 ? 27.703 -23.844 -0.692 1 91.19 31 LYS B CA 1
ATOM 2591 C C . LYS B 1 31 ? 27.328 -22.75 -1.688 1 91.19 31 LYS B C 1
ATOM 2593 O O . LYS B 1 31 ? 26.766 -23.031 -2.752 1 91.19 31 LYS B O 1
ATOM 2598 N N . ALA B 1 32 ? 27.641 -21.547 -1.303 1 90.62 32 ALA B N 1
ATOM 2599 C CA . ALA B 1 32 ? 27.375 -20.422 -2.207 1 90.62 32 ALA B CA 1
ATOM 2600 C C . ALA B 1 32 ? 28.203 -20.531 -3.475 1 90.62 32 ALA B C 1
ATOM 2602 O O . ALA B 1 32 ? 27.719 -20.281 -4.578 1 90.62 32 ALA B O 1
ATOM 2603 N N . ALA B 1 33 ? 29.453 -20.891 -3.361 1 91.5 33 ALA B N 1
ATOM 2604 C CA . ALA B 1 33 ? 30.359 -21.094 -4.5 1 91.5 33 ALA B CA 1
ATOM 2605 C C . ALA B 1 33 ? 29.828 -22.188 -5.422 1 91.5 33 ALA B C 1
ATOM 2607 O O . ALA B 1 33 ? 29.828 -22.016 -6.645 1 91.5 33 ALA B O 1
ATOM 2608 N N . GLU B 1 34 ? 29.391 -23.234 -4.836 1 90.25 34 GLU B N 1
ATOM 2609 C CA . GLU B 1 34 ? 28.828 -24.328 -5.609 1 90.25 34 GLU B CA 1
ATOM 2610 C C . GLU B 1 34 ? 27.578 -23.891 -6.383 1 90.25 34 GLU B C 1
ATOM 2612 O O . GLU B 1 34 ? 27.438 -24.203 -7.562 1 90.25 34 GLU B O 1
ATOM 2617 N N . ALA B 1 35 ? 26.797 -23.156 -5.695 1 83.38 35 ALA B N 1
ATOM 2618 C CA . ALA B 1 35 ? 25.562 -22.688 -6.312 1 83.38 35 ALA B CA 1
ATOM 2619 C C . ALA B 1 35 ? 25.859 -21.781 -7.5 1 83.38 35 ALA B C 1
ATOM 2621 O O . ALA B 1 35 ? 25.109 -21.734 -8.469 1 83.38 35 ALA B O 1
ATOM 2622 N N . MET B 1 36 ? 27 -21.094 -7.438 1 86.62 36 MET B N 1
ATOM 2623 C CA . MET B 1 36 ? 27.359 -20.141 -8.484 1 86.62 36 MET B CA 1
ATOM 2624 C C . MET B 1 36 ? 28.359 -20.766 -9.461 1 86.62 36 MET B C 1
ATOM 2626 O O . MET B 1 36 ? 28.797 -20.109 -10.406 1 86.62 36 MET B O 1
ATOM 2630 N N . ALA B 1 37 ? 28.734 -21.969 -9.18 1 90.12 37 ALA B N 1
ATOM 2631 C CA . ALA B 1 37 ? 29.688 -22.703 -10.016 1 90.12 37 ALA B CA 1
ATOM 2632 C C . ALA B 1 37 ? 31.031 -21.969 -10.07 1 90.12 37 ALA B C 1
ATOM 2634 O O . ALA B 1 37 ? 31.578 -21.766 -11.156 1 90.12 37 ALA B O 1
ATOM 2635 N N . ILE B 1 38 ? 31.516 -21.531 -8.984 1 88 38 ILE B N 1
ATOM 2636 C CA . ILE B 1 38 ? 32.844 -20.938 -8.844 1 88 38 ILE B CA 1
ATOM 2637 C C . ILE B 1 38 ? 33.594 -21.641 -7.723 1 88 38 ILE B C 1
ATOM 2639 O O . ILE B 1 38 ? 33.031 -22.453 -6.98 1 88 38 ILE B O 1
ATOM 2643 N N . SER B 1 39 ? 34.875 -21.422 -7.727 1 91.44 39 SER B N 1
ATOM 2644 C CA . SER B 1 39 ? 35.688 -22.031 -6.68 1 91.44 39 SER B CA 1
ATOM 2645 C C . SER B 1 39 ? 35.5 -21.297 -5.348 1 91.44 39 SER B C 1
ATOM 2647 O O . SER B 1 39 ? 35.188 -20.109 -5.32 1 91.44 39 SER B O 1
ATOM 2649 N N . GLN B 1 40 ? 35.562 -22.078 -4.32 1 91.06 40 GLN B N 1
ATOM 2650 C CA . GLN B 1 40 ? 35.438 -21.516 -2.986 1 91.06 40 GLN B CA 1
ATOM 2651 C C . GLN B 1 40 ? 36.469 -20.406 -2.76 1 91.06 40 GLN B C 1
ATOM 2653 O O . GLN B 1 40 ? 36.125 -19.344 -2.217 1 91.06 40 GLN B O 1
ATOM 2658 N N . PRO B 1 41 ? 37.812 -20.562 -3.184 1 92.62 41 PRO B N 1
ATOM 2659 C CA . PRO B 1 41 ? 38.719 -19.422 -3.049 1 92.62 41 PRO B CA 1
ATOM 2660 C C . PRO B 1 41 ? 38.25 -18.203 -3.832 1 92.62 41 PRO B C 1
ATOM 2662 O O . PRO B 1 41 ? 38.438 -17.062 -3.369 1 92.62 41 PRO B O 1
ATOM 2665 N N . GLY B 1 42 ? 37.75 -18.516 -4.969 1 90.94 42 GLY B N 1
ATOM 2666 C CA . GLY B 1 42 ? 37.219 -17.438 -5.758 1 90.94 42 GLY B CA 1
ATOM 2667 C C . GLY B 1 42 ? 36.094 -16.688 -5.055 1 90.94 42 GLY B C 1
ATOM 2668 O O . GLY B 1 42 ? 36.031 -15.461 -5.082 1 90.94 42 GLY B O 1
ATOM 2669 N N . ALA B 1 43 ? 35.188 -17.438 -4.445 1 92.69 43 ALA B N 1
ATOM 2670 C CA . ALA B 1 43 ? 34.094 -16.844 -3.688 1 92.69 43 ALA B CA 1
ATOM 2671 C C . ALA B 1 43 ? 34.594 -16.047 -2.494 1 92.69 43 ALA B C 1
ATOM 2673 O O . ALA B 1 43 ? 34.062 -14.969 -2.186 1 92.69 43 ALA B O 1
ATOM 2674 N N . THR B 1 44 ? 35.562 -16.531 -1.84 1 93.19 44 THR B N 1
ATOM 2675 C CA . THR B 1 44 ? 36.156 -15.852 -0.698 1 93.19 44 THR B CA 1
ATOM 2676 C C . THR B 1 44 ? 36.781 -14.523 -1.12 1 93.19 44 THR B C 1
ATOM 2678 O O . THR B 1 44 ? 36.594 -13.5 -0.455 1 93.19 44 THR B O 1
ATOM 2681 N N . LYS B 1 45 ? 37.5 -14.625 -2.199 1 92.25 45 LYS B N 1
ATOM 2682 C CA . LYS B 1 45 ? 38.125 -13.414 -2.725 1 92.25 45 LYS B CA 1
ATOM 2683 C C . LYS B 1 45 ? 37.094 -12.375 -3.107 1 92.25 45 LYS B C 1
ATOM 2685 O O . LYS B 1 45 ? 37.25 -11.188 -2.818 1 92.25 45 LYS B O 1
ATOM 2690 N N . ALA B 1 46 ? 36.156 -12.852 -3.742 1 90.88 46 ALA B N 1
ATOM 2691 C CA . ALA B 1 46 ? 35.062 -11.961 -4.18 1 90.88 46 ALA B CA 1
ATOM 2692 C C . ALA B 1 46 ? 34.406 -11.281 -2.988 1 90.88 46 ALA B C 1
ATOM 2694 O O . ALA B 1 46 ? 34.125 -10.078 -3.033 1 90.88 46 ALA B O 1
ATOM 2695 N N . LEU B 1 47 ? 34.094 -12.039 -1.946 1 92.94 47 LEU B N 1
ATOM 2696 C CA . LEU B 1 47 ? 33.5 -11.461 -0.749 1 92.94 47 LEU B CA 1
ATOM 2697 C C . LEU B 1 47 ? 34.406 -10.414 -0.13 1 92.94 47 LEU B C 1
ATOM 2699 O O . LEU B 1 47 ? 33.969 -9.328 0.249 1 92.94 47 LEU B O 1
ATOM 2703 N N . ARG B 1 48 ? 35.656 -10.703 -0.042 1 92.19 48 ARG B N 1
ATOM 2704 C CA . ARG B 1 48 ? 36.656 -9.781 0.518 1 92.19 48 ARG B CA 1
ATOM 2705 C C . ARG B 1 48 ? 36.719 -8.492 -0.296 1 92.19 48 ARG B C 1
ATOM 2707 O O . ARG B 1 48 ? 36.844 -7.402 0.266 1 92.19 48 ARG B O 1
ATOM 2714 N N . GLU B 1 49 ? 36.688 -8.68 -1.571 1 88.38 49 GLU B N 1
ATOM 2715 C CA . GLU B 1 49 ? 36.719 -7.516 -2.453 1 88.38 49 GLU B CA 1
ATOM 2716 C C . GLU B 1 49 ? 35.531 -6.598 -2.209 1 88.38 49 GLU B C 1
ATOM 2718 O O . GLU B 1 49 ? 35.688 -5.375 -2.176 1 88.38 49 GLU B O 1
ATOM 2723 N N . VAL B 1 50 ? 34.375 -7.141 -2.098 1 88.56 50 VAL B N 1
ATOM 2724 C CA . VAL B 1 50 ? 33.156 -6.344 -1.858 1 88.56 50 VAL B CA 1
ATOM 2725 C C . VAL B 1 50 ? 33.281 -5.617 -0.521 1 88.56 50 VAL B C 1
ATOM 2727 O O . VAL B 1 50 ? 32.938 -4.438 -0.417 1 88.56 50 VAL B O 1
ATOM 2730 N N . GLU B 1 51 ? 33.719 -6.375 0.458 1 90.56 51 GLU B N 1
ATOM 2731 C CA . GLU B 1 51 ? 33.844 -5.785 1.784 1 90.56 51 GLU B CA 1
ATOM 2732 C C . GLU B 1 51 ? 34.906 -4.684 1.78 1 90.56 51 GLU B C 1
ATOM 2734 O O . GLU B 1 51 ? 34.75 -3.668 2.459 1 90.56 51 GLU B O 1
ATOM 2739 N N . GLU B 1 52 ? 35.938 -4.844 1.001 1 86 52 GLU B N 1
ATOM 2740 C CA . GLU B 1 52 ? 36.969 -3.834 0.855 1 86 52 GLU B CA 1
ATOM 2741 C C . GLU B 1 52 ? 36.438 -2.58 0.17 1 86 52 GLU B C 1
ATOM 2743 O O . GLU B 1 52 ? 36.719 -1.461 0.586 1 86 52 GLU B O 1
ATOM 2748 N N . VAL B 1 53 ? 35.719 -2.775 -0.832 1 81.19 53 VAL B N 1
ATOM 2749 C CA . VAL B 1 53 ? 35.188 -1.652 -1.577 1 81.19 53 VAL B CA 1
ATOM 2750 C C . VAL B 1 53 ? 34.25 -0.845 -0.677 1 81.19 53 VAL B C 1
ATOM 2752 O O . VAL B 1 53 ? 34.25 0.387 -0.707 1 81.19 53 VAL B O 1
ATOM 2755 N N . LEU B 1 54 ? 33.5 -1.586 0.102 1 81.62 54 LEU B N 1
ATOM 2756 C CA . LEU B 1 54 ? 32.531 -0.911 0.945 1 81.62 54 LEU B CA 1
ATOM 2757 C C . LEU B 1 54 ? 33.156 -0.473 2.266 1 81.62 54 LEU B C 1
ATOM 2759 O O . LEU B 1 54 ? 32.562 0.34 2.99 1 81.62 54 LEU B O 1
ATOM 2763 N N . GLY B 1 55 ? 34.219 -1.026 2.604 1 81.81 55 GLY B N 1
ATOM 2764 C CA . GLY B 1 55 ? 35.031 -0.61 3.75 1 81.81 55 GLY B CA 1
ATOM 2765 C C . GLY B 1 55 ? 34.531 -1.218 5.055 1 81.81 55 GLY B C 1
ATOM 2766 O O . GLY B 1 55 ? 34.969 -0.786 6.133 1 81.81 55 GLY B O 1
ATOM 2767 N N . VAL B 1 56 ? 33.625 -2.184 4.992 1 85.19 56 VAL B N 1
ATOM 2768 C CA . VAL B 1 56 ? 33.094 -2.803 6.191 1 85.19 56 VAL B CA 1
ATOM 2769 C C . VAL B 1 56 ? 32.844 -4.289 5.941 1 85.19 56 VAL B C 1
ATOM 2771 O O . VAL B 1 56 ? 32.5 -4.691 4.824 1 85.19 56 VAL B O 1
ATOM 2774 N N . PRO B 1 57 ? 33 -5.078 6.961 1 89.69 57 PRO B N 1
ATOM 2775 C CA . PRO B 1 57 ? 32.594 -6.477 6.828 1 89.69 57 PRO B CA 1
ATOM 2776 C C . PRO B 1 57 ? 31.078 -6.637 6.695 1 89.69 57 PRO B C 1
ATOM 2778 O O . PRO B 1 57 ? 30.312 -5.871 7.289 1 89.69 57 PRO B O 1
ATOM 2781 N N . LEU B 1 58 ? 30.719 -7.613 5.898 1 89.75 58 LEU B N 1
ATOM 2782 C CA . LEU B 1 58 ? 29.297 -7.809 5.641 1 89.75 58 LEU B CA 1
ATOM 2783 C C . LEU B 1 58 ? 28.781 -9.062 6.332 1 89.75 58 LEU B C 1
ATOM 2785 O O . LEU B 1 58 ? 27.594 -9.172 6.625 1 89.75 58 LEU B O 1
ATOM 2789 N N . PHE B 1 59 ? 29.656 -10 6.543 1 92.25 59 PHE B N 1
ATOM 2790 C CA . PHE B 1 59 ? 29.266 -11.281 7.129 1 92.25 59 PHE B CA 1
ATOM 2791 C C . PHE B 1 59 ? 30.141 -11.625 8.328 1 92.25 59 PHE B C 1
ATOM 2793 O O . PHE B 1 59 ? 31.297 -11.203 8.406 1 92.25 59 PHE B O 1
ATOM 2800 N N . GLN B 1 60 ? 29.469 -12.32 9.227 1 90.38 60 GLN B N 1
ATOM 2801 C CA . GLN B 1 60 ? 30.188 -12.766 10.414 1 90.38 60 GLN B CA 1
ATOM 2802 C C . GLN B 1 60 ? 30.016 -14.266 10.633 1 90.38 60 GLN B C 1
ATOM 2804 O O . GLN B 1 60 ? 28.984 -14.836 10.266 1 90.38 60 GLN B O 1
ATOM 2809 N N . ARG B 1 61 ? 30.984 -14.844 11.188 1 87.81 61 ARG B N 1
ATOM 2810 C CA . ARG B 1 61 ? 30.938 -16.281 11.477 1 87.81 61 ARG B CA 1
ATOM 2811 C C . ARG B 1 61 ? 30.203 -16.547 12.781 1 87.81 61 ARG B C 1
ATOM 2813 O O . ARG B 1 61 ? 30.5 -15.922 13.805 1 87.81 61 ARG B O 1
ATOM 2820 N N . MET B 1 62 ? 29.234 -17.266 12.719 1 83.31 62 MET B N 1
ATOM 2821 C CA . MET B 1 62 ? 28.469 -17.734 13.867 1 83.31 62 MET B CA 1
ATOM 2822 C C . MET B 1 62 ? 28.453 -19.266 13.906 1 83.31 62 MET B C 1
ATOM 2824 O O . MET B 1 62 ? 28.812 -19.922 12.93 1 83.31 62 MET B O 1
ATOM 2828 N N . PRO B 1 63 ? 28.062 -19.797 15.047 1 80.38 63 PRO B N 1
ATOM 2829 C CA . PRO B 1 63 ? 27.969 -21.266 15.094 1 80.38 63 PRO B CA 1
ATOM 2830 C C . PRO B 1 63 ? 27.047 -21.828 14.008 1 80.38 63 PRO B C 1
ATOM 2832 O O . PRO B 1 63 ? 27.281 -22.922 13.508 1 80.38 63 PRO B O 1
ATOM 2835 N N . SER B 1 64 ? 26.156 -21.078 13.609 1 77.25 64 SER B N 1
ATOM 2836 C CA . SER B 1 64 ? 25.172 -21.516 12.617 1 77.25 64 SER B CA 1
ATOM 2837 C C . SER B 1 64 ? 25.703 -21.344 11.203 1 77.25 64 SER B C 1
ATOM 2839 O O . SER B 1 64 ? 25.062 -21.766 10.234 1 77.25 64 SER B O 1
ATOM 2841 N N . GLY B 1 65 ? 26.906 -20.766 11.125 1 85.62 65 GLY B N 1
ATOM 2842 C CA . GLY B 1 65 ? 27.484 -20.5 9.812 1 85.62 65 GLY B CA 1
ATOM 2843 C C . GLY B 1 65 ? 27.812 -19.031 9.586 1 85.62 65 GLY B C 1
ATOM 2844 O O . GLY B 1 65 ? 28.016 -18.281 10.539 1 85.62 65 GLY B O 1
ATOM 2845 N N . LEU B 1 66 ? 28 -18.766 8.32 1 88 66 LEU B N 1
ATOM 2846 C CA . LEU B 1 66 ? 28.281 -17.391 7.934 1 88 66 LEU B CA 1
ATOM 2847 C C . LEU B 1 66 ? 26.984 -16.609 7.762 1 88 66 LEU B C 1
ATOM 2849 O O . LEU B 1 66 ? 26.156 -16.938 6.898 1 88 66 LEU B O 1
ATOM 2853 N N . VAL B 1 67 ? 26.781 -15.633 8.633 1 86.81 67 VAL B N 1
ATOM 2854 C CA . VAL B 1 67 ? 25.531 -14.891 8.641 1 86.81 67 VAL B CA 1
ATOM 2855 C C . VAL B 1 67 ? 25.797 -13.414 8.367 1 86.81 67 VAL B C 1
ATOM 2857 O O . VAL B 1 67 ? 26.781 -12.859 8.875 1 86.81 67 VAL B O 1
ATOM 2860 N N . ALA B 1 68 ? 24.953 -12.836 7.605 1 84.06 68 ALA B N 1
ATOM 2861 C CA . ALA B 1 68 ? 25.062 -11.406 7.332 1 84.06 68 ALA B CA 1
ATOM 2862 C C . ALA B 1 68 ? 24.891 -10.586 8.609 1 84.06 68 ALA B C 1
ATOM 2864 O O . ALA B 1 68 ? 24 -10.852 9.406 1 84.06 68 ALA B O 1
ATOM 2865 N N . ASN B 1 69 ? 25.828 -9.609 8.836 1 78.81 69 ASN B N 1
ATOM 2866 C CA . ASN B 1 69 ? 25.609 -8.641 9.906 1 78.81 69 ASN B CA 1
ATOM 2867 C C . ASN B 1 69 ? 24.609 -7.562 9.492 1 78.81 69 ASN B C 1
ATOM 2869 O O . ASN B 1 69 ? 23.969 -7.668 8.445 1 78.81 69 ASN B O 1
ATOM 2873 N N . ASP B 1 70 ? 24.5 -6.551 10.273 1 64.5 70 ASP B N 1
ATOM 2874 C CA . ASP B 1 70 ? 23.484 -5.535 10.008 1 64.5 70 ASP B CA 1
ATOM 2875 C C . ASP B 1 70 ? 23.734 -4.852 8.664 1 64.5 70 ASP B C 1
ATOM 2877 O O . ASP B 1 70 ? 22.812 -4.699 7.863 1 64.5 70 ASP B O 1
ATOM 2881 N N . VAL B 1 71 ? 24.953 -4.488 8.461 1 71.94 71 VAL B N 1
ATOM 2882 C CA . VAL B 1 71 ? 25.297 -3.855 7.195 1 71.94 71 VAL B CA 1
ATOM 2883 C C . VAL B 1 71 ? 25.156 -4.863 6.055 1 71.94 71 VAL B C 1
ATOM 2885 O O . VAL B 1 71 ? 24.703 -4.52 4.965 1 71.94 71 VAL B O 1
ATOM 2888 N N . GLY B 1 72 ? 25.562 -6.086 6.352 1 81.19 72 GLY B N 1
ATOM 2889 C CA . GLY B 1 72 ? 25.422 -7.152 5.375 1 81.19 72 GLY B CA 1
ATOM 2890 C C . GLY B 1 72 ? 23.984 -7.371 4.938 1 81.19 72 GLY B C 1
ATOM 2891 O O . GLY B 1 72 ? 23.703 -7.531 3.746 1 81.19 72 GLY B O 1
ATOM 2892 N N . ARG B 1 73 ? 23.125 -7.348 5.848 1 71.5 73 ARG B N 1
ATOM 2893 C CA . ARG B 1 73 ? 21.703 -7.512 5.531 1 71.5 73 ARG B CA 1
ATOM 2894 C C . ARG B 1 73 ? 21.219 -6.398 4.617 1 71.5 73 ARG B C 1
ATOM 2896 O O . ARG B 1 73 ? 20.453 -6.648 3.678 1 71.5 73 ARG B O 1
ATOM 2903 N N . CYS B 1 74 ? 21.672 -5.227 4.891 1 66.94 74 CYS B N 1
ATOM 2904 C CA . CYS B 1 74 ? 21.328 -4.086 4.051 1 66.94 74 CYS B CA 1
ATOM 2905 C C . CYS B 1 74 ? 21.859 -4.262 2.639 1 66.94 74 CYS B C 1
ATOM 2907 O O . CYS B 1 74 ? 21.125 -4.102 1.661 1 66.94 74 CYS B O 1
ATOM 2909 N N . VAL B 1 75 ? 23.078 -4.656 2.564 1 75.06 75 VAL B N 1
ATOM 2910 C CA . VAL B 1 75 ? 23.734 -4.793 1.268 1 75.06 75 VAL B CA 1
ATOM 2911 C C . VAL B 1 75 ? 23.078 -5.93 0.479 1 75.06 75 VAL B C 1
ATOM 2913 O O . VAL B 1 75 ? 22.875 -5.816 -0.729 1 75.06 75 VAL B O 1
ATOM 2916 N N . VAL B 1 76 ? 22.75 -7.004 1.162 1 79.25 76 VAL B N 1
ATOM 2917 C CA . VAL B 1 76 ? 22.109 -8.141 0.505 1 79.25 76 VAL B CA 1
ATOM 2918 C C . VAL B 1 76 ? 20.734 -7.73 -0.032 1 79.25 76 VAL B C 1
ATOM 2920 O O . VAL B 1 76 ? 20.359 -8.125 -1.134 1 79.25 76 VAL B O 1
ATOM 2923 N N . ARG B 1 77 ? 20.078 -6.984 0.755 1 65.75 77 ARG B N 1
ATOM 2924 C CA . ARG B 1 77 ? 18.781 -6.48 0.306 1 65.75 77 ARG B CA 1
ATOM 2925 C C . ARG B 1 77 ? 18.922 -5.695 -0.992 1 65.75 77 ARG B C 1
ATOM 2927 O O . ARG B 1 77 ? 18.188 -5.926 -1.949 1 65.75 77 ARG B O 1
ATOM 2934 N N . TYR B 1 78 ? 19.844 -4.773 -1.034 1 65.12 78 TYR B N 1
ATOM 2935 C CA . TYR B 1 78 ? 20.031 -3.967 -2.234 1 65.12 78 TYR B CA 1
ATOM 2936 C C . TYR B 1 78 ? 20.578 -4.812 -3.377 1 65.12 78 TYR B C 1
ATOM 2938 O O . TYR B 1 78 ? 20.266 -4.574 -4.543 1 65.12 78 TYR B O 1
ATOM 2946 N N . ALA B 1 79 ? 21.391 -5.789 -3.035 1 75.5 79 ALA B N 1
ATOM 2947 C CA . ALA B 1 79 ? 21.859 -6.715 -4.062 1 75.5 79 ALA B CA 1
ATOM 2948 C C . ALA B 1 79 ? 20.688 -7.426 -4.73 1 75.5 79 ALA B C 1
ATOM 2950 O O . ALA B 1 79 ? 20.656 -7.574 -5.957 1 75.5 79 ALA B O 1
ATOM 2951 N N . ARG B 1 80 ? 19.766 -7.816 -3.945 1 70.75 80 ARG B N 1
ATOM 2952 C CA . ARG B 1 80 ? 18.578 -8.477 -4.473 1 70.75 80 ARG B CA 1
ATOM 2953 C C . ARG B 1 80 ? 17.766 -7.531 -5.348 1 70.75 80 ARG B C 1
ATOM 2955 O O . ARG B 1 80 ? 17.266 -7.93 -6.402 1 70.75 80 ARG B O 1
ATOM 2962 N N . LEU B 1 81 ? 17.656 -6.297 -4.926 1 62.97 81 LEU B N 1
ATOM 2963 C CA . LEU B 1 81 ? 16.922 -5.301 -5.711 1 62.97 81 LEU B CA 1
ATOM 2964 C C . LEU B 1 81 ? 17.594 -5.078 -7.059 1 62.97 81 LEU B C 1
ATOM 2966 O O . LEU B 1 81 ? 16.938 -5.062 -8.094 1 62.97 81 LEU B O 1
ATOM 2970 N N . ILE B 1 82 ? 18.891 -4.934 -7.039 1 64.94 82 ILE B N 1
ATOM 2971 C CA . ILE B 1 82 ? 19.656 -4.719 -8.258 1 64.94 82 ILE B CA 1
ATOM 2972 C C . ILE B 1 82 ? 19.516 -5.934 -9.172 1 64.94 82 ILE B C 1
ATOM 2974 O O . ILE B 1 82 ? 19.328 -5.793 -10.383 1 64.94 82 ILE B O 1
ATOM 2978 N N . HIS B 1 83 ? 19.625 -7.094 -8.57 1 69.19 83 HIS B N 1
ATOM 2979 C CA . HIS B 1 83 ? 19.469 -8.32 -9.344 1 69.19 83 HIS B CA 1
ATOM 2980 C C . HIS B 1 83 ? 18.094 -8.383 -9.992 1 69.19 83 HIS B C 1
ATOM 2982 O O . HIS B 1 83 ? 17.969 -8.758 -11.164 1 69.19 83 HIS B O 1
ATOM 2988 N N . SER B 1 84 ? 17.141 -8.078 -9.234 1 64.25 84 SER B N 1
ATOM 2989 C CA . SER B 1 84 ? 15.781 -8.039 -9.758 1 64.25 84 SER B CA 1
ATOM 2990 C C . SER B 1 84 ? 15.648 -7.023 -10.883 1 64.25 84 SER B C 1
ATOM 2992 O O . SER B 1 84 ? 15.039 -7.312 -11.914 1 64.25 84 SER B O 1
ATOM 2994 N N . ASP B 1 85 ? 16.219 -5.855 -10.688 1 60.22 85 ASP B N 1
ATOM 2995 C CA . ASP B 1 85 ? 16.172 -4.812 -11.711 1 60.22 85 ASP B CA 1
ATOM 2996 C C . ASP B 1 85 ? 16.844 -5.281 -13 1 60.22 85 ASP B C 1
ATOM 2998 O O . ASP B 1 85 ? 16.359 -5.004 -14.094 1 60.22 85 ASP B O 1
ATOM 3002 N N . LEU B 1 86 ? 17.906 -6 -12.836 1 64.19 86 LEU B N 1
ATOM 3003 C CA . LEU B 1 86 ? 18.594 -6.539 -13.992 1 64.19 86 LEU B CA 1
ATOM 3004 C C . LEU B 1 86 ? 17.75 -7.594 -14.695 1 64.19 86 LEU B C 1
ATOM 3006 O O . LEU B 1 86 ? 17.75 -7.676 -15.93 1 64.19 86 LEU B O 1
ATOM 3010 N N . GLY B 1 87 ? 17.094 -8.414 -13.891 1 63.97 87 GLY B N 1
ATOM 3011 C CA . GLY B 1 87 ? 16.141 -9.352 -14.453 1 63.97 87 GLY B CA 1
ATOM 3012 C C . GLY B 1 87 ? 15.023 -8.68 -15.234 1 63.97 87 GLY B C 1
ATOM 3013 O O . GLY B 1 87 ? 14.688 -9.109 -16.344 1 63.97 87 GLY B O 1
ATOM 3014 N N . HIS B 1 88 ? 14.555 -7.672 -14.648 1 60.56 88 HIS B N 1
ATOM 3015 C CA . HIS B 1 88 ? 13.531 -6.895 -15.328 1 60.56 88 HIS B CA 1
ATOM 3016 C C . HIS B 1 88 ? 14.055 -6.312 -16.641 1 60.56 88 HIS B C 1
ATOM 3018 O O . HIS B 1 88 ? 13.352 -6.32 -17.656 1 60.56 88 HIS B O 1
ATOM 3024 N N . LEU B 1 89 ? 15.242 -5.809 -16.578 1 59.22 89 LEU B N 1
ATOM 3025 C CA . LEU B 1 89 ? 15.883 -5.277 -17.781 1 59.22 89 LEU B CA 1
ATOM 3026 C C . LEU B 1 89 ? 15.961 -6.34 -18.859 1 59.22 89 LEU B C 1
ATOM 3028 O O . LEU B 1 89 ? 15.633 -6.074 -20.031 1 59.22 89 LEU B O 1
ATOM 3032 N N . ARG B 1 90 ? 16.391 -7.449 -18.484 1 62.84 90 ARG B N 1
ATOM 3033 C CA . ARG B 1 90 ? 16.516 -8.547 -19.422 1 62.84 90 ARG B CA 1
ATOM 3034 C C . ARG B 1 90 ? 15.172 -8.883 -20.062 1 62.84 90 ARG B C 1
ATOM 3036 O O . ARG B 1 90 ? 15.078 -9.039 -21.281 1 62.84 90 ARG B O 1
ATOM 3043 N N . GLU B 1 91 ? 14.195 -8.992 -19.266 1 61.47 91 GLU B N 1
ATOM 3044 C CA . GLU B 1 91 ? 12.859 -9.328 -19.75 1 61.47 91 GLU B CA 1
ATOM 3045 C C . GLU B 1 91 ? 12.336 -8.258 -20.703 1 61.47 91 GLU B C 1
ATOM 3047 O O . GLU B 1 91 ? 11.703 -8.57 -21.719 1 61.47 91 GLU B O 1
ATOM 3052 N N . GLU B 1 92 ? 12.594 -7.105 -20.344 1 58.06 92 GLU B N 1
ATOM 3053 C CA . GLU B 1 92 ? 12.18 -6.008 -21.219 1 58.06 92 GLU B CA 1
ATOM 3054 C C . GLU B 1 92 ? 12.875 -6.082 -22.562 1 58.06 92 GLU B C 1
ATOM 3056 O O . GLU B 1 92 ? 12.234 -5.902 -23.609 1 58.06 92 GLU B O 1
ATOM 3061 N N . VAL B 1 93 ? 14.164 -6.309 -22.5 1 60.31 93 VAL B N 1
ATOM 3062 C CA . VAL B 1 93 ? 14.945 -6.406 -23.734 1 60.31 93 VAL B CA 1
ATOM 3063 C C . VAL B 1 93 ? 14.438 -7.574 -24.578 1 60.31 93 VAL B C 1
ATOM 3065 O O . VAL B 1 93 ? 14.281 -7.449 -25.797 1 60.31 93 VAL B O 1
ATOM 3068 N N . LEU B 1 94 ? 14.195 -8.672 -23.953 1 61.47 94 LEU B N 1
ATOM 3069 C CA . LEU B 1 94 ? 13.68 -9.844 -24.641 1 61.47 94 LEU B CA 1
ATOM 3070 C C . LEU B 1 94 ? 12.336 -9.539 -25.297 1 61.47 94 LEU B C 1
ATOM 3072 O O . LEU B 1 94 ? 12.086 -9.938 -26.438 1 61.47 94 LEU B O 1
ATOM 3076 N N . GLY B 1 95 ? 11.531 -8.906 -24.562 1 58.16 95 GLY B N 1
ATOM 3077 C CA . GLY B 1 95 ? 10.242 -8.523 -25.109 1 58.16 95 GLY B CA 1
ATOM 3078 C C . GLY B 1 95 ? 10.359 -7.641 -26.344 1 58.16 95 GLY B C 1
ATOM 3079 O O . GLY B 1 95 ? 9.617 -7.816 -27.312 1 58.16 95 GLY B O 1
ATOM 3080 N N . ILE B 1 96 ? 11.25 -6.816 -26.25 1 56.56 96 ILE B N 1
ATOM 3081 C CA . ILE B 1 96 ? 11.469 -5.902 -27.359 1 56.56 96 ILE B CA 1
ATOM 3082 C C . ILE B 1 96 ? 12.008 -6.672 -28.562 1 56.56 96 ILE B C 1
ATOM 3084 O O . ILE B 1 96 ? 11.539 -6.484 -29.688 1 56.56 96 ILE B O 1
ATOM 3088 N N . VAL B 1 97 ? 12.961 -7.523 -28.297 1 59.06 97 VAL B N 1
ATOM 3089 C CA . VAL B 1 97 ? 13.641 -8.234 -29.375 1 59.06 97 VAL B CA 1
ATOM 3090 C C . VAL B 1 97 ? 12.695 -9.281 -29.969 1 59.06 97 VAL B C 1
ATOM 3092 O O . VAL B 1 97 ? 12.672 -9.469 -31.188 1 59.06 97 VAL B O 1
ATOM 3095 N N . GLN B 1 98 ? 11.961 -9.906 -29.109 1 60.53 98 GLN B N 1
ATOM 3096 C CA . GLN B 1 98 ? 11.117 -11 -29.578 1 60.53 98 GLN B CA 1
ATOM 3097 C C . GLN B 1 98 ? 9.727 -10.5 -29.953 1 60.53 98 GLN B C 1
ATOM 3099 O O . GLN B 1 98 ? 8.93 -11.25 -30.531 1 60.53 98 GLN B O 1
ATOM 3104 N N . GLY B 1 99 ? 9.531 -9.266 -29.812 1 54.75 99 GLY B N 1
ATOM 3105 C CA . GLY B 1 99 ? 8.234 -8.688 -30.141 1 54.75 99 GLY B CA 1
ATOM 3106 C C . GLY B 1 99 ? 7.121 -9.203 -29.234 1 54.75 99 GLY B C 1
ATOM 3107 O O . GLY B 1 99 ? 5.945 -8.914 -29.484 1 54.75 99 GLY B O 1
ATOM 3108 N N . GLN B 1 100 ? 7.492 -10.344 -28.484 1 57.06 100 GLN B N 1
ATOM 3109 C CA . GLN B 1 100 ? 6.566 -10.953 -27.547 1 57.06 100 GLN B CA 1
ATOM 3110 C C . GLN B 1 100 ? 7.223 -11.133 -26.172 1 57.06 100 GLN B C 1
ATOM 3112 O O . GLN B 1 100 ? 8.453 -11.18 -26.062 1 57.06 100 GLN B O 1
ATOM 3117 N N . GLY B 1 101 ? 6.465 -10.977 -25.188 1 62.28 101 GLY B N 1
ATOM 3118 C CA . GLY B 1 101 ? 7.008 -11.102 -23.844 1 62.28 101 GLY B CA 1
ATOM 3119 C C . GLY B 1 101 ? 7.359 -9.766 -23.219 1 62.28 101 GLY B C 1
ATOM 3120 O O . GLY B 1 101 ? 6.836 -8.727 -23.625 1 62.28 101 GLY B O 1
ATOM 3121 N N . GLY B 1 102 ? 7.816 -9.859 -22.125 1 74.62 102 GLY B N 1
ATOM 3122 C CA . GLY B 1 102 ? 8.297 -8.633 -21.5 1 74.62 102 GLY B CA 1
ATOM 3123 C C . GLY B 1 102 ? 7.805 -8.461 -20.078 1 74.62 102 GLY B C 1
ATOM 3124 O O . GLY B 1 102 ? 7.363 -9.422 -19.453 1 74.62 102 GLY B O 1
ATOM 3125 N N . ARG B 1 103 ? 8.172 -7.391 -19.656 1 81.62 103 ARG B N 1
ATOM 3126 C CA . ARG B 1 103 ? 7.797 -7.012 -18.297 1 81.62 103 ARG B CA 1
ATOM 3127 C C . ARG B 1 103 ? 6.977 -5.73 -18.281 1 81.62 103 ARG B C 1
ATOM 3129 O O . ARG B 1 103 ? 7.219 -4.824 -19.094 1 81.62 103 ARG B O 1
ATOM 3136 N N . LEU B 1 104 ? 6.031 -5.785 -17.484 1 89.75 104 LEU B N 1
ATOM 3137 C CA . LEU B 1 104 ? 5.16 -4.625 -17.328 1 89.75 104 LEU B CA 1
ATOM 3138 C C . LEU B 1 104 ? 4.969 -4.281 -15.852 1 89.75 104 LEU B C 1
ATOM 3140 O O . LEU B 1 104 ? 4.613 -5.145 -15.055 1 89.75 104 LEU B O 1
ATOM 3144 N N . ALA B 1 105 ? 5.344 -3.111 -15.469 1 90.56 105 ALA B N 1
ATOM 3145 C CA . ALA B 1 105 ? 5.074 -2.596 -14.125 1 90.56 105 ALA B CA 1
ATOM 3146 C C . ALA B 1 105 ? 3.934 -1.581 -14.148 1 90.56 105 ALA B C 1
ATOM 3148 O O . ALA B 1 105 ? 4.059 -0.509 -14.742 1 90.56 105 ALA B O 1
ATOM 3149 N N . VAL B 1 106 ? 2.826 -1.917 -13.398 1 96.38 106 VAL B N 1
ATOM 3150 C CA . VAL B 1 106 ? 1.647 -1.06 -13.469 1 96.38 106 VAL B CA 1
ATOM 3151 C C . VAL B 1 106 ? 1.151 -0.753 -12.055 1 96.38 106 VAL B C 1
ATOM 3153 O O . VAL B 1 106 ? 1.16 -1.626 -11.188 1 96.38 106 VAL B O 1
ATOM 3156 N N . GLY B 1 107 ? 0.849 0.458 -11.82 1 97.06 107 GLY B N 1
ATOM 3157 C CA . GLY B 1 107 ? 0.236 0.888 -10.57 1 97.06 107 GLY B CA 1
ATOM 3158 C C . GLY B 1 107 ? -1.234 1.231 -10.719 1 97.06 107 GLY B C 1
ATOM 3159 O O . GLY B 1 107 ? -1.667 1.7 -11.773 1 97.06 107 GLY B O 1
ATOM 3160 N N . SER B 1 108 ? -1.965 1.034 -9.633 1 97.06 108 SER B N 1
ATOM 3161 C CA . SER B 1 108 ? -3.393 1.332 -9.672 1 97.06 108 SER B CA 1
ATOM 3162 C C . SER B 1 108 ? -3.891 1.822 -8.32 1 97.06 108 SER B C 1
ATOM 3164 O O . SER B 1 108 ? -3.463 1.321 -7.273 1 97.06 108 SER B O 1
ATOM 3166 N N . ILE B 1 109 ? -4.766 2.748 -8.391 1 95 109 ILE B N 1
ATOM 3167 C CA . ILE B 1 109 ? -5.535 3.096 -7.207 1 95 109 ILE B CA 1
ATOM 3168 C C . ILE B 1 109 ? -6.594 2.025 -6.945 1 95 109 ILE B C 1
ATOM 3170 O O . ILE B 1 109 ? -6.898 1.217 -7.824 1 95 109 ILE B O 1
ATOM 3174 N N . MET B 1 110 ? -7.172 2.076 -5.781 1 93 110 MET B N 1
ATOM 3175 C CA . MET B 1 110 ? -8.133 1.074 -5.324 1 93 110 MET B CA 1
ATOM 3176 C C . MET B 1 110 ? -9.281 0.935 -6.312 1 93 110 MET B C 1
ATOM 3178 O O . MET B 1 110 ? -9.602 -0.171 -6.754 1 93 110 MET B O 1
ATOM 3182 N N . GLY B 1 111 ? -9.852 2.043 -6.68 1 93.56 111 GLY B N 1
ATOM 3183 C CA . GLY B 1 111 ? -11.07 2.037 -7.48 1 93.56 111 GLY B CA 1
ATOM 3184 C C . GLY B 1 111 ? -10.852 1.525 -8.891 1 93.56 111 GLY B C 1
ATOM 3185 O O . GLY B 1 111 ? -11.805 1.148 -9.57 1 93.56 111 GLY B O 1
ATOM 3186 N N . ALA B 1 112 ? -9.648 1.504 -9.281 1 95.69 112 ALA B N 1
ATOM 3187 C CA . ALA B 1 112 ? -9.352 1.109 -10.656 1 95.69 112 ALA B CA 1
ATOM 3188 C C . ALA B 1 112 ? -8.875 -0.339 -10.719 1 95.69 112 ALA B C 1
ATOM 3190 O O . ALA B 1 112 ? -8.68 -0.886 -11.805 1 95.69 112 ALA B O 1
ATOM 3191 N N . MET B 1 113 ? -8.727 -0.959 -9.625 1 95.62 113 MET B N 1
ATOM 3192 C CA . MET B 1 113 ? -8.141 -2.293 -9.555 1 95.62 113 MET B CA 1
ATOM 3193 C C . MET B 1 113 ? -8.992 -3.303 -10.32 1 95.62 113 MET B C 1
ATOM 3195 O O . MET B 1 113 ? -8.461 -4.121 -11.07 1 95.62 113 MET B O 1
ATOM 3199 N N . PRO B 1 114 ? -10.344 -3.27 -10.195 1 94.25 114 PRO B N 1
ATOM 3200 C CA . PRO B 1 114 ? -11.141 -4.219 -10.977 1 94.25 114 PRO B CA 1
ATOM 3201 C C . PRO B 1 114 ? -10.922 -4.078 -12.484 1 94.25 114 PRO B C 1
ATOM 3203 O O . PRO B 1 114 ? -10.789 -5.082 -13.188 1 94.25 114 PRO B O 1
ATOM 3206 N N . THR B 1 115 ? -10.867 -2.846 -12.898 1 94.56 115 THR B N 1
ATOM 3207 C CA . THR B 1 115 ? -10.633 -2.572 -14.312 1 94.56 115 THR B CA 1
ATOM 3208 C C . THR B 1 115 ? -9.266 -3.084 -14.742 1 94.56 115 THR B C 1
ATOM 3210 O O . THR B 1 115 ? -9.133 -3.691 -15.805 1 94.56 115 THR B O 1
ATOM 3213 N N . LEU B 1 116 ? -8.258 -2.82 -13.953 1 97 116 LEU B N 1
ATOM 3214 C CA . LEU B 1 116 ? -6.898 -3.246 -14.273 1 97 116 LEU B CA 1
ATOM 3215 C C . LEU B 1 116 ? -6.805 -4.766 -14.336 1 97 116 LEU B C 1
ATOM 3217 O O . LEU B 1 116 ? -6.227 -5.316 -15.273 1 97 116 LEU B O 1
ATOM 3221 N N . VAL B 1 117 ? -7.336 -5.457 -13.383 1 96.5 117 VAL B N 1
ATOM 3222 C CA . VAL B 1 117 ? -7.234 -6.91 -13.297 1 96.5 117 VAL B CA 1
ATOM 3223 C C . VAL B 1 117 ? -7.934 -7.547 -14.5 1 96.5 117 VAL B C 1
ATOM 3225 O O . VAL B 1 117 ? -7.402 -8.469 -15.117 1 96.5 117 VAL B O 1
ATOM 3228 N N . SER B 1 118 ? -9.102 -7.035 -14.82 1 95 118 SER B N 1
ATOM 3229 C CA . SER B 1 118 ? -9.828 -7.547 -15.977 1 95 118 SER B CA 1
ATOM 3230 C C . SER B 1 118 ? -9.031 -7.359 -17.266 1 95 118 SER B C 1
ATOM 3232 O O . SER B 1 118 ? -8.922 -8.281 -18.078 1 95 118 SER B O 1
ATOM 3234 N N . ALA B 1 119 ? -8.492 -6.191 -17.406 1 96.62 119 ALA B N 1
ATOM 3235 C CA . ALA B 1 119 ? -7.695 -5.891 -18.594 1 96.62 119 ALA B CA 1
ATOM 3236 C C . ALA B 1 119 ? -6.457 -6.781 -18.656 1 96.62 119 ALA B C 1
ATOM 3238 O O . ALA B 1 119 ? -6.078 -7.25 -19.734 1 96.62 119 ALA B O 1
ATOM 3239 N N . LEU B 1 120 ? -5.805 -6.941 -17.531 1 95.81 120 LEU B N 1
ATOM 3240 C CA . LEU B 1 120 ? -4.625 -7.801 -17.484 1 95.81 120 LEU B CA 1
ATOM 3241 C C . LEU B 1 120 ? -4.977 -9.242 -17.844 1 95.81 120 LEU B C 1
ATOM 3243 O O . LEU B 1 120 ? -4.188 -9.938 -18.484 1 95.81 120 LEU B O 1
ATOM 3247 N N . GLY B 1 121 ? -6.145 -9.688 -17.359 1 94.38 121 GLY B N 1
ATOM 3248 C CA . GLY B 1 121 ? -6.602 -11.008 -17.734 1 94.38 121 GLY B CA 1
ATOM 3249 C C . GLY B 1 121 ? -6.711 -11.203 -19.234 1 94.38 121 GLY B C 1
ATOM 3250 O O . GLY B 1 121 ? -6.219 -12.195 -19.781 1 94.38 121 GLY B O 1
ATOM 3251 N N . ARG B 1 122 ? -7.285 -10.258 -19.891 1 94.62 122 ARG B N 1
ATOM 3252 C CA . ARG B 1 122 ? -7.426 -10.297 -21.328 1 94.62 122 ARG B CA 1
ATOM 3253 C C . ARG B 1 122 ? -6.066 -10.242 -22.016 1 94.62 122 ARG B C 1
ATOM 3255 O O . ARG B 1 122 ? -5.812 -10.984 -22.969 1 94.62 122 ARG B O 1
ATOM 3262 N N . LEU B 1 123 ? -5.254 -9.398 -21.547 1 93.88 123 LEU B N 1
ATOM 3263 C CA . LEU B 1 123 ? -3.93 -9.227 -22.141 1 93.88 123 LEU B CA 1
ATOM 3264 C C . LEU B 1 123 ? -3.115 -10.516 -22.031 1 93.88 123 LEU B C 1
ATOM 3266 O O . LEU B 1 123 ? -2.451 -10.922 -22.984 1 93.88 123 LEU B O 1
ATOM 3270 N N . ARG B 1 124 ? -3.143 -11.094 -20.891 1 91.94 124 ARG B N 1
ATOM 3271 C CA . ARG B 1 124 ? -2.312 -12.266 -20.641 1 91.94 124 ARG B CA 1
ATOM 3272 C C . ARG B 1 124 ? -2.828 -13.477 -21.406 1 91.94 124 ARG B C 1
ATOM 3274 O O . ARG B 1 124 ? -2.084 -14.43 -21.641 1 91.94 124 ARG B O 1
ATOM 3281 N N . ARG B 1 125 ? -4.098 -13.5 -21.719 1 90.06 125 ARG B N 1
ATOM 3282 C CA . ARG B 1 125 ? -4.617 -14.539 -22.609 1 90.06 125 ARG B CA 1
ATOM 3283 C C . ARG B 1 125 ? -4.023 -14.406 -24 1 90.06 125 ARG B C 1
ATOM 3285 O O . ARG B 1 125 ? -3.754 -15.406 -24.672 1 90.06 125 ARG B O 1
ATOM 3292 N N . LYS B 1 126 ? -3.791 -13.18 -24.359 1 88.38 126 LYS B N 1
ATOM 3293 C CA . LYS B 1 126 ? -3.209 -12.891 -25.672 1 88.38 126 LYS B CA 1
ATOM 3294 C C . LYS B 1 126 ? -1.691 -13.047 -25.641 1 88.38 126 LYS B C 1
ATOM 3296 O O . LYS B 1 126 ? -1.084 -13.445 -26.641 1 88.38 126 LYS B O 1
ATOM 3301 N N . GLN B 1 127 ? -1.153 -12.727 -24.547 1 87.62 127 GLN B N 1
ATOM 3302 C CA . GLN B 1 127 ? 0.292 -12.781 -24.359 1 87.62 127 GLN B CA 1
ATOM 3303 C C . GLN B 1 127 ? 0.646 -13.469 -23.031 1 87.62 127 GLN B C 1
ATOM 3305 O O . GLN B 1 127 ? 1.029 -12.805 -22.062 1 87.62 127 GLN B O 1
ATOM 3310 N N . PRO B 1 128 ? 0.766 -14.688 -23.078 1 84.44 128 PRO B N 1
ATOM 3311 C CA . PRO B 1 128 ? 0.99 -15.438 -21.828 1 84.44 128 PRO B CA 1
ATOM 3312 C C . PRO B 1 128 ? 2.398 -15.25 -21.281 1 84.44 128 PRO B C 1
ATOM 3314 O O . PRO B 1 128 ? 2.625 -15.445 -20.078 1 84.44 128 PRO B O 1
ATOM 3317 N N . GLN B 1 129 ? 3.305 -14.891 -22.172 1 83.44 129 GLN B N 1
ATOM 3318 C CA . GLN B 1 129 ? 4.688 -14.719 -21.734 1 83.44 129 GLN B CA 1
ATOM 3319 C C . GLN B 1 129 ? 4.949 -13.281 -21.312 1 83.44 129 GLN B C 1
ATOM 3321 O O . GLN B 1 129 ? 5.832 -12.609 -21.844 1 83.44 129 GLN B O 1
ATOM 3326 N N . LEU B 1 130 ? 4.18 -12.844 -20.328 1 87.62 130 LEU B N 1
ATOM 3327 C CA . LEU B 1 130 ? 4.281 -11.484 -19.812 1 87.62 130 LEU B CA 1
ATOM 3328 C C . LEU B 1 130 ? 4.336 -11.477 -18.297 1 87.62 130 LEU B C 1
ATOM 3330 O O . LEU B 1 130 ? 3.414 -11.969 -17.641 1 87.62 130 LEU B O 1
ATOM 3334 N N . ALA B 1 131 ? 5.484 -11.016 -17.828 1 87.12 131 ALA B N 1
ATOM 3335 C CA . ALA B 1 131 ? 5.578 -10.781 -16.391 1 87.12 131 ALA B CA 1
ATOM 3336 C C . ALA B 1 131 ? 4.996 -9.422 -16.016 1 87.12 131 ALA B C 1
ATOM 3338 O O . ALA B 1 131 ? 5.242 -8.43 -16.703 1 87.12 131 ALA B O 1
ATOM 3339 N N . VAL B 1 132 ? 4.168 -9.422 -14.984 1 92.62 132 VAL B N 1
ATOM 3340 C CA . VAL B 1 132 ? 3.504 -8.18 -14.609 1 92.62 132 VAL B CA 1
ATOM 3341 C C . VAL B 1 132 ? 3.721 -7.898 -13.125 1 92.62 132 VAL B C 1
ATOM 3343 O O . VAL B 1 132 ? 3.549 -8.789 -12.289 1 92.62 132 VAL B O 1
ATOM 3346 N N . GLU B 1 133 ? 4.168 -6.734 -12.82 1 92.31 133 GLU B N 1
ATOM 3347 C CA . GLU B 1 133 ? 4.184 -6.223 -11.453 1 92.31 133 GLU B CA 1
ATOM 3348 C C . GLU B 1 133 ? 3.051 -5.23 -11.219 1 92.31 133 GLU B C 1
ATOM 3350 O O . GLU B 1 133 ? 2.873 -4.289 -12 1 92.31 133 GLU B O 1
ATOM 3355 N N . ILE B 1 134 ? 2.291 -5.465 -10.188 1 96.56 134 ILE B N 1
ATOM 3356 C CA . ILE B 1 134 ? 1.133 -4.629 -9.883 1 96.56 134 ILE B CA 1
ATOM 3357 C C . ILE B 1 134 ? 1.33 -3.947 -8.531 1 96.56 134 ILE B C 1
ATOM 3359 O O . ILE B 1 134 ? 1.599 -4.609 -7.523 1 96.56 134 ILE B O 1
ATOM 3363 N N . ALA B 1 135 ? 1.173 -2.688 -8.492 1 94.31 135 ALA B N 1
ATOM 3364 C CA . ALA B 1 135 ? 1.22 -1.916 -7.25 1 94.31 135 ALA B CA 1
ATOM 3365 C C . ALA B 1 135 ? -0.121 -1.243 -6.973 1 94.31 135 ALA B C 1
ATOM 3367 O O . ALA B 1 135 ? -0.719 -0.643 -7.867 1 94.31 135 ALA B O 1
ATOM 3368 N N . GLU B 1 136 ? -0.599 -1.38 -5.746 1 95.12 136 GLU B N 1
ATOM 3369 C CA . GLU B 1 136 ? -1.757 -0.632 -5.266 1 95.12 136 GLU B CA 1
ATOM 3370 C C . GLU B 1 136 ? -1.337 0.489 -4.32 1 95.12 136 GLU B C 1
ATOM 3372 O O . GLU B 1 136 ? -0.696 0.237 -3.297 1 95.12 136 GLU B O 1
ATOM 3377 N N . ASN B 1 137 ? -1.706 1.698 -4.723 1 92.69 137 ASN B N 1
ATOM 3378 C CA . ASN B 1 137 ? -1.337 2.846 -3.9 1 92.69 137 ASN B CA 1
ATOM 3379 C C . ASN B 1 137 ? -2.182 4.07 -4.234 1 92.69 137 ASN B C 1
ATOM 3381 O O . ASN B 1 137 ? -3.117 3.986 -5.031 1 92.69 137 ASN B O 1
ATOM 3385 N N . THR B 1 138 ? -1.853 5.188 -3.574 1 90.06 138 THR B N 1
ATOM 3386 C CA . THR B 1 138 ? -2.492 6.461 -3.879 1 90.06 138 THR B CA 1
ATOM 3387 C C . THR B 1 138 ? -1.937 7.051 -5.172 1 90.06 138 THR B C 1
ATOM 3389 O O . THR B 1 138 ? -0.826 6.715 -5.586 1 90.06 138 THR B O 1
ATOM 3392 N N . SER B 1 139 ? -2.689 7.984 -5.73 1 90.69 139 SER B N 1
ATOM 3393 C CA . SER B 1 139 ? -2.248 8.633 -6.961 1 90.69 139 SER B CA 1
ATOM 3394 C C . SER B 1 139 ? -0.906 9.328 -6.766 1 90.69 139 SER B C 1
ATOM 3396 O O . SER B 1 139 ? -0.013 9.219 -7.609 1 90.69 139 SER B O 1
ATOM 3398 N N . ALA B 1 140 ? -0.781 10.055 -5.691 1 83.19 140 ALA B N 1
ATOM 3399 C CA . ALA B 1 140 ? 0.457 10.789 -5.434 1 83.19 140 ALA B CA 1
ATOM 3400 C C . ALA B 1 140 ? 1.657 9.844 -5.422 1 83.19 140 ALA B C 1
ATOM 3402 O O . ALA B 1 140 ? 2.682 10.125 -6.047 1 83.19 140 ALA B O 1
ATOM 3403 N N . ASN B 1 141 ? 1.525 8.742 -4.746 1 84.06 141 ASN B N 1
ATOM 3404 C CA . ASN B 1 141 ? 2.613 7.777 -4.652 1 84.06 141 ASN B CA 1
ATOM 3405 C C . ASN B 1 141 ? 2.871 7.094 -5.992 1 84.06 141 ASN B C 1
ATOM 3407 O O . ASN B 1 141 ? 4.023 6.84 -6.355 1 84.06 141 ASN B O 1
ATOM 3411 N N . LEU B 1 142 ? 1.834 6.754 -6.672 1 91.75 142 LEU B N 1
ATOM 3412 C CA . LEU B 1 142 ? 1.976 6.105 -7.969 1 91.75 142 LEU B CA 1
ATOM 3413 C C . LEU B 1 142 ? 2.682 7.02 -8.961 1 91.75 142 LEU B C 1
ATOM 3415 O O . LEU B 1 142 ? 3.537 6.57 -9.727 1 91.75 142 LEU B O 1
ATOM 3419 N N . LEU B 1 143 ? 2.344 8.281 -8.938 1 86.12 143 LEU B N 1
ATOM 3420 C CA . LEU B 1 143 ? 2.965 9.234 -9.844 1 86.12 143 LEU B CA 1
ATOM 3421 C C . LEU B 1 143 ? 4.438 9.43 -9.5 1 86.12 143 LEU B C 1
ATOM 3423 O O . LEU B 1 143 ? 5.273 9.57 -10.398 1 86.12 143 LEU B O 1
ATOM 3427 N N . ALA B 1 144 ? 4.688 9.438 -8.219 1 78.19 144 ALA B N 1
ATOM 3428 C CA . ALA B 1 144 ? 6.086 9.492 -7.801 1 78.19 144 ALA B CA 1
ATOM 3429 C C . ALA B 1 144 ? 6.863 8.289 -8.336 1 78.19 144 ALA B C 1
ATOM 3431 O O . ALA B 1 144 ? 7.988 8.438 -8.82 1 78.19 144 ALA B O 1
ATOM 3432 N N . GLN B 1 145 ? 6.293 7.129 -8.258 1 82.5 145 GLN B N 1
ATOM 3433 C CA . GLN B 1 145 ? 6.926 5.914 -8.773 1 82.5 145 GLN B CA 1
ATOM 3434 C C . GLN B 1 145 ? 7.078 5.973 -10.289 1 82.5 145 GLN B C 1
ATOM 3436 O O . GLN B 1 145 ? 8.055 5.461 -10.836 1 82.5 145 GLN B O 1
ATOM 3441 N N . LEU B 1 146 ? 6.117 6.547 -10.898 1 83.44 146 LEU B N 1
ATOM 3442 C CA . LEU B 1 146 ? 6.184 6.742 -12.344 1 83.44 146 LEU B CA 1
ATOM 3443 C C . LEU B 1 146 ? 7.348 7.656 -12.711 1 83.44 146 LEU B C 1
ATOM 3445 O O . LEU B 1 146 ? 8.094 7.363 -13.648 1 83.44 146 LEU B O 1
ATOM 3449 N N . ASP B 1 147 ? 7.457 8.695 -11.953 1 73.62 147 ASP B N 1
ATOM 3450 C CA . ASP B 1 147 ? 8.531 9.656 -12.188 1 73.62 147 ASP B CA 1
ATOM 3451 C C . ASP B 1 147 ? 9.898 9.008 -11.992 1 73.62 147 ASP B C 1
ATOM 3453 O O . ASP B 1 147 ? 10.852 9.352 -12.695 1 73.62 147 ASP B O 1
ATOM 3457 N N . GLU B 1 148 ? 9.914 8.125 -11.031 1 67.12 148 GLU B N 1
ATOM 3458 C CA . GLU B 1 148 ? 11.164 7.441 -10.711 1 67.12 148 GLU B CA 1
ATOM 3459 C C . GLU B 1 148 ? 11.445 6.32 -11.703 1 67.12 148 GLU B C 1
ATOM 3461 O O . GLU B 1 148 ? 12.5 5.684 -11.648 1 67.12 148 GLU B O 1
ATOM 3466 N N . GLY B 1 149 ? 10.508 6.047 -12.5 1 71.5 149 GLY B N 1
ATOM 3467 C CA . GLY B 1 149 ? 10.68 5.004 -13.492 1 71.5 149 GLY B CA 1
ATOM 3468 C C . GLY B 1 149 ? 10.398 3.613 -12.961 1 71.5 149 GLY B C 1
ATOM 3469 O O . GLY B 1 149 ? 10.734 2.615 -13.602 1 71.5 149 GLY B O 1
ATOM 3470 N N . ARG B 1 150 ? 9.797 3.51 -11.859 1 76.12 150 ARG B N 1
ATOM 3471 C CA . ARG B 1 150 ? 9.484 2.227 -11.234 1 76.12 150 ARG B CA 1
ATOM 3472 C C . ARG B 1 150 ? 8.203 1.633 -11.812 1 76.12 150 ARG B C 1
ATOM 3474 O O . ARG B 1 150 ? 7.977 0.425 -11.727 1 76.12 150 ARG B O 1
ATOM 3481 N N . LEU B 1 151 ? 7.402 2.48 -12.422 1 87.62 151 LEU B N 1
ATOM 3482 C CA . LEU B 1 151 ? 6.184 2.059 -13.102 1 87.62 151 LEU B CA 1
ATOM 3483 C C . LEU B 1 151 ? 6.211 2.465 -14.57 1 87.62 151 LEU B C 1
ATOM 3485 O O . LEU B 1 151 ? 6.715 3.537 -14.914 1 87.62 151 LEU B O 1
ATOM 3489 N N . ASP B 1 152 ? 5.66 1.603 -15.359 1 85.44 152 ASP B N 1
ATOM 3490 C CA . ASP B 1 152 ? 5.484 1.934 -16.766 1 85.44 152 ASP B CA 1
ATOM 3491 C C . ASP B 1 152 ? 4.211 2.748 -16.984 1 85.44 152 ASP B C 1
ATOM 3493 O O . ASP B 1 152 ? 4.16 3.602 -17.875 1 85.44 152 ASP B O 1
ATOM 3497 N N . LEU B 1 153 ? 3.201 2.324 -16.234 1 93.12 153 LEU B N 1
ATOM 3498 C CA . LEU B 1 153 ? 1.873 2.922 -16.312 1 93.12 153 LEU B CA 1
ATOM 3499 C C . LEU B 1 153 ? 1.226 2.992 -14.938 1 93.12 153 LEU B C 1
ATOM 3501 O O . LEU B 1 153 ? 1.511 2.162 -14.07 1 93.12 153 LEU B O 1
ATOM 3505 N N . ALA B 1 154 ? 0.448 4.008 -14.836 1 95.5 154 ALA B N 1
ATOM 3506 C CA . ALA B 1 154 ? -0.381 4.09 -13.633 1 95.5 154 ALA B CA 1
ATOM 3507 C C . ALA B 1 154 ? -1.833 4.395 -13.992 1 95.5 154 ALA B C 1
ATOM 3509 O O . ALA B 1 154 ? -2.104 5.176 -14.906 1 95.5 154 ALA B O 1
ATOM 3510 N N . ILE B 1 155 ? -2.715 3.701 -13.375 1 97.38 155 ILE B N 1
ATOM 3511 C CA . ILE B 1 155 ? -4.129 4.051 -13.461 1 97.38 155 ILE B CA 1
ATOM 3512 C C . ILE B 1 155 ? -4.539 4.852 -12.227 1 97.38 155 ILE B C 1
ATOM 3514 O O . ILE B 1 155 ? -4.859 4.273 -11.188 1 97.38 155 ILE B O 1
ATOM 3518 N N . CYS B 1 156 ? -4.566 6.133 -12.422 1 95.38 156 CYS B N 1
ATOM 3519 C CA . CYS B 1 156 ? -4.766 7.039 -11.297 1 95.38 156 CYS B CA 1
ATOM 3520 C C . CYS B 1 156 ? -5.199 8.414 -11.781 1 95.38 156 CYS B C 1
ATOM 3522 O O . CYS B 1 156 ? -5.746 8.555 -12.875 1 95.38 156 CYS B O 1
ATOM 3524 N N . ARG B 1 157 ? -5.098 9.359 -10.93 1 90.56 157 ARG B N 1
ATOM 3525 C CA . ARG B 1 157 ? -5.441 10.742 -11.234 1 90.56 157 ARG B CA 1
ATOM 3526 C C . ARG B 1 157 ? -4.188 11.594 -11.406 1 90.56 157 ARG B C 1
ATOM 3528 O O . ARG B 1 157 ? -3.398 11.742 -10.469 1 90.56 157 ARG B O 1
ATOM 3535 N N . PRO B 1 158 ? -4.035 12.188 -12.539 1 82.38 158 PRO B N 1
ATOM 3536 C CA . PRO B 1 158 ? -2.785 12.883 -12.859 1 82.38 158 PRO B CA 1
ATOM 3537 C C . PRO B 1 158 ? -2.613 14.172 -12.07 1 82.38 158 PRO B C 1
ATOM 3539 O O . PRO B 1 158 ? -1.485 14.625 -11.852 1 82.38 158 PRO B O 1
ATOM 3542 N N . GLY B 1 159 ? -3.66 14.812 -11.664 1 75.38 159 GLY B N 1
ATOM 3543 C CA . GLY B 1 159 ? -3.619 16.125 -11.031 1 75.38 159 GLY B CA 1
ATOM 3544 C C . GLY B 1 159 ? -2.906 16.109 -9.695 1 75.38 159 GLY B C 1
ATOM 3545 O O . GLY B 1 159 ? -2.594 17.172 -9.141 1 75.38 159 GLY B O 1
ATOM 3546 N N . LEU B 1 160 ? -2.535 15.039 -9.242 1 67.5 160 LEU B N 1
ATOM 3547 C CA . LEU B 1 160 ? -1.926 14.93 -7.922 1 67.5 160 LEU B CA 1
ATOM 3548 C C . LEU B 1 160 ? -0.415 14.75 -8.039 1 67.5 160 LEU B C 1
ATOM 3550 O O . LEU B 1 160 ? 0.271 14.586 -7.023 1 67.5 160 LEU B O 1
ATOM 3554 N N . GLY B 1 161 ? 0.022 14.789 -9.281 1 64.44 161 GLY B N 1
ATOM 3555 C CA . GLY B 1 161 ? 1.449 14.633 -9.516 1 64.44 161 GLY B CA 1
ATOM 3556 C C . GLY B 1 161 ? 2.209 15.945 -9.469 1 64.44 161 GLY B C 1
ATOM 3557 O O . GLY B 1 161 ? 1.604 17.016 -9.398 1 64.44 161 GLY B O 1
ATOM 3558 N N . ARG B 1 162 ? 3.496 15.836 -9.398 1 57.97 162 ARG B N 1
ATOM 3559 C CA . ARG B 1 162 ? 4.387 16.984 -9.32 1 57.97 162 ARG B CA 1
ATOM 3560 C C . ARG B 1 162 ? 4.504 17.688 -10.672 1 57.97 162 ARG B C 1
ATOM 3562 O O . ARG B 1 162 ? 4.652 18.906 -10.727 1 57.97 162 ARG B O 1
ATOM 3569 N N . ASN B 1 163 ? 4.5 16.891 -11.664 1 61.56 163 ASN B N 1
ATOM 3570 C CA . ASN B 1 163 ? 4.742 17.406 -13 1 61.56 163 ASN B CA 1
ATOM 3571 C C . ASN B 1 163 ? 3.645 16.984 -13.977 1 61.56 163 ASN B C 1
ATOM 3573 O O . ASN B 1 163 ? 3.881 16.172 -14.867 1 61.56 163 ASN B O 1
ATOM 3577 N N . ALA B 1 164 ? 2.568 17.594 -13.859 1 66.06 164 ALA B N 1
ATOM 3578 C CA . ALA B 1 164 ? 1.403 17.188 -14.633 1 66.06 164 ALA B CA 1
ATOM 3579 C C . ALA B 1 164 ? 1.684 17.281 -16.125 1 66.06 164 ALA B C 1
ATOM 3581 O O . ALA B 1 164 ? 1.189 16.469 -16.922 1 66.06 164 ALA B O 1
ATOM 3582 N N . ALA B 1 165 ? 2.494 18.188 -16.438 1 66.56 165 ALA B N 1
ATOM 3583 C CA . ALA B 1 165 ? 2.781 18.422 -17.859 1 66.56 165 ALA B CA 1
ATOM 3584 C C . ALA B 1 165 ? 3.621 17.281 -18.422 1 66.56 165 ALA B C 1
ATOM 3586 O O . ALA B 1 165 ? 3.689 17.109 -19.641 1 66.56 165 ALA B O 1
ATOM 3587 N N . GLU B 1 166 ? 4.098 16.547 -17.656 1 73.38 166 GLU B N 1
ATOM 3588 C CA . GLU B 1 166 ? 4.996 15.492 -18.109 1 73.38 166 GLU B CA 1
ATOM 3589 C C . GLU B 1 166 ? 4.262 14.164 -18.234 1 73.38 166 GLU B C 1
ATOM 3591 O O . GLU B 1 166 ? 4.855 13.148 -18.609 1 73.38 166 GLU B O 1
ATOM 3596 N N . TYR B 1 167 ? 2.99 14.305 -18.016 1 85.56 167 TYR B N 1
ATOM 3597 C CA . TYR B 1 167 ? 2.227 13.062 -18.047 1 85.56 167 TYR B CA 1
ATOM 3598 C C . TYR B 1 167 ? 1.295 13.031 -19.25 1 85.56 167 TYR B C 1
ATOM 3600 O O . TYR B 1 167 ? 0.694 14.047 -19.609 1 85.56 167 TYR B O 1
ATOM 3608 N N . GLY B 1 168 ? 1.252 11.969 -19.953 1 89.69 168 GLY B N 1
ATOM 3609 C CA . GLY B 1 168 ? 0.099 11.648 -20.781 1 89.69 168 GLY B CA 1
ATOM 3610 C C . GLY B 1 168 ? -1.065 11.086 -19.984 1 89.69 168 GLY B C 1
ATOM 3611 O O . GLY B 1 168 ? -0.865 10.352 -19.016 1 89.69 168 GLY B O 1
ATOM 3612 N N . PHE B 1 169 ? -2.213 11.461 -20.422 1 92.25 169 PHE B N 1
ATOM 3613 C CA . PHE B 1 169 ? -3.396 11.039 -19.688 1 92.25 169 PHE B CA 1
ATOM 3614 C C . PHE B 1 169 ? -4.484 10.562 -20.641 1 92.25 169 PHE B C 1
ATOM 3616 O O . PHE B 1 169 ? -4.836 11.266 -21.594 1 92.25 169 PHE B O 1
ATOM 3623 N N . VAL B 1 170 ? -4.973 9.375 -20.422 1 93.44 170 VAL B N 1
ATOM 3624 C CA . VAL B 1 170 ? -6.145 8.844 -21.109 1 93.44 170 VAL B CA 1
ATOM 3625 C C . VAL B 1 170 ? -7.258 8.586 -20.094 1 93.44 170 VAL B C 1
ATOM 3627 O O . VAL B 1 170 ? -7.164 7.66 -19.281 1 93.44 170 VAL B O 1
ATOM 3630 N N . GLU B 1 171 ? -8.258 9.344 -20.203 1 93.38 171 GLU B N 1
ATOM 3631 C CA . GLU B 1 171 ? -9.367 9.211 -19.266 1 93.38 171 GLU B CA 1
ATOM 3632 C C . GLU B 1 171 ? -10.086 7.879 -19.453 1 93.38 171 GLU B C 1
ATOM 3634 O O . GLU B 1 171 ? -10.328 7.445 -20.578 1 93.38 171 GLU B O 1
ATOM 3639 N N . LEU B 1 172 ? -10.344 7.227 -18.375 1 93.62 172 LEU B N 1
ATOM 3640 C CA . LEU B 1 172 ? -11.109 5.984 -18.453 1 93.62 172 LEU B CA 1
ATOM 3641 C C . LEU B 1 172 ? -12.539 6.195 -17.969 1 93.62 172 LEU B C 1
ATOM 3643 O O . LEU B 1 172 ? -13.492 6.008 -18.734 1 93.62 172 LEU B O 1
ATOM 3647 N N . THR B 1 173 ? -12.711 6.516 -16.688 1 87.69 173 THR B N 1
ATOM 3648 C CA . THR B 1 173 ? -14.078 6.633 -16.188 1 87.69 173 THR B CA 1
ATOM 3649 C C . THR B 1 173 ? -14.109 7.453 -14.898 1 87.69 173 THR B C 1
ATOM 3651 O O . THR B 1 173 ? -13.07 7.695 -14.281 1 87.69 173 THR B O 1
ATOM 3654 N N . GLN B 1 174 ? -15.359 7.871 -14.617 1 88.69 174 GLN B N 1
ATOM 3655 C CA . GLN B 1 174 ? -15.617 8.445 -13.305 1 88.69 174 GLN B CA 1
ATOM 3656 C C . GLN B 1 174 ? -15.555 7.383 -12.211 1 88.69 174 GLN B C 1
ATOM 3658 O O . GLN B 1 174 ? -15.609 6.188 -12.5 1 88.69 174 GLN B O 1
ATOM 3663 N N . GLU B 1 175 ? -15.352 7.887 -11.031 1 89.56 175 GLU B N 1
ATOM 3664 C CA . GLU B 1 175 ? -15.273 6.969 -9.898 1 89.56 175 GLU B CA 1
ATOM 3665 C C . GLU B 1 175 ? -16.406 7.207 -8.906 1 89.56 175 GLU B C 1
ATOM 3667 O O . GLU B 1 175 ? -16.25 7.938 -7.93 1 89.56 175 GLU B O 1
ATOM 3672 N N . PRO B 1 176 ? -17.547 6.578 -9.195 1 91.88 176 PRO B N 1
ATOM 3673 C CA . PRO B 1 176 ? -18.609 6.672 -8.195 1 91.88 176 PRO B CA 1
ATOM 3674 C C . PRO B 1 176 ? -18.234 6.023 -6.863 1 91.88 176 PRO B C 1
ATOM 3676 O O . PRO B 1 176 ? -17.438 5.078 -6.836 1 91.88 176 PRO B O 1
ATOM 3679 N N . LEU B 1 177 ? -18.828 6.535 -5.832 1 93.81 177 LEU B N 1
ATOM 3680 C CA . LEU B 1 177 ? -18.547 6.059 -4.48 1 93.81 177 LEU B CA 1
ATOM 3681 C C . LEU B 1 177 ? -19.781 5.406 -3.867 1 93.81 177 LEU B C 1
ATOM 3683 O O . LEU B 1 177 ? -20.906 5.637 -4.328 1 93.81 177 LEU B O 1
ATOM 3687 N N . ALA B 1 178 ? -19.547 4.602 -2.936 1 95.06 178 ALA B N 1
ATOM 3688 C CA . ALA B 1 178 ? -20.609 3.959 -2.166 1 95.06 178 ALA B CA 1
ATOM 3689 C C . ALA B 1 178 ? -20.281 3.941 -0.677 1 95.06 178 ALA B C 1
ATOM 3691 O O . ALA B 1 178 ? -19.109 3.818 -0.296 1 95.06 178 ALA B O 1
ATOM 3692 N N . VAL B 1 179 ? -21.281 4.133 0.102 1 95.75 179 VAL B N 1
ATOM 3693 C CA . VAL B 1 179 ? -21.156 3.865 1.53 1 95.75 179 VAL B CA 1
ATOM 3694 C C . VAL B 1 179 ? -21.438 2.389 1.804 1 95.75 179 VAL B C 1
ATOM 3696 O O . VAL B 1 179 ? -22.453 1.848 1.361 1 95.75 179 VAL B O 1
ATOM 3699 N N . VAL B 1 180 ? -20.516 1.759 2.539 1 97.19 180 VAL B N 1
ATOM 3700 C CA . VAL B 1 180 ? -20.641 0.321 2.748 1 97.19 180 VAL B CA 1
ATOM 3701 C C . VAL B 1 180 ? -20.578 0.007 4.242 1 97.19 180 VAL B C 1
ATOM 3703 O O . VAL B 1 180 ? -20.078 0.811 5.027 1 97.19 180 VAL B O 1
ATOM 3706 N N . ALA B 1 181 ? -21.109 -1.11 4.559 1 97.69 181 ALA B N 1
ATOM 3707 C CA . ALA B 1 181 ? -21.094 -1.623 5.926 1 97.69 181 ALA B CA 1
ATOM 3708 C C . ALA B 1 181 ? -21.141 -3.148 5.941 1 97.69 181 ALA B C 1
ATOM 3710 O O . ALA B 1 181 ? -21.203 -3.783 4.883 1 97.69 181 ALA B O 1
ATOM 3711 N N . HIS B 1 182 ? -20.922 -3.645 7.129 1 96.75 182 HIS B N 1
ATOM 3712 C CA . HIS B 1 182 ? -21.141 -5.074 7.328 1 96.75 182 HIS B CA 1
ATOM 3713 C C . HIS B 1 182 ? -22.562 -5.473 6.977 1 96.75 182 HIS B C 1
ATOM 3715 O O . HIS B 1 182 ? -23.5 -4.695 7.184 1 96.75 182 HIS B O 1
ATOM 3721 N N . PRO B 1 183 ? -22.797 -6.715 6.48 1 95.31 183 PRO B N 1
ATOM 3722 C CA . PRO B 1 183 ? -24.156 -7.16 6.129 1 95.31 183 PRO B CA 1
ATOM 3723 C C . PRO B 1 183 ? -25.109 -7.164 7.324 1 95.31 183 PRO B C 1
ATOM 3725 O O . PRO B 1 183 ? -26.328 -7.059 7.148 1 95.31 183 PRO B O 1
ATOM 3728 N N . GLN B 1 184 ? -24.609 -7.207 8.469 1 95.5 184 GLN B N 1
ATOM 3729 C CA . GLN B 1 184 ? -25.438 -7.227 9.672 1 95.5 184 GLN B CA 1
ATOM 3730 C C . GLN B 1 184 ? -25.578 -5.828 10.266 1 95.5 184 GLN B C 1
ATOM 3732 O O . GLN B 1 184 ? -26.078 -5.672 11.383 1 95.5 184 GLN B O 1
ATOM 3737 N N . HIS B 1 185 ? -25.094 -4.867 9.57 1 96.25 185 HIS B N 1
ATOM 3738 C CA . HIS B 1 185 ? -25.266 -3.498 10.047 1 96.25 185 HIS B CA 1
ATOM 3739 C C . HIS B 1 185 ? -26.734 -3.156 10.242 1 96.25 185 HIS B C 1
ATOM 3741 O O . HIS B 1 185 ? -27.578 -3.547 9.438 1 96.25 185 HIS B O 1
ATOM 3747 N N . PRO B 1 186 ? -27.078 -2.354 11.227 1 95.12 186 PRO B N 1
ATOM 3748 C CA . PRO B 1 186 ? -28.484 -2.025 11.523 1 95.12 186 PRO B CA 1
ATOM 3749 C C . PRO B 1 186 ? -29.203 -1.374 10.344 1 95.12 186 PRO B C 1
ATOM 3751 O O . PRO B 1 186 ? -30.422 -1.522 10.203 1 95.12 186 PRO B O 1
ATOM 3754 N N . LEU B 1 187 ? -28.516 -0.733 9.602 1 95.38 187 LEU B N 1
ATOM 3755 C CA . LEU B 1 187 ? -29.125 -0.006 8.5 1 95.38 187 LEU B CA 1
ATOM 3756 C C . LEU B 1 187 ? -29 -0.784 7.195 1 95.38 187 LEU B C 1
ATOM 3758 O O . LEU B 1 187 ? -29.359 -0.274 6.129 1 95.38 187 LEU B O 1
ATOM 3762 N N . ALA B 1 188 ? -28.5 -1.996 7.473 1 93.5 188 ALA B N 1
ATOM 3763 C CA . ALA B 1 188 ? -28.406 -2.844 6.285 1 93.5 188 ALA B CA 1
ATOM 3764 C C . ALA B 1 188 ? -29.797 -3.137 5.715 1 93.5 188 ALA B C 1
ATOM 3766 O O . ALA B 1 188 ? -30.719 -3.469 6.453 1 93.5 188 ALA B O 1
ATOM 3767 N N . GLY B 1 189 ? -30.219 -2.842 4.531 1 90.62 189 GLY B N 1
ATOM 3768 C CA . GLY B 1 189 ? -31.5 -3.148 3.932 1 90.62 189 GLY B CA 1
ATOM 3769 C C . GLY B 1 189 ? -32.406 -1.937 3.809 1 90.62 189 GLY B C 1
ATOM 3770 O O . GLY B 1 189 ? -33.469 -2.012 3.199 1 90.62 189 GLY B O 1
ATOM 3771 N N . ALA B 1 190 ? -32.031 -0.924 4.582 1 92.06 190 ALA B N 1
ATOM 3772 C CA . ALA B 1 190 ? -32.812 0.302 4.43 1 92.06 190 ALA B CA 1
ATOM 3773 C C . ALA B 1 190 ? -32.906 0.708 2.961 1 92.06 190 ALA B C 1
ATOM 3775 O O . ALA B 1 190 ? -31.938 0.583 2.211 1 92.06 190 ALA B O 1
ATOM 3776 N N . ALA B 1 191 ? -34.031 1.159 2.537 1 89.69 191 ALA B N 1
ATOM 3777 C CA . ALA B 1 191 ? -34.281 1.448 1.128 1 89.69 191 ALA B CA 1
ATOM 3778 C C . ALA B 1 191 ? -33.75 2.816 0.739 1 89.69 191 ALA B C 1
ATOM 3780 O O . ALA B 1 191 ? -33.344 3.027 -0.409 1 89.69 191 ALA B O 1
ATOM 3781 N N . ALA B 1 192 ? -33.844 3.775 1.695 1 92.69 192 ALA B N 1
ATOM 3782 C CA . ALA B 1 192 ? -33.375 5.129 1.432 1 92.69 192 ALA B CA 1
ATOM 3783 C C . ALA B 1 192 ? -32.812 5.773 2.701 1 92.69 192 ALA B C 1
ATOM 3785 O O . ALA B 1 192 ? -33.469 5.762 3.746 1 92.69 192 ALA B O 1
ATOM 3786 N N . LEU B 1 193 ? -31.578 6.254 2.531 1 94.19 193 LEU B N 1
ATOM 3787 C CA . LEU B 1 193 ? -30.922 6.883 3.666 1 94.19 193 LEU B CA 1
ATOM 3788 C C . LEU B 1 193 ? -30.328 8.227 3.268 1 94.19 193 LEU B C 1
ATOM 3790 O O . LEU B 1 193 ? -30.016 8.453 2.096 1 94.19 193 LEU B O 1
ATOM 3794 N N . LYS B 1 194 ? -30.344 9.039 4.258 1 93.5 194 LYS B N 1
ATOM 3795 C CA . LYS B 1 194 ? -29.547 10.25 4.16 1 93.5 194 LYS B CA 1
ATOM 3796 C C . LYS B 1 194 ? -28.203 10.086 4.883 1 93.5 194 LYS B C 1
ATOM 3798 O O . LYS B 1 194 ? -28.094 9.305 5.828 1 93.5 194 LYS B O 1
ATOM 3803 N N . ILE B 1 195 ? -27.266 10.828 4.434 1 91.56 195 ILE B N 1
ATOM 3804 C CA . ILE B 1 195 ? -25.953 10.734 5.047 1 91.56 195 ILE B CA 1
ATOM 3805 C C . ILE B 1 195 ? -26.031 11.117 6.523 1 91.56 195 ILE B C 1
ATOM 3807 O O . ILE B 1 195 ? -25.281 10.602 7.352 1 91.56 195 ILE B O 1
ATOM 3811 N N . SER B 1 196 ? -27 11.961 6.887 1 91.81 196 SER B N 1
ATOM 3812 C CA . SER B 1 196 ? -27.203 12.391 8.266 1 91.81 196 SER B CA 1
ATOM 3813 C C . SER B 1 196 ? -27.641 11.227 9.148 1 91.81 196 SER B C 1
ATOM 3815 O O . SER B 1 196 ? -27.438 11.25 10.367 1 91.81 196 SER B O 1
ATOM 3817 N N . ASP B 1 197 ? -28.266 10.219 8.516 1 92.88 197 ASP B N 1
ATOM 3818 C CA . ASP B 1 197 ? -28.688 9.031 9.266 1 92.88 197 ASP B CA 1
ATOM 3819 C C . ASP B 1 197 ? -27.469 8.266 9.797 1 92.88 197 ASP B C 1
ATOM 3821 O O . ASP B 1 197 ? -27.609 7.418 10.68 1 92.88 197 ASP B O 1
ATOM 3825 N N . LEU B 1 198 ? -26.281 8.594 9.281 1 91.19 198 LEU B N 1
ATOM 3826 C CA . LEU B 1 198 ? -25.062 7.867 9.641 1 91.19 198 LEU B CA 1
ATOM 3827 C C . LEU B 1 198 ? -24.234 8.664 10.648 1 91.19 198 LEU B C 1
ATOM 3829 O O . LEU B 1 198 ? -23.125 8.266 11 1 91.19 198 LEU B O 1
ATOM 3833 N N . SER B 1 199 ? -24.781 9.719 11.156 1 88.06 199 SER B N 1
ATOM 3834 C CA . SER B 1 199 ? -24.047 10.656 12 1 88.06 199 SER B CA 1
ATOM 3835 C C . SER B 1 199 ? -23.594 10 13.297 1 88.06 199 SER B C 1
ATOM 3837 O O . SER B 1 199 ? -22.594 10.414 13.891 1 88.06 199 SER B O 1
ATOM 3839 N N . HIS B 1 200 ? -24.234 8.953 13.703 1 87.81 200 HIS B N 1
ATOM 3840 C CA . HIS B 1 200 ? -23.938 8.336 14.984 1 87.81 200 HIS B CA 1
ATOM 3841 C C . HIS B 1 200 ? -22.984 7.16 14.82 1 87.81 200 HIS B C 1
ATOM 3843 O O . HIS B 1 200 ? -22.547 6.57 15.812 1 87.81 200 HIS B O 1
ATOM 3849 N N . TYR B 1 201 ? -22.641 6.848 13.641 1 90.44 201 TYR B N 1
ATOM 3850 C CA . TYR B 1 201 ? -21.75 5.723 13.406 1 90.44 201 TYR B CA 1
ATOM 3851 C C . TYR B 1 201 ? -20.328 6.203 13.156 1 90.44 201 TYR B C 1
ATOM 3853 O O . TYR B 1 201 ? -20.109 7.328 12.695 1 90.44 201 TYR B O 1
ATOM 3861 N N . ARG B 1 202 ? -19.406 5.348 13.453 1 91 202 ARG B N 1
ATOM 3862 C CA . ARG B 1 202 ? -18 5.637 13.195 1 91 202 ARG B CA 1
ATOM 3863 C C . ARG B 1 202 ? -17.609 5.227 11.773 1 91 202 ARG B C 1
ATOM 3865 O O . ARG B 1 202 ? -18.156 4.27 11.227 1 91 202 ARG B O 1
ATOM 3872 N N . TRP B 1 203 ? -16.594 5.934 11.305 1 93.06 203 TRP B N 1
ATOM 3873 C CA . TRP B 1 203 ? -16.25 5.777 9.898 1 93.06 203 TRP B CA 1
ATOM 3874 C C . TRP B 1 203 ? -14.844 5.227 9.734 1 93.06 203 TRP B C 1
ATOM 3876 O O . TRP B 1 203 ? -13.938 5.602 10.477 1 93.06 203 TRP B O 1
ATOM 3886 N N . VAL B 1 204 ? -14.719 4.32 8.797 1 95.25 204 VAL B N 1
ATOM 3887 C CA . VAL B 1 204 ? -13.43 4.055 8.164 1 95.25 204 VAL B CA 1
ATOM 3888 C C . VAL B 1 204 ? -13.25 4.965 6.953 1 95.25 204 VAL B C 1
ATOM 3890 O O . VAL B 1 204 ? -14.023 4.898 6 1 95.25 204 VAL B O 1
ATOM 3893 N N . VAL B 1 205 ? -12.25 5.816 7.023 1 92.5 205 VAL B N 1
ATOM 3894 C CA . VAL B 1 205 ? -12.109 6.82 5.973 1 92.5 205 VAL B CA 1
ATOM 3895 C C . VAL B 1 205 ? -10.688 6.801 5.422 1 92.5 205 VAL B C 1
ATOM 3897 O O . VAL B 1 205 ? -9.773 6.262 6.055 1 92.5 205 VAL B O 1
ATOM 3900 N N . TYR B 1 206 ? -10.562 7.379 4.273 1 90.19 206 TYR B N 1
ATOM 3901 C CA . TYR B 1 206 ? -9.234 7.586 3.717 1 90.19 206 TYR B CA 1
ATOM 3902 C C . TYR B 1 206 ? -8.492 8.688 4.469 1 90.19 206 TYR B C 1
ATOM 3904 O O . TYR B 1 206 ? -9.109 9.547 5.094 1 90.19 206 TYR B O 1
ATOM 3912 N N . PRO B 1 207 ? -7.223 8.711 4.359 1 82.25 207 PRO B N 1
ATOM 3913 C CA . PRO B 1 207 ? -6.465 9.805 4.973 1 82.25 207 PRO B CA 1
ATOM 3914 C C . PRO B 1 207 ? -6.824 11.172 4.391 1 82.25 207 PRO B C 1
ATOM 3916 O O . PRO B 1 207 ? -7.289 11.258 3.252 1 82.25 207 PRO B O 1
ATOM 3919 N N . ALA B 1 208 ? -6.715 12.32 5.121 1 69.12 208 ALA B N 1
ATOM 3920 C CA . ALA B 1 208 ? -7.258 13.664 4.93 1 69.12 208 ALA B CA 1
ATOM 3921 C C . ALA B 1 208 ? -6.891 14.211 3.551 1 69.12 208 ALA B C 1
ATOM 3923 O O . ALA B 1 208 ? -7.652 14.984 2.961 1 69.12 208 ALA B O 1
ATOM 3924 N N . ASN B 1 209 ? -5.82 13.867 2.861 1 67.88 209 ASN B N 1
ATOM 3925 C CA . ASN B 1 209 ? -5.398 14.516 1.623 1 67.88 209 ASN B CA 1
ATOM 3926 C C . ASN B 1 209 ? -5.77 13.68 0.399 1 67.88 209 ASN B C 1
ATOM 3928 O O . ASN B 1 209 ? -5.508 14.086 -0.735 1 67.88 209 ASN B O 1
ATOM 3932 N N . MET B 1 210 ? -6.609 12.828 0.663 1 80.31 210 MET B N 1
ATOM 3933 C CA . MET B 1 210 ? -7.012 11.992 -0.465 1 80.31 210 MET B CA 1
ATOM 3934 C C . MET B 1 210 ? -8.367 12.43 -1.007 1 80.31 210 MET B C 1
ATOM 3936 O O . MET B 1 210 ? -9.25 12.812 -0.24 1 80.31 210 MET B O 1
ATOM 3940 N N . PRO B 1 211 ? -8.578 12.406 -2.305 1 82.12 211 PRO B N 1
ATOM 3941 C CA . PRO B 1 211 ? -9.82 12.859 -2.934 1 82.12 211 PRO B CA 1
ATOM 3942 C C . PRO B 1 211 ? -11.062 12.203 -2.334 1 82.12 211 PRO B C 1
ATOM 3944 O O . PRO B 1 211 ? -12.078 12.867 -2.131 1 82.12 211 PRO B O 1
ATOM 3947 N N . MET B 1 212 ? -10.984 11.016 -1.982 1 85.81 212 MET B N 1
ATOM 3948 C CA . MET B 1 212 ? -12.141 10.305 -1.44 1 85.81 212 MET B CA 1
ATOM 3949 C C . MET B 1 212 ? -12.531 10.859 -0.074 1 85.81 212 MET B C 1
ATOM 3951 O O . MET B 1 212 ? -13.711 10.93 0.258 1 85.81 212 MET B O 1
ATOM 3955 N N . ARG B 1 213 ? -11.539 11.195 0.668 1 86.38 213 ARG B N 1
ATOM 3956 C CA . ARG B 1 213 ? -11.789 11.812 1.968 1 86.38 213 ARG B CA 1
ATOM 3957 C C . ARG B 1 213 ? -12.477 13.164 1.81 1 86.38 213 ARG B C 1
ATOM 3959 O O . ARG B 1 213 ? -13.461 13.453 2.498 1 86.38 213 ARG B O 1
ATOM 3966 N N . GLN B 1 214 ? -11.961 13.914 0.895 1 81.31 214 GLN B N 1
ATOM 3967 C CA . GLN B 1 214 ? -12.523 15.242 0.64 1 81.31 214 GLN B CA 1
ATOM 3968 C C . GLN B 1 214 ? -13.969 15.141 0.161 1 81.31 214 GLN B C 1
ATOM 3970 O O . GLN B 1 214 ? -14.812 15.961 0.543 1 81.31 214 GLN B O 1
ATOM 3975 N N . ALA B 1 215 ? -14.164 14.211 -0.668 1 84.75 215 ALA B N 1
ATOM 3976 C CA . ALA B 1 215 ? -15.523 14.008 -1.174 1 84.75 215 ALA B CA 1
ATOM 3977 C C . ALA B 1 215 ? -16.484 13.688 -0.038 1 84.75 215 ALA B C 1
ATOM 3979 O O . ALA B 1 215 ? -17.594 14.219 0.008 1 84.75 215 ALA B O 1
ATOM 3980 N N . LEU B 1 216 ? -16.094 12.859 0.833 1 86.81 216 LEU B N 1
ATOM 3981 C CA . LEU B 1 216 ? -16.922 12.5 1.979 1 86.81 216 LEU B CA 1
ATOM 3982 C C . LEU B 1 216 ? -17.156 13.711 2.877 1 86.81 216 LEU B C 1
ATOM 3984 O O . LEU B 1 216 ? -18.281 13.961 3.303 1 86.81 216 LEU B O 1
ATOM 3988 N N . GLU B 1 217 ? -16.125 14.406 3.098 1 83.69 217 GLU B N 1
ATOM 3989 C CA . GLU B 1 217 ? -16.234 15.562 3.979 1 83.69 217 GLU B CA 1
ATOM 3990 C C . GLU B 1 217 ? -17.172 16.625 3.395 1 83.69 217 GLU B C 1
ATOM 3992 O O . GLU B 1 217 ? -17.922 17.266 4.125 1 83.69 217 GLU B O 1
ATOM 3997 N N . ARG B 1 218 ? -17.031 16.797 2.141 1 83.5 218 ARG B N 1
ATOM 3998 C CA . ARG B 1 218 ? -17.922 17.734 1.462 1 83.5 218 ARG B CA 1
ATOM 3999 C C . ARG B 1 218 ? -19.375 17.328 1.641 1 83.5 218 ARG B C 1
ATOM 4001 O O . ARG B 1 218 ? -20.234 18.156 1.961 1 83.5 218 ARG B O 1
ATOM 4008 N N . GLU B 1 219 ? -19.656 16.047 1.482 1 85.19 219 GLU B N 1
ATOM 4009 C CA . GLU B 1 219 ? -21.016 15.539 1.622 1 85.19 219 GLU B CA 1
ATOM 4010 C C . GLU B 1 219 ? -21.516 15.703 3.051 1 85.19 219 GLU B C 1
ATOM 4012 O O . GLU B 1 219 ? -22.672 16.094 3.266 1 85.19 219 GLU B O 1
ATOM 4017 N N . LEU B 1 220 ? -20.703 15.414 3.945 1 86.25 220 LEU B N 1
ATOM 4018 C CA . LEU B 1 220 ? -21.078 15.531 5.352 1 86.25 220 LEU B CA 1
ATOM 4019 C C . LEU B 1 220 ? -21.328 16.984 5.73 1 86.25 220 LEU B C 1
ATOM 4021 O O . LEU B 1 220 ? -22.312 17.297 6.402 1 86.25 220 LEU B O 1
ATOM 4025 N N . SER B 1 221 ? -20.438 17.766 5.285 1 84 221 SER B N 1
ATOM 4026 C CA . SER B 1 221 ? -20.562 19.188 5.582 1 84 221 SER B CA 1
ATOM 4027 C C . SER B 1 221 ? -21.859 19.75 5.02 1 84 221 SER B C 1
ATOM 4029 O O . SER B 1 221 ? -22.562 20.516 5.695 1 84 221 SER B O 1
ATOM 4031 N N . GLU B 1 222 ? -22.141 19.469 3.863 1 86 222 GLU B N 1
ATOM 4032 C CA . GLU B 1 222 ? -23.359 19.938 3.197 1 86 222 GLU B CA 1
ATOM 4033 C C . GLU B 1 222 ? -24.609 19.438 3.906 1 86 222 GLU B C 1
ATOM 4035 O O . GLU B 1 222 ? -25.641 20.109 3.881 1 86 222 GLU B O 1
ATOM 4040 N N . ALA B 1 223 ? -24.484 18.297 4.527 1 86.75 223 ALA B N 1
ATOM 4041 C CA . ALA B 1 223 ? -25.609 17.734 5.254 1 86.75 223 ALA B CA 1
ATOM 4042 C C . ALA B 1 223 ? -25.656 18.25 6.691 1 86.75 223 ALA B C 1
ATOM 4044 O O . ALA B 1 223 ? -26.547 17.891 7.461 1 86.75 223 ALA B O 1
ATOM 4045 N N . GLY B 1 224 ? -24.656 18.969 7.074 1 85.12 224 GLY B N 1
ATOM 4046 C CA . GLY B 1 224 ? -24.594 19.5 8.422 1 85.12 224 GLY B CA 1
ATOM 4047 C C . GLY B 1 224 ? -24.125 18.5 9.453 1 85.12 224 GLY B C 1
ATOM 4048 O O . GLY B 1 224 ? -24.469 18.594 10.633 1 85.12 224 GLY B O 1
ATOM 4049 N N . VAL B 1 225 ? -23.531 17.531 8.945 1 83.75 225 VAL B N 1
ATOM 4050 C CA . VAL B 1 225 ? -23.031 16.469 9.82 1 83.75 225 VAL B CA 1
ATOM 4051 C C . VAL B 1 225 ? -21.531 16.656 10.039 1 83.75 225 VAL B C 1
ATOM 4053 O O . VAL B 1 225 ? -20.797 16.969 9.094 1 83.75 225 VAL B O 1
ATOM 4056 N N . GLU B 1 226 ? -21.141 16.547 11.25 1 78.69 226 GLU B N 1
ATOM 4057 C CA . GLU B 1 226 ? -19.719 16.656 11.547 1 78.69 226 GLU B CA 1
ATOM 4058 C C . GLU B 1 226 ? -18.984 15.352 11.227 1 78.69 226 GLU B C 1
ATOM 4060 O O . GLU B 1 226 ? -19.547 14.266 11.414 1 78.69 226 GLU B O 1
ATOM 4065 N N . VAL B 1 227 ? -17.781 15.617 10.758 1 71.62 227 VAL B N 1
ATOM 4066 C CA . VAL B 1 227 ? -16.953 14.445 10.516 1 71.62 227 VAL B CA 1
ATOM 4067 C C . VAL B 1 227 ? -16.578 13.781 11.836 1 71.62 227 VAL B C 1
ATOM 4069 O O . VAL B 1 227 ? -16.391 14.461 12.852 1 71.62 227 VAL B O 1
ATOM 4072 N N . SER B 1 228 ? -16.609 12.508 11.836 1 73.56 228 SER B N 1
ATOM 4073 C CA . SER B 1 228 ? -16.266 11.773 13.047 1 73.56 228 SER B CA 1
ATOM 4074 C C . SER B 1 228 ? -14.938 12.266 13.633 1 73.56 228 SER B C 1
ATOM 4076 O O . SER B 1 228 ? -13.969 12.477 12.898 1 73.56 228 SER B O 1
ATOM 4078 N N . ARG B 1 229 ? -15.008 12.539 14.875 1 73.62 229 ARG B N 1
ATOM 4079 C CA . ARG B 1 229 ? -13.852 13.062 15.586 1 73.62 229 ARG B CA 1
ATOM 4080 C C . ARG B 1 229 ? -12.75 12.016 15.703 1 73.62 229 ARG B C 1
ATOM 4082 O O . ARG B 1 229 ? -11.562 12.352 15.727 1 73.62 229 ARG B O 1
ATOM 4089 N N . TYR B 1 230 ? -13.156 10.781 15.781 1 83 230 TYR B N 1
ATOM 4090 C CA . TYR B 1 230 ? -12.18 9.727 16 1 83 230 TYR B CA 1
ATOM 4091 C C . TYR B 1 230 ? -12.297 8.648 14.938 1 83 230 TYR B C 1
ATOM 4093 O O . TYR B 1 230 ? -12.617 7.496 15.242 1 83 230 TYR B O 1
ATOM 4101 N N . PRO B 1 231 ? -11.883 8.977 13.719 1 86.69 231 PRO B N 1
ATOM 4102 C CA . PRO B 1 231 ? -12.039 8.031 12.609 1 86.69 231 PRO B CA 1
ATOM 4103 C C . PRO B 1 231 ? -10.914 6.996 12.562 1 86.69 231 PRO B C 1
ATOM 4105 O O . PRO B 1 231 ? -9.883 7.168 13.211 1 86.69 231 PRO B O 1
ATOM 4108 N N . LEU B 1 232 ? -11.211 5.887 11.938 1 93.38 232 LEU B N 1
ATOM 4109 C CA . LEU B 1 232 ? -10.188 4.965 11.445 1 93.38 232 LEU B CA 1
ATOM 4110 C C . LEU B 1 232 ? -9.766 5.328 10.031 1 93.38 232 LEU B C 1
ATOM 4112 O O . LEU B 1 232 ? -10.578 5.289 9.102 1 93.38 232 LEU B O 1
ATOM 4116 N N . GLU B 1 233 ? -8.508 5.707 9.906 1 92.69 233 GLU B N 1
ATOM 4117 C CA . GLU B 1 233 ? -8.016 6.164 8.609 1 92.69 233 GLU B CA 1
ATOM 4118 C C . GLU B 1 233 ? -7.117 5.117 7.961 1 92.69 233 GLU B C 1
ATOM 4120 O O . GLU B 1 233 ? -6.191 4.609 8.594 1 92.69 233 GLU B O 1
ATOM 4125 N N . THR B 1 234 ? -7.43 4.781 6.699 1 94.5 234 THR B N 1
ATOM 4126 C CA . THR B 1 234 ? -6.582 3.836 5.977 1 94.5 234 THR B CA 1
ATOM 4127 C C . THR B 1 234 ? -6.809 3.945 4.473 1 94.5 234 THR B C 1
ATOM 4129 O O . THR B 1 234 ? -7.906 4.289 4.027 1 94.5 234 THR B O 1
ATOM 4132 N N . PHE B 1 235 ? -5.762 3.678 3.75 1 90.31 235 PHE B N 1
ATOM 4133 C CA . PHE B 1 235 ? -5.934 3.559 2.309 1 90.31 235 PHE B CA 1
ATOM 4134 C C . PHE B 1 235 ? -5.848 2.1 1.872 1 90.31 235 PHE B C 1
ATOM 4136 O O . PHE B 1 235 ? -5.895 1.801 0.677 1 90.31 235 PHE B O 1
ATOM 4143 N N . SER B 1 236 ? -5.715 1.199 2.805 1 93.81 236 SER B N 1
ATOM 4144 C CA . SER B 1 236 ? -5.672 -0.23 2.512 1 93.81 236 SER B CA 1
ATOM 4145 C C . SER B 1 236 ? -7.078 -0.8 2.344 1 93.81 236 SER B C 1
ATOM 4147 O O . SER B 1 236 ? -7.898 -0.727 3.264 1 93.81 236 SER B O 1
ATOM 4149 N N . THR B 1 237 ? -7.266 -1.369 1.161 1 94.56 237 THR B N 1
ATOM 4150 C CA . THR B 1 237 ? -8.547 -2.021 0.894 1 94.56 237 THR B CA 1
ATOM 4151 C C . THR B 1 237 ? -8.75 -3.209 1.83 1 94.56 237 THR B C 1
ATOM 4153 O O . THR B 1 237 ? -9.852 -3.402 2.361 1 94.56 237 THR B O 1
ATOM 4156 N N . PHE B 1 238 ? -7.758 -3.916 2.045 1 94 238 PHE B N 1
ATOM 4157 C CA . PHE B 1 238 ? -7.824 -5.094 2.898 1 94 238 PHE B CA 1
ATOM 4158 C C . PHE B 1 238 ? -8.109 -4.703 4.344 1 94 238 PHE B C 1
ATOM 4160 O O . PHE B 1 238 ? -8.953 -5.316 5.004 1 94 238 PHE B O 1
ATOM 4167 N N . ALA B 1 239 ? -7.406 -3.68 4.855 1 95.94 239 ALA B N 1
ATOM 4168 C CA . ALA B 1 239 ? -7.68 -3.186 6.203 1 95.94 239 ALA B CA 1
ATOM 4169 C C . ALA B 1 239 ? -9.133 -2.748 6.344 1 95.94 239 ALA B C 1
ATOM 4171 O O . ALA B 1 239 ? -9.773 -3.02 7.359 1 95.94 239 ALA B O 1
ATOM 4172 N N . THR B 1 240 ? -9.625 -2.102 5.344 1 96.06 240 THR B N 1
ATOM 4173 C CA . THR B 1 240 ? -11 -1.632 5.363 1 96.06 240 THR B CA 1
ATOM 4174 C C . THR B 1 240 ? -11.969 -2.803 5.52 1 96.06 240 THR B C 1
ATOM 4176 O O . THR B 1 240 ? -12.852 -2.777 6.375 1 96.06 240 THR B O 1
ATOM 4179 N N . PHE B 1 241 ? -11.766 -3.838 4.754 1 94.88 241 PHE B N 1
ATOM 4180 C CA . PHE B 1 241 ? -12.617 -5.016 4.832 1 94.88 241 PHE B CA 1
ATOM 4181 C C . PHE B 1 241 ? -12.555 -5.637 6.223 1 94.88 241 PHE B C 1
ATOM 4183 O O . PHE B 1 241 ? -13.586 -5.965 6.809 1 94.88 241 PHE B O 1
ATOM 4190 N N . MET B 1 242 ? -11.414 -5.707 6.719 1 94.69 242 MET B N 1
ATOM 4191 C CA . MET B 1 242 ? -11.227 -6.379 8 1 94.69 242 MET B CA 1
ATOM 4192 C C . MET B 1 242 ? -11.867 -5.578 9.133 1 94.69 242 MET B C 1
ATOM 4194 O O . MET B 1 242 ? -12.461 -6.152 10.047 1 94.69 242 MET B O 1
ATOM 4198 N N . LEU B 1 243 ? -11.711 -4.301 9.07 1 96 243 LEU B N 1
ATOM 4199 C CA . LEU B 1 243 ? -12.281 -3.438 10.102 1 96 243 LEU B CA 1
ATOM 4200 C C . LEU B 1 243 ? -13.805 -3.549 10.117 1 96 243 LEU B C 1
ATOM 4202 O O . LEU B 1 243 ? -14.406 -3.676 11.188 1 96 243 LEU B O 1
ATOM 4206 N N . LEU B 1 244 ? -14.375 -3.52 8.938 1 95.81 244 LEU B N 1
ATOM 4207 C CA . LEU B 1 244 ? -15.828 -3.617 8.836 1 95.81 244 LEU B CA 1
ATOM 4208 C C . LEU B 1 244 ? -16.312 -4.98 9.312 1 95.81 244 LEU B C 1
ATOM 4210 O O . LEU B 1 244 ? -17.406 -5.09 9.883 1 95.81 244 LEU B O 1
ATOM 4214 N N . GLU B 1 245 ? -15.555 -5.945 9.047 1 92.56 245 GLU B N 1
ATOM 4215 C CA . GLU B 1 245 ? -15.898 -7.289 9.5 1 92.56 245 GLU B CA 1
ATOM 4216 C C . GLU B 1 245 ? -15.812 -7.395 11.023 1 92.56 245 GLU B C 1
ATOM 4218 O O . GLU B 1 245 ? -16.625 -8.07 11.648 1 92.56 245 GLU B O 1
ATOM 4223 N N . ASP B 1 246 ? -14.859 -6.785 11.57 1 93.12 246 ASP B N 1
ATOM 4224 C CA . ASP B 1 246 ? -14.602 -6.863 13 1 93.12 246 ASP B CA 1
ATOM 4225 C C . ASP B 1 246 ? -15.68 -6.121 13.789 1 93.12 246 ASP B C 1
ATOM 4227 O O . ASP B 1 246 ? -16.062 -6.547 14.883 1 93.12 246 ASP B O 1
ATOM 4231 N N . ASP B 1 247 ? -16.078 -4.98 13.328 1 94.31 247 ASP B N 1
ATOM 4232 C CA . ASP B 1 247 ? -17.094 -4.148 13.969 1 94.31 247 ASP B CA 1
ATOM 4233 C C . ASP B 1 247 ? -18.234 -3.85 13.008 1 94.31 247 ASP B C 1
ATOM 4235 O O . ASP B 1 247 ? -18.141 -2.939 12.18 1 94.31 247 ASP B O 1
ATOM 4239 N N . PRO B 1 248 ? -19.375 -4.48 13.18 1 94.75 248 PRO B N 1
ATOM 4240 C CA . PRO B 1 248 ? -20.5 -4.352 12.25 1 94.75 248 PRO B CA 1
ATOM 4241 C C . PRO B 1 248 ? -21.172 -2.98 12.312 1 94.75 248 PRO B C 1
ATOM 4243 O O . PRO B 1 248 ? -22.031 -2.67 11.484 1 94.75 248 PRO B O 1
ATOM 4246 N N . THR B 1 249 ? -20.766 -2.129 13.18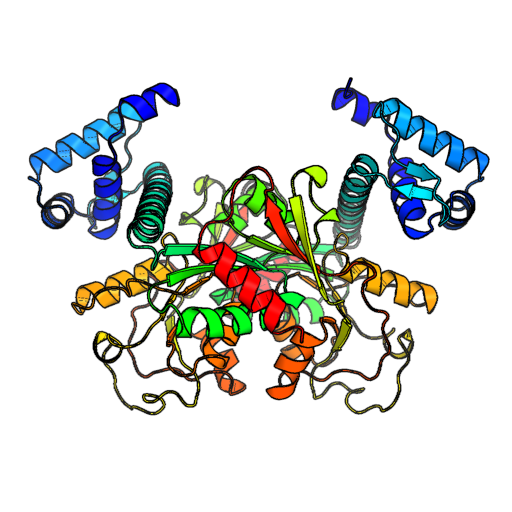8 1 93.62 249 THR B N 1
ATOM 4247 C CA . THR B 1 249 ? -21.391 -0.817 13.305 1 93.62 249 THR B CA 1
ATOM 4248 C C . THR B 1 249 ? -20.625 0.221 12.492 1 93.62 249 THR B C 1
ATOM 4250 O O . THR B 1 249 ? -21.109 1.34 12.289 1 93.62 249 THR B O 1
ATOM 4253 N N . LEU B 1 250 ? -19.5 -0.163 11.984 1 95.06 250 LEU B N 1
ATOM 4254 C CA . LEU B 1 250 ? -18.688 0.763 11.203 1 95.06 250 LEU B CA 1
ATOM 4255 C C . LEU B 1 250 ? -19.281 0.954 9.805 1 95.06 250 LEU B C 1
ATOM 4257 O O . LEU B 1 250 ? -19.922 0.052 9.273 1 95.06 250 LEU B O 1
ATOM 4261 N N . VAL B 1 251 ? -19.016 2.133 9.289 1 95.69 251 VAL B N 1
ATOM 4262 C CA . VAL B 1 251 ? -19.344 2.418 7.891 1 95.69 251 VAL B CA 1
ATOM 4263 C C . VAL B 1 251 ? -18.094 2.961 7.18 1 95.69 251 VAL B C 1
ATOM 4265 O O . VAL B 1 251 ? -17.188 3.49 7.824 1 95.69 251 VAL B O 1
ATOM 4268 N N . ALA B 1 252 ? -18.047 2.74 5.875 1 96.06 252 ALA B N 1
ATOM 4269 C CA . ALA B 1 252 ? -16.922 3.227 5.078 1 96.06 252 ALA B CA 1
ATOM 4270 C C . ALA B 1 252 ? -17.391 3.75 3.727 1 96.06 252 ALA B C 1
ATOM 4272 O O . ALA B 1 252 ? -18.484 3.4 3.262 1 96.06 252 ALA B O 1
ATOM 4273 N N . VAL B 1 253 ? -16.609 4.656 3.164 1 93.69 253 VAL B N 1
ATOM 4274 C CA . VAL B 1 253 ? -16.812 5.082 1.781 1 93.69 253 VAL B CA 1
ATOM 4275 C C . VAL B 1 253 ? -15.727 4.469 0.894 1 93.69 253 VAL B C 1
ATOM 4277 O O . VAL B 1 253 ? -14.531 4.621 1.164 1 93.69 253 VAL B O 1
ATOM 4280 N N . ILE B 1 254 ? -16.172 3.752 -0.133 1 95.06 254 ILE B N 1
ATOM 4281 C CA . ILE B 1 254 ? -15.227 3.145 -1.062 1 95.06 254 ILE B CA 1
ATOM 4282 C C . ILE B 1 254 ? -15.75 3.279 -2.49 1 95.06 254 ILE B C 1
ATOM 4284 O O . ILE B 1 254 ? -16.922 3.592 -2.703 1 95.06 254 ILE B O 1
ATOM 4288 N N . PRO B 1 255 ? -14.867 3.1 -3.471 1 94.62 255 PRO B N 1
ATOM 4289 C CA . PRO B 1 255 ? -15.352 3.1 -4.855 1 94.62 255 PRO B CA 1
ATOM 4290 C C . PRO B 1 255 ? -16.422 2.039 -5.105 1 94.62 255 PRO B C 1
ATOM 4292 O O . PRO B 1 255 ? -16.312 0.92 -4.594 1 94.62 255 PRO B O 1
ATOM 4295 N N . ARG B 1 256 ? -17.391 2.371 -5.91 1 94.88 256 ARG B N 1
ATOM 4296 C CA . ARG B 1 256 ? -18.516 1.488 -6.172 1 94.88 256 ARG B CA 1
ATOM 4297 C C . ARG B 1 256 ? -18.062 0.172 -6.789 1 94.88 256 ARG B C 1
ATOM 4299 O O . ARG B 1 256 ? -18.625 -0.885 -6.508 1 94.88 256 ARG B O 1
ATOM 4306 N N . ALA B 1 257 ? -17.094 0.24 -7.652 1 93.69 257 ALA B N 1
ATOM 4307 C CA . ALA B 1 257 ? -16.594 -0.971 -8.297 1 93.69 257 ALA B CA 1
ATOM 4308 C C . ALA B 1 257 ? -16.031 -1.95 -7.266 1 93.69 257 ALA B C 1
ATOM 4310 O O . ALA B 1 257 ? -16.172 -3.166 -7.418 1 93.69 257 ALA B O 1
ATOM 4311 N N . VAL B 1 258 ? -15.406 -1.456 -6.242 1 95 258 VAL B N 1
ATOM 4312 C CA . VAL B 1 258 ? -14.844 -2.277 -5.176 1 95 258 VAL B CA 1
ATOM 4313 C C . VAL B 1 258 ? -15.969 -2.803 -4.281 1 95 258 VAL B C 1
ATOM 4315 O O . VAL B 1 258 ? -15.93 -3.957 -3.846 1 95 258 VAL B O 1
ATOM 4318 N N . ALA B 1 259 ? -16.922 -1.935 -4.043 1 95.75 259 ALA B N 1
ATOM 4319 C CA . ALA B 1 259 ? -18.078 -2.348 -3.26 1 95.75 259 ALA B CA 1
ATOM 4320 C C . ALA B 1 259 ? -18.797 -3.516 -3.926 1 95.75 259 ALA B C 1
ATOM 4322 O O . ALA B 1 259 ? -19.203 -4.473 -3.256 1 95.75 259 ALA B O 1
ATOM 4323 N N . ALA B 1 260 ? -18.969 -3.398 -5.215 1 94.12 260 ALA B N 1
ATOM 4324 C CA . ALA B 1 260 ? -19.641 -4.449 -5.969 1 94.12 260 ALA B CA 1
ATOM 4325 C C . ALA B 1 260 ? -18.922 -5.785 -5.82 1 94.12 260 ALA B C 1
ATOM 4327 O O . ALA B 1 260 ? -19.562 -6.824 -5.629 1 94.12 260 ALA B O 1
ATOM 4328 N N . PHE B 1 261 ? -17.656 -5.715 -5.887 1 90.31 261 PHE B N 1
ATOM 4329 C CA . PHE B 1 261 ? -16.844 -6.914 -5.699 1 90.31 261 PHE B CA 1
ATOM 4330 C C . PHE B 1 261 ? -17.094 -7.523 -4.324 1 90.31 261 PHE B C 1
ATOM 4332 O O . PHE B 1 261 ? -17.328 -8.727 -4.207 1 90.31 261 PHE B O 1
ATOM 4339 N N . ALA B 1 262 ? -17 -6.738 -3.305 1 92.25 262 ALA B N 1
ATOM 4340 C CA . ALA B 1 262 ? -17.141 -7.199 -1.928 1 92.25 262 ALA B CA 1
ATOM 4341 C C . ALA B 1 262 ? -18.562 -7.715 -1.669 1 92.25 262 ALA B C 1
ATOM 4343 O O . ALA B 1 262 ? -18.75 -8.688 -0.936 1 92.25 262 ALA B O 1
ATOM 4344 N N . GLU B 1 263 ? -19.516 -7.074 -2.293 1 93.19 263 GLU B N 1
ATOM 4345 C CA . GLU B 1 263 ? -20.922 -7.457 -2.111 1 93.19 263 GLU B CA 1
ATOM 4346 C C . GLU B 1 263 ? -21.203 -8.828 -2.721 1 93.19 263 GLU B C 1
ATOM 4348 O O . GLU B 1 263 ? -21.938 -9.633 -2.141 1 93.19 263 GLU B O 1
ATOM 4353 N N . GLN B 1 264 ? -20.719 -9.023 -3.846 1 88.56 264 GLN B N 1
ATOM 4354 C CA . GLN B 1 264 ? -20.938 -10.281 -4.555 1 88.56 264 GLN B CA 1
ATOM 4355 C C . GLN B 1 264 ? -20.438 -11.469 -3.729 1 88.56 264 GLN B C 1
ATOM 4357 O O . GLN B 1 264 ? -20.953 -12.578 -3.861 1 88.56 264 GLN B O 1
ATOM 4362 N N . ARG B 1 265 ? -19.609 -11.219 -2.779 1 86.81 265 ARG B N 1
ATOM 4363 C CA . ARG B 1 265 ? -19.031 -12.297 -1.987 1 86.81 265 ARG B CA 1
ATOM 4364 C C . ARG B 1 265 ? -19.531 -12.258 -0.551 1 86.81 265 ARG B C 1
ATOM 4366 O O . ARG B 1 265 ? -19.016 -12.961 0.317 1 86.81 265 ARG B O 1
ATOM 4373 N N . GLY B 1 266 ? -20.391 -11.352 -0.319 1 87.19 266 GLY B N 1
ATOM 4374 C CA . GLY B 1 266 ? -21.062 -11.289 0.976 1 87.19 266 GLY B CA 1
ATOM 4375 C C . GLY B 1 266 ? -20.203 -10.633 2.045 1 87.19 266 GLY B C 1
ATOM 4376 O O . GLY B 1 266 ? -20.469 -10.789 3.24 1 87.19 266 GLY B O 1
ATOM 4377 N N . LEU B 1 267 ? -19.203 -9.93 1.617 1 90.12 267 LEU B N 1
ATOM 4378 C CA . LEU B 1 267 ? -18.312 -9.289 2.568 1 90.12 267 LEU B CA 1
ATOM 4379 C C . LEU B 1 267 ? -18.938 -8.008 3.123 1 90.12 267 LEU B C 1
ATOM 4381 O O . LEU B 1 267 ? -18.781 -7.707 4.309 1 90.12 267 LEU B O 1
ATOM 4385 N N . LEU B 1 268 ? -19.562 -7.309 2.223 1 95.19 268 LEU B N 1
ATOM 4386 C CA . LEU B 1 268 ? -20.109 -6.004 2.57 1 95.19 268 LEU B CA 1
ATOM 4387 C C . LEU B 1 268 ? -21.469 -5.801 1.903 1 95.19 268 LEU B C 1
ATOM 4389 O O . LEU B 1 268 ? -21.875 -6.59 1.044 1 95.19 268 LEU B O 1
ATOM 4393 N N . VAL B 1 269 ? -22.156 -4.801 2.367 1 96.81 269 VAL B N 1
ATOM 4394 C CA . VAL B 1 269 ? -23.359 -4.316 1.7 1 96.81 269 VAL B CA 1
ATOM 4395 C C . VAL B 1 269 ? -23.266 -2.805 1.494 1 96.81 269 VAL B C 1
ATOM 4397 O O . VAL B 1 269 ? -22.656 -2.1 2.299 1 96.81 269 VAL B O 1
ATOM 4400 N N . SER B 1 270 ? -23.812 -2.395 0.385 1 96.75 270 SER B N 1
ATOM 4401 C CA . SER B 1 270 ? -23.922 -0.959 0.146 1 96.75 270 SER B CA 1
ATOM 4402 C C . SER B 1 270 ? -25.156 -0.381 0.821 1 96.75 270 SER B C 1
ATOM 4404 O O . SER B 1 270 ? -26.25 -0.95 0.722 1 96.75 270 SER B O 1
ATOM 4406 N N . LEU B 1 271 ? -24.938 0.68 1.534 1 96.69 271 LEU B N 1
ATOM 4407 C CA . LEU B 1 271 ? -26.062 1.398 2.107 1 96.69 271 LEU B CA 1
ATOM 4408 C C . LEU B 1 271 ? -26.688 2.34 1.082 1 96.69 271 LEU B C 1
ATOM 4410 O O . LEU B 1 271 ? -25.984 2.885 0.227 1 96.69 271 LEU B O 1
ATOM 4414 N N . ALA B 1 272 ? -27.969 2.543 1.137 1 94.81 272 ALA B N 1
ATOM 4415 C CA . ALA B 1 272 ? -28.703 3.334 0.155 1 94.81 272 ALA B CA 1
ATOM 4416 C C . ALA B 1 272 ? -28.547 4.828 0.418 1 94.81 272 ALA B C 1
ATOM 4418 O O . ALA B 1 272 ? -29.531 5.547 0.58 1 94.81 272 ALA B O 1
ATOM 4419 N N . VAL B 1 273 ? -27.312 5.238 0.434 1 93.56 273 VAL B N 1
ATOM 4420 C CA . VAL B 1 273 ? -26.969 6.645 0.602 1 93.56 273 VAL B CA 1
ATOM 4421 C C . VAL B 1 273 ? -26.406 7.199 -0.704 1 93.56 273 VAL B C 1
ATOM 4423 O O . VAL B 1 273 ? -25.406 6.691 -1.222 1 93.56 273 VAL B O 1
ATOM 4426 N N . PRO B 1 274 ? -27.062 8.172 -1.249 1 88.75 274 PRO B N 1
ATOM 4427 C CA . PRO B 1 274 ? -26.5 8.773 -2.461 1 88.75 274 PRO B CA 1
ATOM 4428 C C . PRO B 1 274 ? -25.25 9.586 -2.186 1 88.75 274 PRO B C 1
ATOM 4430 O O . PRO B 1 274 ? -25.203 10.375 -1.234 1 88.75 274 PRO B O 1
ATOM 4433 N N . LEU B 1 275 ? -24.234 9.344 -2.906 1 88.12 275 LEU B N 1
ATOM 4434 C CA . LEU B 1 275 ? -23 10.141 -2.875 1 88.12 275 LEU B CA 1
ATOM 4435 C C . LEU B 1 275 ? -22.641 10.625 -4.273 1 88.12 275 LEU B C 1
ATOM 4437 O O . LEU B 1 275 ? -22.797 9.891 -5.25 1 88.12 275 LEU B O 1
ATOM 4441 N N . ARG B 1 276 ? -22.188 11.852 -4.238 1 84 276 ARG B N 1
ATOM 4442 C CA . ARG B 1 276 ? -21.688 12.352 -5.512 1 84 276 ARG B CA 1
ATOM 4443 C C . ARG B 1 276 ? -20.375 11.68 -5.883 1 84 276 ARG B C 1
ATOM 4445 O O . ARG B 1 276 ? -19.562 11.352 -5.004 1 84 276 ARG B O 1
ATOM 4452 N N . ALA B 1 277 ? -20.188 11.5 -7.203 1 77.81 277 ALA B N 1
ATOM 4453 C CA . ALA B 1 277 ? -18.906 10.992 -7.699 1 77.81 277 ALA B CA 1
ATOM 4454 C C . ALA B 1 277 ? -17.781 12 -7.461 1 77.81 277 ALA B C 1
ATOM 4456 O O . ALA B 1 277 ? -18.047 13.172 -7.203 1 77.81 277 ALA B O 1
ATOM 4457 N N . LEU B 1 278 ? -16.594 11.336 -7.465 1 81.75 278 LEU B N 1
ATOM 4458 C CA . LEU B 1 278 ? -15.445 12.227 -7.43 1 81.75 278 LEU B CA 1
ATOM 4459 C C . LEU B 1 278 ? -15.43 13.133 -8.656 1 81.75 278 LEU B C 1
ATOM 4461 O O . LEU B 1 278 ? -15.82 12.719 -9.742 1 81.75 278 LEU B O 1
ATOM 4465 N N . SER B 1 279 ? -15.031 14.258 -8.414 1 73.38 279 SER B N 1
ATOM 4466 C CA . SER B 1 279 ? -15.062 15.273 -9.469 1 73.38 279 SER B CA 1
ATOM 4467 C C . SER B 1 279 ? -14.078 14.938 -10.586 1 73.38 279 SER B C 1
ATOM 4469 O O . SER B 1 279 ? -14.367 15.156 -11.766 1 73.38 279 SER B O 1
ATOM 4471 N N . GLU B 1 280 ? -13 14.367 -10.203 1 81.38 280 GLU B N 1
ATOM 4472 C CA . GLU B 1 280 ? -11.984 14.07 -11.203 1 81.38 280 GLU B CA 1
ATOM 4473 C C . GLU B 1 280 ? -11.984 12.586 -11.57 1 81.38 280 GLU B C 1
ATOM 4475 O O . GLU B 1 280 ? -11.938 11.727 -10.688 1 81.38 280 GLU B O 1
ATOM 4480 N N . PRO B 1 281 ? -12.078 12.367 -12.891 1 88.81 281 PRO B N 1
ATOM 4481 C CA . PRO B 1 281 ? -11.984 10.969 -13.328 1 88.81 281 PRO B CA 1
ATOM 4482 C C . PRO B 1 281 ? -10.578 10.398 -13.156 1 88.81 281 PRO B C 1
ATOM 4484 O O . PRO B 1 281 ? -9.617 11.148 -13 1 88.81 281 PRO B O 1
ATOM 4487 N N . PHE B 1 282 ? -10.531 9.102 -13.094 1 93.62 282 PHE B N 1
ATOM 4488 C CA . PHE B 1 282 ? -9.211 8.477 -13.172 1 93.62 282 PHE B CA 1
ATOM 4489 C C . PHE B 1 282 ? -8.961 7.938 -14.578 1 93.62 282 PHE B C 1
ATOM 4491 O O . PHE B 1 282 ? -9.883 7.828 -15.383 1 93.62 282 PHE B O 1
ATOM 4498 N N . GLY B 1 283 ? -7.746 7.691 -14.828 1 96 283 GLY B N 1
ATOM 4499 C CA . GLY B 1 283 ? -7.355 7.188 -16.141 1 96 283 GLY B CA 1
ATOM 4500 C C . GLY B 1 283 ? -5.941 6.645 -16.172 1 96 283 GLY B C 1
ATOM 4501 O O . GLY B 1 283 ? -5.355 6.355 -15.125 1 96 283 GLY B O 1
ATOM 4502 N N . ILE B 1 284 ? -5.527 6.43 -17.406 1 96.88 284 ILE B N 1
ATOM 4503 C CA . ILE B 1 284 ? -4.184 5.918 -17.641 1 96.88 284 ILE B CA 1
ATOM 4504 C C . ILE B 1 284 ? -3.189 7.078 -17.672 1 96.88 284 ILE B C 1
ATOM 4506 O O . ILE B 1 284 ? -3.361 8.031 -18.438 1 96.88 284 ILE B O 1
ATOM 4510 N N . VAL B 1 285 ? -2.217 7.008 -16.844 1 94.44 285 VAL B N 1
ATOM 4511 C CA . VAL B 1 285 ? -1.173 8.023 -16.812 1 94.44 285 VAL B CA 1
ATOM 4512 C C . VAL B 1 285 ? 0.17 7.398 -17.188 1 94.44 285 VAL B C 1
ATOM 4514 O O . VAL B 1 285 ? 0.519 6.324 -16.688 1 94.44 285 VAL B O 1
ATOM 4517 N N . HIS B 1 286 ? 0.86 7.973 -18.062 1 89.69 286 HIS B N 1
ATOM 4518 C CA . HIS B 1 286 ? 2.205 7.566 -18.453 1 89.69 286 HIS B CA 1
ATOM 4519 C C . HIS B 1 286 ? 3.107 8.773 -18.672 1 89.69 286 HIS B C 1
ATOM 4521 O O . HIS B 1 286 ? 2.625 9.906 -18.75 1 89.69 286 HIS B O 1
ATOM 4527 N N . ARG B 1 287 ? 4.348 8.547 -18.688 1 78.06 287 ARG B N 1
ATOM 4528 C CA . ARG B 1 287 ? 5.289 9.633 -18.938 1 78.06 287 ARG B CA 1
ATOM 4529 C C . ARG B 1 287 ? 5.371 9.953 -20.422 1 78.06 287 ARG B C 1
ATOM 4531 O O . ARG B 1 287 ? 5.562 9.062 -21.25 1 78.06 287 ARG B O 1
ATOM 4538 N N . VAL B 1 288 ? 5.312 11.18 -20.797 1 77.44 288 VAL B N 1
ATOM 4539 C CA . VAL B 1 288 ? 5.32 11.602 -22.188 1 77.44 288 VAL B CA 1
ATOM 4540 C C . VAL B 1 288 ? 6.719 11.43 -22.781 1 77.44 288 VAL B C 1
ATOM 4542 O O . VAL B 1 288 ? 6.871 11.125 -23.953 1 77.44 288 VAL B O 1
ATOM 4545 N N . ALA B 1 289 ? 7.672 11.633 -21.953 1 63.75 289 ALA B N 1
ATOM 4546 C CA . ALA B 1 289 ? 9.062 11.641 -22.422 1 63.75 289 ALA B CA 1
ATOM 4547 C C . ALA B 1 289 ? 9.547 10.219 -22.703 1 63.75 289 ALA B C 1
ATOM 4549 O O . ALA B 1 289 ? 10.578 10.031 -23.359 1 63.75 289 ALA B O 1
ATOM 4550 N N . ALA B 1 290 ? 8.867 9.266 -22.281 1 64.69 290 ALA B N 1
ATOM 4551 C CA . ALA B 1 290 ? 9.289 7.887 -22.484 1 64.69 290 ALA B CA 1
ATOM 4552 C C . ALA B 1 290 ? 8.25 7.117 -23.297 1 64.69 290 ALA B C 1
ATOM 4554 O O . ALA B 1 290 ? 7.07 7.078 -22.938 1 64.69 290 ALA B O 1
ATOM 4555 N N . PRO B 1 291 ? 8.672 6.602 -24.406 1 67.81 291 PRO B N 1
ATOM 4556 C CA . PRO B 1 291 ? 7.727 5.785 -25.172 1 67.81 291 PRO B CA 1
ATOM 4557 C C . PRO B 1 291 ? 7.234 4.57 -24.391 1 67.81 291 PRO B C 1
ATOM 4559 O O . PRO B 1 291 ? 7.996 3.969 -23.641 1 67.81 291 PRO B O 1
ATOM 4562 N N . LEU B 1 292 ? 6.023 4.262 -24.656 1 79.81 292 LEU B N 1
ATOM 4563 C CA . LEU B 1 292 ? 5.453 3.064 -24.047 1 79.81 292 LEU B CA 1
ATOM 4564 C C . LEU B 1 292 ? 6.082 1.804 -24.625 1 79.81 292 LEU B C 1
ATOM 4566 O O . LEU B 1 292 ? 6.281 1.705 -25.844 1 79.81 292 LEU B O 1
ATOM 4570 N N . SER B 1 293 ? 6.473 0.918 -23.734 1 75.62 293 SER B N 1
ATOM 4571 C CA . SER B 1 293 ? 6.891 -0.397 -24.203 1 75.62 293 SER B CA 1
ATOM 4572 C C . SER B 1 293 ? 5.754 -1.112 -24.922 1 75.62 293 SER B C 1
ATOM 4574 O O . SER B 1 293 ? 4.59 -0.736 -24.781 1 75.62 293 SER B O 1
ATOM 4576 N N . PRO B 1 294 ? 6.023 -2.084 -25.734 1 80 294 PRO B N 1
ATOM 4577 C CA . PRO B 1 294 ? 4.969 -2.848 -26.406 1 80 294 PRO B CA 1
ATOM 4578 C C . PRO B 1 294 ? 3.945 -3.426 -25.422 1 80 294 PRO B C 1
ATOM 4580 O O . PRO B 1 294 ? 2.738 -3.352 -25.672 1 80 294 PRO B O 1
ATOM 4583 N N . ALA B 1 295 ? 4.395 -3.98 -24.328 1 84.75 295 ALA B N 1
ATOM 4584 C CA . ALA B 1 295 ? 3.492 -4.539 -23.328 1 84.75 295 ALA B CA 1
ATOM 4585 C C . ALA B 1 295 ? 2.58 -3.463 -22.75 1 84.75 295 ALA B C 1
ATOM 4587 O O . ALA B 1 295 ? 1.387 -3.697 -22.547 1 84.75 295 ALA B O 1
ATOM 4588 N N . ALA B 1 296 ? 3.164 -2.285 -22.5 1 89.12 296 ALA B N 1
ATOM 4589 C CA . ALA B 1 296 ? 2.387 -1.172 -21.953 1 89.12 296 ALA B CA 1
ATOM 4590 C C . ALA B 1 296 ? 1.336 -0.7 -22.953 1 89.12 296 ALA B C 1
ATOM 4592 O O . ALA B 1 296 ? 0.204 -0.391 -22.578 1 89.12 296 ALA B O 1
ATOM 4593 N N . ARG B 1 297 ? 1.698 -0.643 -24.188 1 88.69 297 ARG B N 1
ATOM 4594 C CA . ARG B 1 297 ? 0.765 -0.24 -25.234 1 88.69 297 ARG B CA 1
ATOM 4595 C C . ARG B 1 297 ? -0.405 -1.214 -25.328 1 88.69 297 ARG B C 1
ATOM 4597 O O . ARG B 1 297 ? -1.554 -0.798 -25.5 1 88.69 297 ARG B O 1
ATOM 4604 N N . LEU B 1 298 ? -0.09 -2.457 -25.266 1 90.88 298 LEU B N 1
ATOM 4605 C CA . LEU B 1 298 ? -1.137 -3.471 -25.328 1 90.88 298 LEU B CA 1
ATOM 4606 C C . LEU B 1 298 ? -2.094 -3.336 -24.141 1 90.88 298 LEU B C 1
ATOM 4608 O O . LEU B 1 298 ? -3.303 -3.52 -24.297 1 90.88 298 LEU B O 1
ATOM 4612 N N . LEU B 1 299 ? -1.539 -3.08 -22.969 1 94.75 299 LEU B N 1
ATOM 4613 C CA . LEU B 1 299 ? -2.408 -2.9 -21.812 1 94.75 299 LEU B CA 1
ATOM 4614 C C . LEU B 1 299 ? -3.309 -1.683 -22 1 94.75 299 LEU B C 1
ATOM 4616 O O . LEU B 1 299 ? -4.488 -1.717 -21.641 1 94.75 299 LEU B O 1
ATOM 4620 N N . VAL B 1 300 ? -2.738 -0.621 -22.531 1 95 300 VAL B N 1
ATOM 4621 C CA . VAL B 1 300 ? -3.52 0.583 -22.797 1 95 300 VAL B CA 1
ATOM 4622 C C . VAL B 1 300 ? -4.684 0.252 -23.719 1 95 300 VAL B C 1
ATOM 4624 O O . VAL B 1 300 ? -5.812 0.702 -23.5 1 95 300 VAL B O 1
ATOM 4627 N N . GLU B 1 301 ? -4.441 -0.5 -24.703 1 95 301 GLU B N 1
ATOM 4628 C CA . GLU B 1 301 ? -5.48 -0.915 -25.641 1 95 301 GLU B CA 1
ATOM 4629 C C . GLU B 1 301 ? -6.566 -1.725 -24.938 1 95 301 GLU B C 1
ATOM 4631 O O . GLU B 1 301 ? -7.758 -1.504 -25.156 1 95 301 GLU B O 1
ATOM 4636 N N . GLU B 1 302 ? -6.188 -2.627 -24.078 1 95.62 302 GLU B N 1
ATOM 4637 C CA . GLU B 1 302 ? -7.156 -3.449 -23.37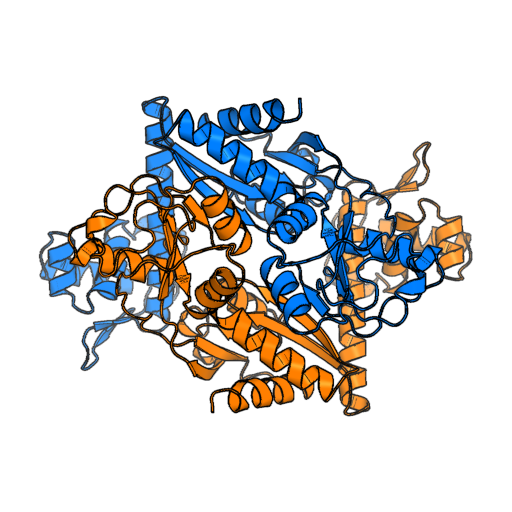5 1 95.62 302 GLU B CA 1
ATOM 4638 C C . GLU B 1 302 ? -7.996 -2.605 -22.406 1 95.62 302 GLU B C 1
ATOM 4640 O O . GLU B 1 302 ? -9.188 -2.869 -22.234 1 95.62 302 GLU B O 1
ATOM 4645 N N . LEU B 1 303 ? -7.332 -1.683 -21.734 1 95.94 303 LEU B N 1
ATOM 4646 C CA . LEU B 1 303 ? -8.016 -0.833 -20.766 1 95.94 303 LEU B CA 1
ATOM 4647 C C . LEU B 1 303 ? -9.031 0.07 -21.469 1 95.94 303 LEU B C 1
ATOM 4649 O O . LEU B 1 303 ? -10.086 0.375 -20.906 1 95.94 303 LEU B O 1
ATOM 4653 N N . THR B 1 304 ? -8.695 0.479 -22.625 1 94 304 THR B N 1
ATOM 4654 C CA . THR B 1 304 ? -9.555 1.407 -23.344 1 94 304 THR B CA 1
ATOM 4655 C C . THR B 1 304 ? -10.641 0.655 -24.109 1 94 304 THR B C 1
ATOM 4657 O O . THR B 1 304 ? -11.68 1.229 -24.453 1 94 304 THR B O 1
ATOM 4660 N N . ALA B 1 305 ? -10.445 -0.567 -24.438 1 84.62 305 ALA B N 1
ATOM 4661 C CA . ALA B 1 305 ? -11.438 -1.377 -25.156 1 84.62 305 ALA B CA 1
ATOM 4662 C C . ALA B 1 305 ? -12.586 -1.761 -24.234 1 84.62 305 ALA B C 1
ATOM 4664 O O . ALA B 1 305 ? -13.719 -1.933 -24.688 1 84.62 305 ALA B O 1
ATOM 4665 N N . GLY B 1 306 ? -12.367 -2.168 -23.016 1 68.75 306 GLY B N 1
ATOM 4666 C CA . GLY B 1 306 ? -13.391 -2.619 -22.094 1 68.75 306 GLY B CA 1
ATOM 4667 C C . GLY B 1 306 ? -14.367 -1.523 -21.703 1 68.75 306 GLY B C 1
ATOM 4668 O O . GLY B 1 306 ? -15.383 -1.79 -21.047 1 68.75 306 GLY B O 1
ATOM 4669 N N . GLU B 1 307 ? -14.008 -0.212 -21.75 1 54.78 307 GLU B N 1
ATOM 4670 C CA . GLU B 1 307 ? -14.93 0.883 -21.453 1 54.78 307 GLU B CA 1
ATOM 4671 C C . GLU B 1 307 ? -16.031 0.986 -22.516 1 54.78 307 GLU B C 1
ATOM 4673 O O . GLU B 1 307 ? -16.938 1.806 -22.391 1 54.78 307 GLU B O 1
ATOM 4678 N N . VAL B 1 308 ? -16.047 0.068 -23.531 1 33.91 308 VAL B N 1
ATOM 4679 C CA . VAL B 1 308 ? -17.203 0.102 -24.422 1 33.91 308 VAL B CA 1
ATOM 4680 C C . VAL B 1 308 ? -18.328 -0.755 -23.859 1 33.91 308 VAL B C 1
ATOM 4682 O O . VAL B 1 308 ? -18.078 -1.814 -23.281 1 33.91 308 VAL B O 1
#

Solvent-accessible surface area (backbone atoms only — not comparable to full-atom values): 32315 Å² total; per-residue (Å²): 114,76,56,51,68,68,55,46,64,70,68,60,52,72,68,50,37,52,46,45,45,36,24,63,73,59,24,29,63,59,56,22,12,58,76,68,72,46,50,47,69,56,42,53,50,42,54,50,50,54,23,56,60,54,58,44,79,34,63,42,84,47,98,88,30,41,39,60,38,74,64,19,44,51,51,34,50,50,30,44,47,52,51,49,51,50,51,46,48,49,35,37,51,45,12,63,74,63,73,51,44,22,53,38,33,37,29,27,24,75,63,40,41,68,58,50,47,54,26,49,52,57,47,37,73,76,40,63,56,38,26,36,37,45,43,71,45,54,40,47,59,42,42,50,34,38,74,71,61,71,27,66,35,29,35,31,41,61,83,56,37,93,56,54,87,48,44,39,76,46,80,68,46,71,48,46,44,33,36,33,27,15,66,79,18,90,61,50,80,50,81,73,47,54,73,61,77,48,63,87,46,52,42,43,35,42,49,81,80,34,69,69,27,46,52,50,49,52,55,33,50,76,62,71,32,74,76,67,89,42,32,39,26,34,82,37,66,55,57,51,53,50,47,26,66,74,37,42,68,32,32,32,68,44,35,37,66,49,49,52,56,36,34,77,49,64,60,31,35,76,44,44,39,88,57,79,52,50,88,67,51,33,20,43,33,32,51,60,89,49,81,72,51,71,55,52,48,52,48,51,50,39,53,62,56,68,77,106,115,76,57,52,69,68,55,46,63,71,68,60,52,72,68,50,37,52,47,45,46,37,24,62,72,58,25,29,62,59,57,22,11,56,76,67,72,48,50,47,70,56,43,52,49,42,51,49,50,53,24,57,59,52,60,46,78,34,64,41,83,47,98,89,30,42,38,59,38,76,63,18,44,49,50,33,50,50,30,44,49,52,51,48,51,51,51,46,48,50,35,37,50,45,11,61,74,62,72,49,44,22,54,38,32,36,29,26,23,76,63,42,40,66,58,50,49,54,26,49,52,56,48,37,72,75,39,63,57,38,24,35,38,45,43,70,46,55,39,48,60,42,41,51,35,37,72,71,60,70,28,66,34,29,36,31,41,62,83,57,37,94,54,54,87,47,44,37,77,44,82,68,47,72,47,45,44,33,37,33,27,16,67,78,18,89,60,50,81,50,80,74,47,54,73,62,78,48,61,87,44,52,40,42,36,43,48,82,78,35,71,69,28,47,52,48,49,52,54,32,51,76,63,72,31,74,75,66,88,42,33,39,25,34,82,36,66,53,59,51,52,50,47,26,64,73,37,42,67,32,34,32,68,44,35,38,67,50,47,51,57,36,34,78,51,65,60,32,34,73,44,44,38,89,57,77,52,50,88,65,51,31,18,43,35,34,50,60,90,49,81,73,51,71,55,50,48,51,48,50,51,39,54,62,55,66,76,105

Organism: Pseudomonas putida (strain ATCC 47054 / DSM 6125 / CFBP 8728 / NCIMB 11950 / KT2440) (NCBI:txid160488)